Protein 7DEX (pdb70)

B-factor: mean 57.34, std 17.76, range [30.95, 128.59]

Sequence (460 aa):
MVKVLEKCQVTPPSDTTDVELSLPVTFFDIPWLHLNKMQSLLFYDFPYPRTHFLDTVIPNLKASLSLTLKHYVPLSGNLLMPIKSGEMPKFQYSRDEGDSITLIVAESDQDFDYLKGHQLVDSNDLHGLFYVMPRVIRTMQDYKVIPLVAVQVTVFPNRGIAVALTAHASIADAKSFVMFINAWAYINKFGKDADLLSANLLPSFDRSIIKDLYGLEETFWNEMQDVLEMFSRFGSKPPRFNKVRATYVLSLAEIQKLKNKVLNLRGSEPTIRVTTFTMTCGYVWTCMVKSKDDVVSEESSNDENELEYFSFTADCRGLLTPPCPPNYFGNCLASCVAKATHKELVGDKGLLVAVAAIGEAIEKRLHNEKGVLADAKTWLSESNGIPSKRFLGITGSPKFDSYGVDFGWGKPAKFDITSVDYAELIYVIQSRDFEKGVEIGVSLPKIHMDAFAKIFEEGF

Solvent-accessible surface area: 20245 Å² total; per-residue (Å²): 161,43,137,86,54,80,123,29,96,8,57,5,25,92,103,79,22,104,76,101,66,65,9,75,11,10,2,5,0,0,21,58,6,32,54,46,40,69,6,14,0,0,0,2,71,3,91,108,74,84,90,66,0,58,99,51,4,7,61,73,0,51,55,4,2,26,38,0,0,77,62,0,17,5,1,0,3,7,0,7,13,21,101,138,97,80,60,68,8,53,1,28,3,9,69,108,96,47,8,28,1,20,0,4,1,0,33,2,114,25,66,2,86,82,3,42,24,58,145,69,4,48,0,22,35,4,5,38,0,16,36,55,20,63,90,62,80,67,94,73,173,64,20,58,0,22,18,1,5,1,1,8,0,0,2,2,36,93,90,0,0,0,0,1,0,3,3,4,4,0,0,9,9,40,34,0,18,15,17,1,0,13,0,0,0,57,6,30,90,112,35,138,142,23,73,8,126,94,34,118,19,62,17,23,39,76,15,82,44,21,99,43,138,96,21,1,52,108,31,1,36,106,70,10,72,115,39,21,120,133,92,43,210,132,52,14,126,50,71,199,21,116,26,22,6,5,12,25,40,1,14,84,70,58,0,87,118,0,42,64,83,0,91,127,44,51,55,108,84,108,120,27,119,34,34,34,46,2,0,0,0,0,10,0,2,5,1,12,5,63,0,66,56,86,66,105,61,162,104,111,72,128,37,50,100,98,60,4,39,0,27,6,54,21,62,0,5,73,79,24,113,48,115,11,45,114,41,0,0,0,2,0,30,0,26,0,23,1,108,9,34,19,95,86,0,49,32,139,96,1,8,12,27,0,0,35,8,0,1,88,9,9,72,122,17,40,115,47,146,168,24,5,20,38,61,0,100,54,10,29,67,71,51,110,71,28,69,90,173,31,47,9,1,18,27,18,21,26,179,36,70,3,7,30,0,25,1,45,58,31,105,0,17,5,2,2,17,0,10,0,4,78,38,86,42,0,0,0,2,51,8,84,102,90,155,134,3,1,4,0,0,0,3,8,41,104,120,24,1,62,15,0,20,134,8,9,118,105,51,76

Structure (mmCIF, N/CA/C/O backbone):
data_7DEX
#
_entry.id   7DEX
#
_cell.length_a   51.858
_cell.length_b   117.894
_cell.length_c   184.058
_cell.angle_alpha   90.000
_cell.angle_beta   90.000
_cell.angle_gamma   90.000
#
_symmetry.space_group_name_H-M   'I 2 2 2'
#
loop_
_entity.id
_entity.type
_entity.pdbx_description
1 polymer 'Anthocyanin 5-aromatic acyltransferase'
2 non-polymer 'S-[2-[3-[[(2R)-4-[[[(2R,3S,4R,5R)-5-(6-aminopurin-9-yl)-4-oxidanyl-3-phosphonooxy-oxolan-2-yl]methoxy-oxidanyl-phosphoryl]oxy-oxidanyl-phosphoryl]oxy-3,3-dimethyl-2-oxidanyl-butanoyl]amino]propanoylamino]ethyl] (E)-3-[3,4-bis(oxidanyl)phenyl]prop-2-enethioate'
3 water water
#
loop_
_atom_site.group_PDB
_atom_site.id
_atom_site.type_symbol
_atom_site.label_atom_id
_atom_site.label_alt_id
_atom_site.label_comp_id
_atom_site.label_asym_id
_atom_site.label_entity_id
_atom_site.label_seq_id
_atom_site.pdbx_PDB_ins_code
_atom_site.Cartn_x
_atom_site.Cartn_y
_atom_site.Cartn_z
_atom_site.occupancy
_atom_site.B_iso_or_equiv
_atom_site.auth_seq_id
_atom_site.auth_comp_id
_atom_site.auth_asym_id
_atom_site.auth_atom_id
_atom_site.pdbx_PDB_model_num
ATOM 1 N N . MET A 1 6 ? -20.99700 -21.48200 -13.76300 1.000 72.90326 6 MET A N 1
ATOM 2 C CA . MET A 1 6 ? -21.60800 -22.79600 -13.58600 1.000 76.53326 6 MET A CA 1
ATOM 3 C C . MET A 1 6 ? -20.59800 -23.83400 -13.10800 1.000 73.08326 6 MET A C 1
ATOM 4 O O . MET A 1 6 ? -20.89600 -25.03600 -13.10600 1.000 68.98326 6 MET A O 1
ATOM 9 N N . VAL A 1 7 ? -19.41300 -23.36900 -12.70900 1.000 68.82326 7 VAL A N 1
ATOM 10 C CA . VAL A 1 7 ? -18.33100 -24.22500 -12.22200 1.000 59.02326 7 VAL A CA 1
ATOM 11 C C . VAL A 1 7 ? -18.20400 -24.03600 -10.71600 1.000 55.72326 7 VAL A C 1
ATOM 12 O O . VAL A 1 7 ? -17.95900 -22.92500 -10.23700 1.000 55.12326 7 VAL A O 1
ATOM 16 N N . LYS A 1 8 ? -18.36700 -25.11400 -9.97100 1.000 52.77326 8 LYS A N 1
ATOM 17 C CA . LYS A 1 8 ? -18.23500 -25.07100 -8.52300 1.000 54.38326 8 LYS A CA 1
ATOM 18 C C . LYS A 1 8 ? -16.91700 -25.73000 -8.12600 1.000 49.16326 8 LYS A C 1
ATOM 19 O O . LYS A 1 8 ? -16.58300 -26.80900 -8.62600 1.000 50.23326 8 LYS A O 1
ATOM 25 N N . VAL A 1 9 ? -16.16300 -25.07100 -7.25500 1.000 46.35326 9 VAL A N 1
ATOM 26 C CA . VAL A 1 9 ? -14.87500 -25.58800 -6.80100 1.000 48.62326 9 VAL A CA 1
ATOM 27 C C . VAL A 1 9 ? -15.08700 -26.51000 -5.60900 1.000 44.91326 9 VAL A C 1
ATOM 28 O O . VAL A 1 9 ? -15.64000 -26.09700 -4.58300 1.000 46.67326 9 VAL A O 1
ATOM 32 N N . LEU A 1 10 ? -14.62100 -27.75700 -5.73900 1.000 43.35326 10 LEU A N 1
ATOM 33 C CA . LEU A 1 10 ? -14.67800 -28.75100 -4.67500 1.000 39.12326 10 LEU A CA 1
ATOM 34 C C . LEU A 1 10 ? -13.42300 -28.76700 -3.79800 1.000 49.37326 10 LEU A C 1
ATOM 35 O O . LEU A 1 10 ? -13.52300 -29.08600 -2.60000 1.000 49.83326 10 LEU A O 1
ATOM 40 N N . GLU A 1 11 ? -12.24400 -28.44400 -4.34100 1.000 42.73326 11 GLU A N 1
ATOM 41 C CA . GLU A 1 11 ? -11.03100 -28.53400 -3.53600 1.000 46.16326 11 GLU A CA 1
ATOM 42 C C . GLU A 1 11 ? -9.89500 -27.77800 -4.21000 1.000 43.06326 11 GLU A C 1
ATOM 43 O O . GLU A 1 11 ? -9.73900 -27.81300 -5.43300 1.000 50.93326 11 GLU A O 1
ATOM 49 N N . LYS A 1 12 ? -9.07900 -27.13300 -3.38900 1.000 41.96326 12 LYS A N 1
ATOM 50 C CA . LYS A 1 12 ? -7.84800 -26.48900 -3.81800 1.000 37.65326 12 LYS A CA 1
ATOM 51 C C . LYS A 1 12 ? -6.71600 -27.08300 -3.00800 1.000 42.82326 12 LYS A C 1
ATOM 52 O O . LYS A 1 12 ? -6.70500 -26.94700 -1.78100 1.000 45.23326 12 LYS A O 1
ATOM 58 N N . CYS A 1 13 ? -5.77100 -27.74300 -3.67300 1.000 47.56326 13 CYS A N 1
ATOM 59 C CA . CYS A 1 13 ? -4.60500 -28.26000 -2.96700 1.000 43.68326 13 CYS A CA 1
ATOM 60 C C . CYS A 1 13 ? -3.33900 -27.96100 -3.76200 1.000 40.65326 13 CYS A C 1
ATOM 61 O O . CYS A 1 13 ? -3.38200 -27.44300 -4.88000 1.000 43.30326 13 CYS A O 1
ATOM 64 N N . GLN A 1 14 ? -2.20000 -28.28600 -3.16200 1.000 39.79326 14 GLN A N 1
ATOM 65 C CA . GLN A 1 14 ? -0.89200 -27.95600 -3.70300 1.000 39.58326 14 GLN A CA 1
ATOM 66 C C . GLN A 1 14 ? -0.16300 -29.24600 -4.03800 1.000 41.87326 14 GLN A C 1
ATOM 67 O O . GLN A 1 14 ? -0.14200 -30.18100 -3.23500 1.000 40.95326 14 GLN A O 1
ATOM 73 N N . VAL A 1 15 ? 0.44600 -29.29500 -5.21500 1.000 38.65326 15 VAL A N 1
ATOM 74 C CA . VAL A 1 15 ? 1.18300 -30.47400 -5.65100 1.000 43.70326 15 VAL A CA 1
ATOM 75 C C . VAL A 1 15 ? 2.66400 -30.10000 -5.75500 1.000 45.12326 15 VAL A C 1
ATOM 76 O O . VAL A 1 15 ? 3.01200 -29.02400 -6.25700 1.000 40.49326 15 VAL A O 1
ATOM 80 N N . THR A 1 16 ? 3.52000 -30.94500 -5.20300 1.000 41.95326 16 THR A N 1
ATOM 81 C CA . THR A 1 16 ? 4.95400 -30.70600 -5.11200 1.000 49.09326 16 THR A CA 1
ATOM 82 C C . THR A 1 16 ? 5.67900 -31.91400 -5.67300 1.000 49.40326 16 THR A C 1
ATOM 83 O O . THR A 1 16 ? 5.08800 -32.98900 -5.83100 1.000 44.85326 16 THR A O 1
ATOM 87 N N . PRO A 1 17 ? 6.96900 -31.77800 -5.98600 1.000 46.03326 17 PRO A N 1
ATOM 88 C CA . PRO A 1 17 ? 7.76200 -32.95300 -6.33600 1.000 46.11326 17 PRO A CA 1
ATOM 89 C C . PRO A 1 17 ? 7.93800 -33.83600 -5.12000 1.000 50.41326 17 PRO A C 1
ATOM 90 O O . PRO A 1 17 ? 7.71900 -33.37900 -3.99300 1.000 53.27326 17 PRO A O 1
ATOM 94 N N . PRO A 1 18 ? 8.33700 -35.09000 -5.30300 1.000 55.44326 18 PRO A N 1
ATOM 95 C CA . PRO A 1 18 ? 8.63500 -35.94300 -4.14700 1.000 58.37326 18 PRO A CA 1
ATOM 96 C C . PRO A 1 18 ? 9.70600 -35.32000 -3.25900 1.000 64.34326 18 PRO A C 1
ATOM 97 O O . PRO A 1 18 ? 10.66700 -34.72000 -3.75000 1.000 64.82326 18 PRO A O 1
ATOM 101 N N . SER A 1 19 ? 9.53100 -35.47800 -1.94000 1.000 61.78326 19 SER A N 1
ATOM 102 C CA . SER A 1 19 ? 10.48800 -34.92600 -0.98200 1.000 65.24326 19 SER A CA 1
ATOM 103 C C . SER A 1 19 ? 11.87000 -35.55500 -1.14600 1.000 77.38326 19 SER A C 1
ATOM 104 O O . SER A 1 19 ? 12.89000 -34.86600 -1.02900 1.000 70.88326 19 SER A O 1
ATOM 107 N N . ASP A 1 20 ? 11.92100 -36.86000 -1.42000 1.000 80.48326 20 ASP A N 1
ATOM 108 C CA . ASP A 1 20 ? 13.17800 -37.58800 -1.53100 1.000 77.51326 20 ASP A CA 1
ATOM 109 C C . ASP A 1 20 ? 13.94900 -37.18400 -2.78300 1.000 85.49326 20 ASP A C 1
ATOM 110 O O . ASP A 1 20 ? 14.67800 -36.18600 -2.76300 1.000 91.40326 20 ASP A O 1
ATOM 115 N N . THR A 1 21 ? 13.80800 -37.94900 -3.87100 1.000 87.95326 21 THR A N 1
ATOM 116 C CA . THR A 1 21 ? 14.56600 -37.71800 -5.10000 1.000 92.90326 21 THR A CA 1
ATOM 117 C C . THR A 1 21 ? 14.19800 -36.38300 -5.74600 1.000 86.87326 21 THR A C 1
ATOM 118 O O . THR A 1 21 ? 13.45700 -36.33200 -6.73400 1.000 88.30326 21 THR A O 1
ATOM 122 N N . THR A 1 22 ? 14.72100 -35.30300 -5.17700 1.000 82.52326 22 THR A N 1
ATOM 123 C CA . THR A 1 22 ? 14.63100 -33.92300 -5.64600 1.000 85.69326 22 THR A CA 1
ATOM 124 C C . THR A 1 22 ? 15.66200 -33.18400 -4.79500 1.000 88.98326 22 THR A C 1
ATOM 125 O O . THR A 1 22 ? 16.33600 -33.79900 -3.96100 1.000 86.32326 22 THR A O 1
ATOM 129 N N . ASP A 1 23 ? 15.81100 -31.88000 -5.01200 1.000 86.60326 23 ASP A N 1
ATOM 130 C CA . ASP A 1 23 ? 16.75100 -31.10700 -4.21200 1.000 80.09326 23 ASP A CA 1
ATOM 131 C C . ASP A 1 23 ? 16.14600 -29.77000 -3.81300 1.000 74.87326 23 ASP A C 1
ATOM 132 O O . ASP A 1 23 ? 15.34500 -29.19400 -4.55600 1.000 74.38326 23 ASP A O 1
ATOM 137 N N . VAL A 1 24 ? 16.53900 -29.29200 -2.62700 1.000 71.68326 24 VAL A N 1
ATOM 138 C CA . VAL A 1 24 ? 15.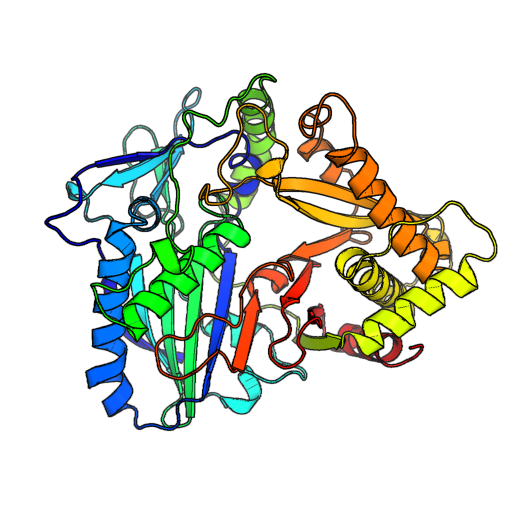93600 -28.12900 -1.99000 1.000 71.55326 24 VAL A CA 1
ATOM 139 C C . VAL A 1 24 ? 16.00800 -26.87100 -2.85700 1.000 67.73326 24 VAL A C 1
ATOM 140 O O . VAL A 1 24 ? 15.30400 -25.89100 -2.57900 1.000 68.27326 24 VAL A O 1
ATOM 144 N N . GLU A 1 25 ? 16.76600 -26.89200 -3.95100 1.000 65.50326 25 GLU A N 1
ATOM 145 C CA . GLU A 1 25 ? 16.96800 -25.67400 -4.72200 1.000 63.45326 25 GLU A CA 1
ATOM 146 C C . GLU A 1 25 ? 17.26600 -26.00900 -6.18400 1.000 65.06326 25 GLU A C 1
ATOM 147 O O . GLU A 1 25 ? 17.88900 -27.03000 -6.49600 1.000 66.11326 25 GLU A O 1
ATOM 153 N N . LEU A 1 26 ? 16.81400 -25.12400 -7.08200 1.000 59.32326 26 LEU A N 1
ATOM 154 C CA . LEU A 1 26 ? 17.05900 -25.29600 -8.51000 1.000 53.73326 26 LEU A CA 1
ATOM 155 C C . LEU A 1 26 ? 16.89200 -23.93700 -9.19200 1.000 54.09326 26 LEU A C 1
ATOM 156 O O . LEU A 1 26 ? 15.76300 -23.53000 -9.49000 1.000 53.52326 26 LEU A O 1
ATOM 161 N N . SER A 1 27 ? 18.01500 -23.26100 -9.44700 1.000 51.65326 27 SER A N 1
ATOM 162 C CA . SER A 1 27 ? 18.01300 -21.99400 -10.16700 1.000 52.06326 27 SER A CA 1
ATOM 163 C C . SER A 1 27 ? 18.18600 -22.26900 -11.65600 1.000 56.24326 27 SER A C 1
ATOM 164 O O . SER A 1 27 ? 19.21400 -22.81200 -12.07000 1.000 62.38326 27 SER A O 1
ATOM 167 N N . LEU A 1 28 ? 17.20300 -21.89200 -12.45300 1.000 52.13326 28 LEU A N 1
ATOM 168 C CA . LEU A 1 28 ? 17.30800 -22.03200 -13.89000 1.000 47.45326 28 LEU A CA 1
ATOM 169 C C . LEU A 1 28 ? 17.48000 -20.65900 -14.52300 1.000 46.14326 28 LEU A C 1
ATOM 170 O O . LEU A 1 28 ? 16.76300 -19.72800 -14.15200 1.000 44.89326 28 LEU A O 1
ATOM 175 N N . PRO A 1 29 ? 18.43500 -20.47000 -15.43500 1.000 48.45326 29 PRO A N 1
ATOM 176 C CA . PRO A 1 29 ? 18.63100 -19.14200 -16.02400 1.000 42.69326 29 PRO A CA 1
ATOM 177 C C . PRO A 1 29 ? 17.58600 -18.83900 -17.08500 1.000 43.64326 29 PRO A C 1
ATOM 178 O O . PRO A 1 29 ? 17.01300 -19.73300 -17.71000 1.000 44.62326 29 PRO A O 1
ATOM 182 N N . VAL A 1 30 ? 17.34800 -17.54800 -17.28200 1.000 43.51326 30 VAL A N 1
ATOM 183 C CA . VAL A 1 30 ? 16.44800 -17.04800 -18.31600 1.000 43.71326 30 VAL A CA 1
ATOM 184 C C . VAL A 1 30 ? 17.29700 -16.70500 -19.53300 1.000 51.46326 30 VAL A C 1
ATOM 185 O O . VAL A 1 30 ? 18.20200 -15.86600 -19.44200 1.000 57.96326 30 VAL A O 1
ATOM 189 N N . THR A 1 31 ? 17.03800 -17.36100 -20.66400 1.000 46.47326 31 THR A N 1
ATOM 190 C CA . THR A 1 31 ? 17.82500 -17.08700 -21.85600 1.000 48.08326 31 THR A CA 1
ATOM 191 C C . THR A 1 31 ? 17.19900 -15.93300 -22.63500 1.000 47.30326 31 THR A C 1
ATOM 192 O O . THR A 1 31 ? 16.08400 -15.49000 -22.35300 1.000 44.27326 31 THR A O 1
ATOM 196 N N . PHE A 1 32 ? 17.94400 -15.42600 -23.62400 1.000 44.77326 32 PHE A N 1
ATOM 197 C CA . PHE A 1 32 ? 17.40400 -14.35000 -24.44600 1.000 49.38326 32 PHE A CA 1
ATOM 198 C C . PHE A 1 32 ? 16.15000 -14.79500 -25.19500 1.000 48.11326 32 PHE A C 1
ATOM 199 O O . PHE A 1 32 ? 15.37500 -13.94100 -25.64100 1.000 46.93326 32 PHE A O 1
ATOM 207 N N . PHE A 1 33 ? 15.94600 -16.11300 -25.34600 1.000 42.67326 33 PHE A N 1
ATOM 208 C CA . PHE A 1 33 ? 14.73500 -16.63900 -25.96800 1.000 44.88326 33 PHE A CA 1
ATOM 209 C C . PHE A 1 33 ? 13.50700 -16.38400 -25.09500 1.000 45.46326 33 PHE A C 1
ATOM 210 O O . PHE A 1 33 ? 12.40700 -16.17600 -25.61600 1.000 41.36326 33 PHE A O 1
ATOM 218 N N . ASP A 1 34 ? 13.67300 -16.43600 -23.76500 1.000 42.92326 34 ASP A N 1
ATOM 219 C CA . ASP A 1 34 ? 12.56300 -16.27700 -22.83300 1.000 43.55326 34 ASP A CA 1
ATOM 220 C C . ASP A 1 34 ? 12.20500 -14.80800 -22.63700 1.000 47.03326 34 ASP A C 1
ATOM 221 O O . ASP A 1 34 ? 11.04500 -14.49500 -22.35200 1.000 39.80326 34 ASP A O 1
ATOM 226 N N . ILE A 1 35 ? 13.19100 -13.90400 -22.77700 1.000 47.62326 35 ILE A N 1
ATOM 227 C CA . ILE A 1 35 ? 12.96100 -12.48200 -22.52900 1.000 48.16326 35 ILE A CA 1
ATOM 228 C C . ILE A 1 35 ? 11.70100 -11.98000 -23.23900 1.000 44.55326 35 ILE A C 1
ATOM 229 O O . ILE A 1 35 ? 10.88100 -11.33300 -22.59100 1.000 46.00326 35 ILE A O 1
ATOM 234 N N . PRO A 1 36 ? 11.48500 -12.26500 -24.53200 1.000 47.51326 36 PRO A N 1
ATOM 235 C CA . PRO A 1 36 ? 10.30900 -11.66200 -25.20000 1.000 50.93326 36 PRO A CA 1
ATOM 236 C C . PRO A 1 36 ? 8.95000 -12.15400 -24.68400 1.000 46.68326 36 PRO A C 1
ATOM 237 O O . PRO A 1 36 ? 7.93600 -11.53100 -25.02300 1.000 44.73326 36 PRO A O 1
ATOM 241 N N . TRP A 1 37 ? 8.88300 -13.23000 -23.89700 1.000 41.64326 37 TRP A N 1
ATOM 242 C CA . TRP A 1 37 ? 7.60200 -13.76400 -23.46500 1.000 46.24326 37 TRP A CA 1
ATOM 243 C C . TRP A 1 37 ? 7.27400 -13.44800 -22.01100 1.000 49.18326 37 TRP A C 1
ATOM 244 O O . TRP A 1 37 ? 6.19700 -13.85000 -21.54700 1.000 50.05326 37 TRP A O 1
ATOM 255 N N . LEU A 1 38 ? 8.14600 -12.71000 -21.29300 1.000 48.04326 38 LEU A N 1
ATOM 256 C CA . LEU A 1 38 ? 8.04800 -12.56500 -19.83300 1.000 46.31326 38 LEU A CA 1
ATOM 257 C C . LEU A 1 38 ? 6.79400 -11.82400 -19.39500 1.000 50.49326 38 LEU A C 1
ATOM 258 O O . LEU A 1 38 ? 6.43400 -11.86100 -18.21300 1.000 46.45326 38 LEU A O 1
ATOM 263 N N . HIS A 1 39 ? 6.13800 -11.13000 -20.30300 1.000 52.42326 39 HIS A N 1
ATOM 264 C CA . HIS A 1 39 ? 4.91300 -10.43800 -19.95000 1.000 57.82326 39 HIS A CA 1
ATOM 265 C C . HIS A 1 39 ? 3.68200 -11.32000 -20.06300 1.000 57.59326 39 HIS A C 1
ATOM 266 O O . HIS A 1 39 ? 2.61200 -10.92000 -19.59600 1.000 69.27326 39 HIS A O 1
ATOM 273 N N . LEU A 1 40 ? 3.78500 -12.49000 -20.68800 1.000 51.30326 40 LEU A N 1
ATOM 274 C CA . LEU A 1 40 ? 2.60900 -13.32700 -20.92800 1.000 51.01326 40 LEU A CA 1
ATOM 275 C C . LEU A 1 40 ? 2.47300 -14.33800 -19.79600 1.000 46.68326 40 LEU A C 1
ATOM 276 O O . LEU A 1 40 ? 3.14900 -15.37000 -19.77100 1.000 45.41326 40 LEU A O 1
ATOM 281 N N . ASN A 1 41 ? 1.57400 -14.06200 -18.86600 1.000 46.93326 41 ASN A N 1
ATOM 282 C CA . ASN A 1 41 ? 1.43800 -14.90400 -17.69400 1.000 47.78326 41 ASN A CA 1
ATOM 283 C C . ASN A 1 41 ? 0.35300 -15.96300 -17.85700 1.000 52.31326 41 ASN A C 1
ATOM 284 O O . ASN A 1 41 ? 0.07600 -16.69900 -16.90100 1.000 56.63326 41 ASN A O 1
ATOM 289 N N . LYS A 1 42 ? -0.25500 -16.07100 -19.04000 1.000 49.55326 42 LYS A N 1
ATOM 290 C CA . LYS A 1 42 ? -1.31700 -17.04400 -19.26800 1.000 49.92326 42 LYS A CA 1
ATOM 291 C C . LYS A 1 42 ? -1.15100 -17.66100 -20.64400 1.000 55.79326 42 LYS A C 1
ATOM 292 O O . LYS A 1 42 ? -1.35700 -17.00800 -21.67600 1.000 61.45326 42 LYS A O 1
ATOM 298 N N . MET A 1 43 ? -0.78700 -18.92900 -20.64500 1.000 54.75326 43 MET A N 1
ATOM 299 C CA . MET A 1 43 ? -0.79100 -19.77800 -21.82300 1.000 52.70326 43 MET A CA 1
ATOM 300 C C . MET A 1 43 ? -1.66600 -20.94300 -21.42300 1.000 48.04326 43 MET A C 1
ATOM 301 O O . MET A 1 43 ? -1.42400 -21.56500 -20.38400 1.000 50.53326 43 MET A O 1
ATOM 306 N N . GLN A 1 44 ? -2.70700 -21.19200 -22.19800 1.000 50.01326 44 GLN A N 1
ATOM 307 C CA . GLN A 1 44 ? -3.82300 -21.98700 -21.73000 1.000 43.08326 44 GLN A CA 1
ATOM 308 C C . GLN A 1 44 ? -4.06300 -23.17800 -22.64500 1.000 43.87326 44 GLN A C 1
ATOM 309 O O . GLN A 1 44 ? -4.17400 -23.02500 -23.86600 1.000 45.89326 44 GLN A O 1
ATOM 315 N N . SER A 1 45 ? -4.12900 -24.36700 -22.04800 1.000 39.80326 45 SER A N 1
ATOM 316 C CA . SER A 1 45 ? -4.31300 -25.62100 -22.76800 1.000 43.58326 45 SER A CA 1
ATOM 317 C C . SER A 1 45 ? -5.45900 -26.35700 -22.11500 1.000 41.97326 45 SER A C 1
ATOM 318 O O . SER A 1 45 ? -5.34700 -26.76300 -20.95800 1.000 39.47326 45 SER A O 1
ATOM 321 N N . LEU A 1 46 ? -6.52900 -26.57200 -22.86400 1.000 39.05326 46 LEU A N 1
ATOM 322 C CA . LEU A 1 46 ? -7.71400 -27.22400 -22.34500 1.000 36.35326 46 LEU A CA 1
ATOM 323 C C . LEU A 1 46 ? -7.88700 -28.55500 -23.05300 1.000 37.13326 46 LEU A C 1
ATOM 324 O O . LEU A 1 46 ? -7.85000 -28.61000 -24.28400 1.000 39.56326 46 LEU A O 1
ATOM 329 N N . LEU A 1 47 ? -8.07300 -29.62100 -22.28100 1.000 36.05326 47 LEU A N 1
ATOM 330 C CA . LEU A 1 47 ? -8.30600 -30.95300 -22.82700 1.000 40.98326 47 LEU A CA 1
ATOM 331 C C . LEU A 1 47 ? -9.62800 -31.53300 -22.30200 1.000 38.11326 47 LEU A C 1
ATOM 332 O O . LEU A 1 47 ? -9.86500 -31.54900 -21.08700 1.000 38.75326 47 LEU A O 1
ATOM 337 N N . PHE A 1 48 ? -10.47000 -32.03500 -23.21300 1.000 33.47326 48 PHE A N 1
ATOM 338 C CA . PHE A 1 48 ? -11.74400 -32.66500 -22.86400 1.000 38.79326 48 PHE A CA 1
ATOM 339 C C . PHE A 1 48 ? -11.67600 -34.17100 -23.08000 1.000 39.15326 48 PHE A C 1
ATOM 340 O O . PHE A 1 48 ? -11.13000 -34.64600 -24.08500 1.000 40.91326 48 PHE A O 1
ATOM 348 N N . TYR A 1 49 ? -12.29700 -34.90900 -22.17000 1.000 36.70326 49 TYR A N 1
ATOM 349 C CA . TYR A 1 49 ? -12.29100 -36.36400 -22.18000 1.000 40.74326 49 TYR A CA 1
ATOM 350 C C . TYR A 1 49 ? -13.70500 -36.88000 -21.94100 1.000 48.05326 49 TYR A C 1
ATOM 351 O O . TYR A 1 49 ? -14.34900 -36.51300 -20.94500 1.000 47.48326 49 TYR A O 1
ATOM 360 N N . ASP A 1 50 ? -14.18200 -37.73500 -22.83700 1.000 41.61326 50 ASP A N 1
ATOM 361 C CA . ASP A 1 50 ? -15.36500 -38.51700 -22.52900 1.000 40.70326 50 ASP A CA 1
ATOM 362 C C . ASP A 1 50 ? -15.08500 -39.35200 -21.28400 1.000 50.83326 50 ASP A C 1
ATOM 363 O O . ASP A 1 50 ? -14.03500 -39.99800 -21.19100 1.000 46.20326 50 ASP A O 1
ATOM 368 N N . PHE A 1 51 ? -15.98700 -39.28300 -20.29600 1.000 47.67326 51 PHE A N 1
ATOM 369 C CA . PHE A 1 51 ? -15.79900 -39.97900 -19.01900 1.000 50.57326 51 PHE A CA 1
ATOM 370 C C . PHE A 1 51 ? -17.14500 -40.35600 -18.43700 1.000 51.43326 51 PHE A C 1
ATOM 371 O O . PHE A 1 51 ? -17.63900 -39.73200 -17.48100 1.000 48.10326 51 PHE A O 1
ATOM 379 N N . PRO A 1 52 ? -17.75800 -41.39300 -18.96900 1.000 57.76326 52 PRO A N 1
ATOM 380 C CA . PRO A 1 52 ? -19.12200 -41.78900 -18.52700 1.000 55.57326 52 PRO A CA 1
ATOM 381 C C . PRO A 1 52 ? -19.05600 -42.67700 -17.28800 1.000 55.84326 52 PRO A C 1
ATOM 382 O O . PRO A 1 52 ? -19.24100 -43.89500 -17.34200 1.000 58.42326 52 PRO A O 1
ATOM 386 N N . TYR A 1 53 ? -18.74600 -42.05500 -16.15400 1.000 52.14326 53 TYR A N 1
ATOM 387 C CA . TYR A 1 53 ? -18.56100 -42.71800 -14.87300 1.000 51.65326 53 TYR A CA 1
ATOM 388 C C . TYR A 1 53 ? -19.05700 -41.79700 -13.77300 1.000 52.52326 53 TYR A C 1
ATOM 389 O O . TYR A 1 53 ? -19.16000 -40.58100 -13.96900 1.000 52.72326 53 TYR A O 1
ATOM 398 N N . PRO A 1 54 ? -19.37900 -42.34200 -12.60600 1.000 57.67326 54 PRO A N 1
ATOM 399 C CA . PRO A 1 54 ? -19.99500 -41.51100 -11.57100 1.000 54.70326 54 PRO A CA 1
ATOM 400 C C . PRO A 1 54 ? -18.98500 -40.55700 -10.95800 1.000 56.90326 54 PRO A C 1
ATOM 401 O O . PRO A 1 54 ? -17.77000 -40.79600 -10.95900 1.000 55.08326 54 PRO A O 1
ATOM 405 N N . ARG A 1 55 ? -19.51600 -39.44900 -10.44400 1.000 52.78326 55 ARG A N 1
ATOM 406 C CA . ARG A 1 55 ? -18.70000 -38.46100 -9.75800 1.000 52.92326 55 ARG A CA 1
ATOM 407 C C . ARG A 1 55 ? -17.94200 -39.05500 -8.57400 1.000 55.95326 55 ARG A C 1
ATOM 408 O O . ARG A 1 55 ? -16.85200 -38.57000 -8.24300 1.000 58.40326 55 ARG A O 1
ATOM 416 N N . THR A 1 56 ? -18.45900 -40.10400 -7.93500 1.000 53.64326 56 THR A N 1
ATOM 417 C CA . THR A 1 56 ? -17.67300 -40.70100 -6.86200 1.000 60.56326 56 THR A CA 1
ATOM 418 C C . THR A 1 56 ? -16.40300 -41.33900 -7.40100 1.000 56.47326 56 THR A C 1
ATOM 419 O O . THR A 1 56 ? -15.35600 -41.26500 -6.75100 1.000 57.62326 56 THR A O 1
ATOM 423 N N . HIS A 1 57 ? -16.46700 -41.96200 -8.57800 1.000 55.38326 57 HIS A N 1
ATOM 424 C CA . HIS A 1 57 ? -15.26100 -42.55600 -9.14400 1.000 57.12326 57 HIS A CA 1
ATOM 425 C C . HIS A 1 57 ? -14.22100 -41.49400 -9.47900 1.000 59.20326 57 HIS A C 1
ATOM 426 O O . HIS A 1 57 ? -13.02000 -41.72100 -9.29300 1.000 52.66326 57 HIS A O 1
ATOM 433 N N . PHE A 1 58 ? -14.66900 -40.33700 -9.97000 1.000 53.63326 58 PHE A N 1
ATOM 434 C CA . PHE A 1 58 ? -13.78600 -39.19300 -10.15300 1.000 49.55326 58 PHE A CA 1
ATOM 435 C C . PHE A 1 58 ? -13.04200 -38.84100 -8.85900 1.000 48.49326 58 PHE A C 1
ATOM 436 O O . PHE A 1 58 ? -11.80800 -38.78600 -8.83600 1.000 49.31326 58 PHE A O 1
ATOM 444 N N . LEU A 1 59 ? -13.77300 -38.61600 -7.76300 1.000 50.24326 59 LEU A N 1
ATOM 445 C CA . LEU A 1 59 ? -13.12700 -38.08600 -6.55700 1.000 53.27326 59 LEU A CA 1
ATOM 446 C C . LEU A 1 59 ? -12.37700 -39.14800 -5.76500 1.000 49.92326 59 LEU A C 1
ATOM 447 O O . LEU A 1 59 ? -11.39000 -38.82200 -5.09500 1.000 47.03326 59 LEU A O 1
ATOM 452 N N . ASP A 1 60 ? -12.81800 -40.40100 -5.80200 1.000 50.23326 60 ASP A N 1
ATOM 453 C CA . ASP A 1 60 ? -12.16500 -41.41700 -4.99100 1.000 53.15326 60 ASP A CA 1
ATOM 454 C C . ASP A 1 60 ? -11.08600 -42.17600 -5.75700 1.000 55.01326 60 ASP A C 1
ATOM 455 O O . ASP A 1 60 ? -10.33600 -42.93800 -5.14200 1.000 58.38326 60 ASP A O 1
ATOM 460 N N . THR A 1 61 ? -10.97600 -41.98800 -7.07200 1.000 53.90326 61 THR A N 1
ATOM 461 C CA . THR A 1 61 ? -9.96100 -42.71900 -7.82400 1.000 54.72326 61 THR A CA 1
ATOM 462 C C . THR A 1 61 ? -9.18800 -41.81600 -8.77700 1.000 52.39326 61 THR A C 1
ATOM 463 O O . THR A 1 61 ? -7.95000 -41.80100 -8.75800 1.000 48.16326 61 THR A O 1
ATOM 467 N N . VAL A 1 62 ? -9.90700 -41.08600 -9.63300 1.000 50.73326 62 VAL A N 1
ATOM 468 C CA . VAL A 1 62 ? -9.24500 -40.30000 -10.66600 1.000 49.86326 62 VAL A CA 1
ATOM 469 C C . VAL A 1 62 ? -8.39800 -39.20700 -10.03400 1.000 44.45326 62 VAL A C 1
ATOM 470 O O . VAL A 1 62 ? -7.18800 -39.14200 -10.24300 1.000 43.97326 62 VAL A O 1
ATOM 474 N N . ILE A 1 63 ? -9.03200 -38.34000 -9.24800 1.000 42.84326 63 ILE A N 1
ATOM 475 C CA . ILE A 1 63 ? -8.32900 -37.23000 -8.61000 1.000 41.98326 63 ILE A CA 1
ATOM 476 C C . ILE A 1 63 ? -7.12100 -37.71000 -7.79800 1.000 47.92326 63 ILE A C 1
ATOM 477 O O . ILE A 1 63 ? -6.02100 -37.17700 -7.99500 1.000 45.69326 63 ILE A O 1
ATOM 482 N N . PRO A 1 64 ? -7.25000 -38.68300 -6.87600 1.000 48.52326 64 PRO A N 1
ATOM 483 C CA . PRO A 1 64 ? -6.05200 -39.12200 -6.15300 1.000 42.04326 64 PRO A CA 1
ATOM 484 C C . PRO A 1 64 ? -4.93800 -39.56200 -7.07000 1.000 42.17326 64 PRO A C 1
ATOM 485 O O . PRO A 1 64 ? -3.78600 -39.19500 -6.81900 1.000 50.55326 64 PRO A O 1
ATOM 489 N N . ASN A 1 65 ? -5.23300 -40.31300 -8.13500 1.000 43.09326 65 ASN A N 1
ATOM 490 C CA . ASN A 1 65 ? -4.17000 -40.74400 -9.04500 1.000 43.63326 65 ASN A CA 1
ATOM 491 C C . ASN A 1 65 ? -3.52100 -39.56400 -9.75400 1.000 44.77326 65 ASN A C 1
ATOM 492 O O . ASN A 1 65 ? -2.29300 -39.53700 -9.91000 1.000 47.19326 65 ASN A O 1
ATOM 497 N N . LEU A 1 66 ? -4.32200 -38.59700 -10.20800 1.000 39.28326 66 LEU A N 1
ATOM 498 C CA . LEU A 1 66 ? -3.76200 -37.43300 -10.88600 1.000 40.75326 66 LEU A CA 1
ATOM 499 C C . LEU A 1 66 ? -2.81800 -36.67200 -9.97100 1.000 45.31326 66 LEU A C 1
ATOM 500 O O . LEU A 1 66 ? -1.72200 -36.26600 -10.39000 1.000 49.27326 66 LEU A O 1
ATOM 505 N N . LYS A 1 67 ? -3.21700 -36.48200 -8.71100 1.000 42.36326 67 LYS A N 1
ATOM 506 C CA . LYS A 1 67 ? -2.32900 -35.83500 -7.75000 1.000 41.59326 67 LYS A CA 1
ATOM 507 C C . LYS A 1 67 ? -1.05400 -36.62700 -7.56100 1.000 43.10326 67 LYS A C 1
ATOM 508 O O . LYS A 1 67 ? 0.02000 -36.04000 -7.40500 1.000 52.55326 67 LYS A O 1
ATOM 514 N N . ALA A 1 68 ? -1.14400 -37.95700 -7.57900 1.000 48.02326 68 ALA A N 1
ATOM 515 C CA . ALA A 1 68 ? 0.05700 -38.77900 -7.47400 1.000 46.29326 68 ALA A CA 1
ATOM 516 C C . ALA A 1 68 ? 0.91600 -38.68400 -8.74400 1.000 49.65326 68 ALA A C 1
ATOM 517 O O . ALA A 1 68 ? 2.14500 -38.54100 -8.66500 1.000 49.60326 68 ALA A O 1
ATOM 519 N N . SER A 1 69 ? 0.30200 -38.75100 -9.93100 1.000 44.76326 69 SER A N 1
ATOM 520 C CA . SER A 1 69 ? 1.13500 -38.77800 -11.12600 1.000 44.04326 69 SER A CA 1
ATOM 521 C C . SER A 1 69 ? 1.77900 -37.42500 -11.36900 1.000 45.16326 69 SER A C 1
ATOM 522 O O . SER A 1 69 ? 2.94100 -37.35600 -11.78100 1.000 44.85326 69 SER A O 1
ATOM 525 N N . LEU A 1 70 ? 1.04500 -36.33400 -11.12400 1.000 44.21326 70 LEU A N 1
ATOM 526 C CA . LEU A 1 70 ? 1.64700 -35.01500 -11.28100 1.000 41.44326 70 LEU A CA 1
ATOM 527 C C . LEU A 1 70 ? 2.88900 -34.88400 -10.40700 1.000 46.36326 70 LEU A C 1
ATOM 528 O O . LEU A 1 70 ? 3.92600 -34.37100 -10.85000 1.000 47.19326 70 LEU A O 1
ATOM 533 N N . SER A 1 71 ? 2.81900 -35.37500 -9.17400 1.000 45.78326 71 SER A N 1
ATOM 534 C CA . SER A 1 71 ? 3.97700 -35.27700 -8.29900 1.000 41.15326 71 SER A CA 1
ATOM 535 C C . SER A 1 71 ? 5.12200 -36.13300 -8.82700 1.000 44.44326 71 SER A C 1
ATOM 536 O O . SER A 1 71 ? 6.27900 -35.69300 -8.86700 1.000 44.96326 71 SER A O 1
ATOM 539 N N . LEU A 1 72 ? 4.81500 -37.35700 -9.25700 1.000 44.35326 72 LEU A N 1
ATOM 540 C CA . LEU A 1 72 ? 5.84800 -38.20700 -9.83400 1.000 48.49326 72 LEU A CA 1
ATOM 541 C C . LEU A 1 72 ? 6.49700 -37.52900 -11.02900 1.000 47.93326 72 LEU A C 1
ATOM 542 O O . LEU A 1 72 ? 7.72900 -37.51100 -11.14900 1.000 46.00326 72 LEU A O 1
ATOM 547 N N . THR A 1 73 ? 5.66700 -36.94900 -11.90800 1.000 44.96326 73 THR A N 1
ATOM 548 C CA . THR A 1 73 ? 6.15200 -36.23100 -13.07800 1.000 41.44326 73 THR A CA 1
ATOM 549 C C . THR A 1 73 ? 7.05200 -35.06500 -12.69000 1.000 42.64326 73 THR A C 1
ATOM 550 O O . THR A 1 73 ? 8.01300 -34.75600 -13.40300 1.000 43.72326 73 THR A O 1
ATOM 554 N N . LEU A 1 74 ? 6.75600 -34.39600 -11.57000 1.000 41.91326 74 LEU A N 1
ATOM 555 C CA . LEU A 1 74 ? 7.48700 -33.18200 -11.22100 1.000 43.08326 74 LEU A CA 1
ATOM 556 C C . LEU A 1 74 ? 8.92600 -33.47700 -10.82300 1.000 46.94326 74 LEU A C 1
ATOM 557 O O . LEU A 1 74 ? 9.76300 -32.56600 -10.82900 1.000 45.68326 74 LEU A O 1
ATOM 562 N N . LYS A 1 75 ? 9.23800 -34.73000 -10.48800 1.000 45.09326 75 LYS A N 1
ATOM 563 C CA . LYS A 1 75 ? 10.62800 -35.09600 -10.25600 1.000 47.76326 75 LYS A CA 1
ATOM 564 C C . LYS A 1 75 ? 11.49100 -34.83300 -11.49300 1.000 55.07326 75 LYS A C 1
ATOM 565 O O . LYS A 1 75 ? 12.68100 -34.51600 -11.36600 1.000 46.92326 75 LYS A O 1
ATOM 571 N N . HIS A 1 76 ? 10.90300 -34.91800 -12.69300 1.000 46.74326 76 HIS A N 1
ATOM 572 C CA . HIS A 1 76 ? 11.60300 -34.62600 -13.93800 1.000 45.78326 76 HIS A CA 1
ATOM 573 C C . HIS A 1 76 ? 11.34700 -33.22700 -14.47000 1.000 47.78326 76 HIS A C 1
ATOM 574 O O . HIS A 1 76 ? 12.00900 -32.83400 -15.43500 1.000 44.57326 76 HIS A O 1
ATOM 581 N N . TYR A 1 77 ? 10.41800 -32.47500 -13.89200 1.000 40.43326 77 TYR A N 1
ATOM 582 C CA . TYR A 1 77 ? 10.09200 -31.13800 -14.37400 1.000 41.54326 77 TYR A CA 1
ATOM 583 C C . TYR A 1 77 ? 10.07100 -30.16100 -13.22200 1.000 41.67326 77 TYR A C 1
ATOM 584 O O . TYR A 1 77 ? 9.19400 -29.30100 -13.14900 1.000 41.10326 77 TYR A O 1
ATOM 593 N N . VAL A 1 78 ? 11.04800 -30.29200 -12.32000 1.000 44.30326 78 VAL A N 1
ATOM 594 C CA . VAL A 1 78 ? 11.19900 -29.51100 -11.08700 1.000 43.22326 78 VAL A CA 1
ATOM 595 C C . VAL A 1 78 ? 10.96500 -28.02200 -11.33200 1.000 41.20326 78 VAL A C 1
ATOM 596 O O . VAL A 1 78 ? 10.29300 -27.38100 -10.51000 1.000 43.49326 78 VAL A O 1
ATOM 600 N N . PRO A 1 79 ? 11.47000 -27.41600 -12.41600 1.000 38.43326 79 PRO A N 1
ATOM 601 C CA . PRO A 1 79 ? 11.26700 -25.96900 -12.56300 1.000 40.18326 79 PRO A CA 1
ATOM 602 C C . PRO A 1 79 ? 9.81700 -25.58100 -12.74600 1.000 44.04326 79 PRO A C 1
ATOM 603 O O . PRO A 1 79 ? 9.44900 -24.44400 -12.40800 1.000 43.58326 79 PRO A O 1
ATOM 607 N N . LEU A 1 80 ? 8.97700 -26.47600 -13.28200 1.000 41.76326 80 LEU A N 1
ATOM 608 C CA . LEU A 1 80 ? 7.55200 -26.16800 -13.41600 1.000 42.80326 80 LEU A CA 1
ATOM 609 C C . LEU A 1 80 ? 6.86100 -26.07500 -12.08200 1.000 42.03326 80 LEU A C 1
ATOM 610 O O . LEU A 1 80 ? 5.74900 -25.54100 -12.01600 1.000 46.60326 80 LEU A O 1
ATOM 615 N N . SER A 1 81 ? 7.47100 -26.61000 -11.03500 1.000 41.92326 81 SER A N 1
ATOM 616 C CA . SER A 1 81 ? 6.90800 -26.52500 -9.70300 1.000 40.81326 81 SER A CA 1
ATOM 617 C C . SER A 1 81 ? 7.31100 -25.25700 -8.98800 1.000 40.94326 81 SER A C 1
ATOM 618 O O . SER A 1 81 ? 6.77500 -24.98600 -7.91500 1.000 43.34326 81 SER A O 1
ATOM 621 N N . GLY A 1 82 ? 8.23300 -24.49200 -9.55100 1.000 39.57326 82 GLY A N 1
ATOM 622 C CA . GLY A 1 82 ? 8.76400 -23.28800 -8.96700 1.000 37.53326 82 GLY A CA 1
ATOM 623 C C . GLY A 1 82 ? 8.10800 -22.05700 -9.54500 1.000 38.71326 82 GLY A C 1
ATOM 624 O O . GLY A 1 82 ? 6.96000 -22.09400 -10.00900 1.000 39.79326 82 GLY A O 1
ATOM 625 N N . ASN A 1 83 ? 8.83800 -20.94800 -9.51200 1.000 40.31326 83 ASN A N 1
ATOM 626 C CA . ASN A 1 83 ? 8.31000 -19.67300 -9.95900 1.000 39.43326 83 ASN A CA 1
ATOM 627 C C . ASN A 1 83 ? 9.32100 -18.95900 -10.84700 1.000 39.35326 83 ASN A C 1
ATOM 628 O O . ASN A 1 83 ? 10.44900 -19.41500 -11.06300 1.000 38.40326 83 ASN A O 1
ATOM 633 N N . LEU A 1 84 ? 8.88600 -17.81600 -11.36500 1.000 42.04326 84 LEU A N 1
ATOM 634 C CA . LEU A 1 84 ? 9.72400 -16.88200 -12.10200 1.000 43.15326 84 LEU A CA 1
ATOM 635 C C . LEU A 1 84 ? 9.94300 -15.66100 -11.22600 1.000 45.79326 84 LEU A C 1
ATOM 636 O O . LEU A 1 84 ? 8.97200 -15.05800 -10.75300 1.000 43.37326 84 LEU A O 1
ATOM 641 N N . LEU A 1 85 ? 11.21500 -15.33000 -10.98900 1.000 47.85326 85 LEU A N 1
ATOM 642 C CA . LEU A 1 85 ? 11.61900 -14.17400 -10.19700 1.000 45.28326 85 LEU A CA 1
ATOM 643 C C . LEU A 1 85 ? 11.88300 -13.00800 -11.14100 1.000 47.17326 85 LEU A C 1
ATOM 644 O O . LEU A 1 85 ? 12.80400 -13.06500 -11.96500 1.000 50.00326 85 LEU A O 1
ATOM 649 N N . MET A 1 86 ? 11.06300 -11.96600 -11.03200 1.000 52.73326 86 MET A N 1
ATOM 650 C CA . MET A 1 86 ? 11.17900 -10.78100 -11.87500 1.000 56.39326 86 MET A CA 1
ATOM 651 C C . MET A 1 86 ? 11.88600 -9.69700 -11.09100 1.000 61.07326 86 MET A C 1
ATOM 652 O O . MET A 1 86 ? 11.35500 -9.25600 -10.06100 1.000 59.42326 86 MET A O 1
ATOM 657 N N . PRO A 1 87 ? 13.05700 -9.24000 -11.53000 1.000 65.05326 87 PRO A N 1
ATOM 658 C CA . PRO A 1 87 ? 13.85900 -8.33500 -10.70300 1.000 65.38326 87 PRO A CA 1
ATOM 659 C C . PRO A 1 87 ? 13.07500 -7.09500 -10.34900 1.000 63.59326 87 PRO A C 1
ATOM 660 O O . PRO A 1 87 ? 12.42100 -6.48200 -11.19400 1.000 64.09326 87 PRO A O 1
ATOM 664 N N . ILE A 1 88 ? 13.12300 -6.74200 -9.07700 1.000 67.45326 88 ILE A N 1
ATOM 665 C CA . ILE A 1 88 ? 12.48400 -5.51800 -8.62500 1.000 73.00326 88 ILE A CA 1
ATOM 666 C C . ILE A 1 88 ? 13.46200 -4.34100 -8.64400 1.000 79.34326 88 ILE A C 1
ATOM 667 O O . ILE A 1 88 ? 13.02000 -3.18800 -8.74200 1.000 83.58326 88 ILE A O 1
ATOM 672 N N . LYS A 1 89 ? 14.76800 -4.59700 -8.64500 1.000 73.29326 89 LYS A N 1
ATOM 673 C CA . LYS A 1 89 ? 15.76800 -3.53900 -8.65100 1.000 77.09326 89 LYS A CA 1
ATOM 674 C C . LYS A 1 89 ? 16.51200 -3.51400 -9.98600 1.000 81.67326 89 LYS A C 1
ATOM 675 O O . LYS A 1 89 ? 16.81900 -4.56400 -10.56500 1.000 74.92326 89 LYS A O 1
ATOM 681 N N . SER A 1 90 ? 16.78900 -2.30400 -10.47600 1.000 82.90326 90 SER A N 1
ATOM 682 C CA . SER A 1 90 ? 17.48300 -2.13400 -11.74800 1.000 81.22326 90 SER A CA 1
ATOM 683 C C . SER A 1 90 ? 18.85500 -2.80300 -11.70300 1.000 78.39326 90 SER A C 1
ATOM 684 O O . SER A 1 90 ? 19.44100 -2.99600 -10.63200 1.000 76.74326 90 SER A O 1
ATOM 687 N N . GLY A 1 91 ? 19.36600 -3.16900 -12.88300 1.000 74.58326 91 GLY A N 1
ATOM 688 C CA . GLY A 1 91 ? 20.63900 -3.87600 -12.96600 1.000 76.03326 91 GLY A CA 1
ATOM 689 C C . GLY A 1 91 ? 20.64900 -5.28500 -12.40600 1.000 73.90326 91 GLY A C 1
ATOM 690 O O . GLY A 1 91 ? 21.71400 -5.78800 -12.03200 1.000 71.66326 91 GLY A O 1
ATOM 691 N N . GLU A 1 92 ? 19.48700 -5.93300 -12.31300 1.000 81.53326 92 GLU A N 1
ATOM 692 C CA . GLU A 1 92 ? 19.35900 -7.33900 -11.95300 1.000 74.50326 92 GLU A CA 1
ATOM 693 C C . GLU A 1 92 ? 18.59800 -8.04600 -13.06400 1.000 68.88326 92 GLU A C 1
ATOM 694 O O . GLU A 1 92 ? 17.74700 -7.44100 -13.72600 1.000 58.19326 92 GLU A O 1
ATOM 700 N N . MET A 1 93 ? 18.90200 -9.34300 -13.25800 1.000 65.39326 93 MET A N 1
ATOM 701 C CA . MET A 1 93 ? 18.24800 -10.05200 -14.35400 1.000 56.98326 93 MET A CA 1
ATOM 702 C C . MET A 1 93 ? 17.26800 -11.11200 -13.84100 1.000 57.47326 93 MET A C 1
ATOM 703 O O . MET A 1 93 ? 17.43300 -11.66500 -12.74600 1.000 54.90326 93 MET A O 1
ATOM 708 N N . PRO A 1 94 ? 16.22500 -11.40200 -14.61300 1.000 52.40326 94 PRO A N 1
ATOM 709 C CA . PRO A 1 94 ? 15.27300 -12.44800 -14.22200 1.000 49.12326 94 PRO A CA 1
ATOM 710 C C . PRO A 1 94 ? 15.93600 -13.81000 -14.08600 1.000 43.78326 94 PRO A C 1
ATOM 711 O O . PRO A 1 94 ? 16.98000 -14.08500 -14.66500 1.000 47.92326 94 PRO A O 1
ATOM 715 N N . LYS A 1 95 ? 15.30300 -14.67800 -13.31000 1.000 47.28326 95 LYS A N 1
ATOM 716 C CA . LYS A 1 95 ? 15.69900 -16.07700 -13.27200 1.000 41.64326 95 LYS A CA 1
ATOM 717 C C . LYS A 1 95 ? 14.48600 -16.88800 -12.86600 1.000 43.10326 95 LYS A C 1
ATOM 718 O O . LYS A 1 95 ? 13.45000 -16.33700 -12.48500 1.000 43.90326 95 LYS A O 1
ATOM 724 N N . PHE A 1 96 ? 14.62100 -18.20500 -12.98700 1.000 40.99326 96 PHE A N 1
ATOM 725 C CA . PHE A 1 96 ? 13.63600 -19.16600 -12.50900 1.000 45.47326 96 PHE A CA 1
ATOM 726 C C . PHE A 1 96 ? 14.17800 -19.88600 -11.27500 1.000 43.68326 96 PHE A C 1
ATOM 727 O O . PHE A 1 96 ? 15.38600 -20.14000 -11.16800 1.000 43.91326 96 PHE A O 1
ATOM 735 N N . GLN A 1 97 ? 13.27900 -20.25700 -10.35900 1.000 47.48326 97 GLN A N 1
ATOM 736 C CA . GLN A 1 97 ? 13.73100 -20.95700 -9.16400 1.000 46.34326 97 GLN A CA 1
ATOM 737 C C . GLN A 1 97 ? 12.65700 -21.86300 -8.57300 1.000 44.59326 97 GLN A C 1
ATOM 738 O O . GLN A 1 97 ? 11.48000 -21.49300 -8.47700 1.000 41.09326 97 GLN A O 1
ATOM 744 N N . TYR A 1 98 ? 13.09700 -23.04000 -8.13600 1.000 41.98326 98 TYR A N 1
ATOM 745 C CA . TYR A 1 98 ? 12.30600 -23.92000 -7.28900 1.000 46.44326 98 TYR A CA 1
ATOM 746 C C . TYR A 1 98 ? 12.95100 -23.99400 -5.91300 1.000 47.66326 98 TYR A C 1
ATOM 747 O O . TYR A 1 98 ? 14.10500 -24.41100 -5.79100 1.000 53.11326 98 TYR A O 1
ATOM 756 N N . SER A 1 99 ? 12.20300 -23.64300 -4.88400 1.000 47.70326 99 SER A N 1
ATOM 757 C CA . SER A 1 99 ? 12.70100 -23.71400 -3.51100 1.000 47.88326 99 SER A CA 1
ATOM 758 C C . SER A 1 99 ? 11.78700 -24.61200 -2.69300 1.000 47.09326 99 SER A C 1
ATOM 759 O O . SER A 1 99 ? 10.66400 -24.21500 -2.35500 1.000 49.60326 99 SER A O 1
ATOM 762 N N . ARG A 1 100 ? 12.26100 -25.82200 -2.38300 1.000 41.61326 100 ARG A N 1
ATOM 763 C CA . ARG A 1 100 ? 11.46500 -26.71500 -1.54700 1.000 47.27326 100 ARG A CA 1
ATOM 764 C C . ARG A 1 100 ? 11.24000 -26.13300 -0.14600 1.000 48.84326 100 ARG A C 1
ATOM 765 O O . ARG A 1 100 ? 10.16600 -26.31000 0.43100 1.000 43.40326 100 ARG A O 1
ATOM 773 N N . ASP A 1 101 ? 12.21900 -25.40600 0.39700 1.000 45.05326 101 ASP A N 1
ATOM 774 C CA . ASP A 1 101 ? 12.05800 -24.76200 1.69400 1.000 49.27326 101 ASP A CA 1
ATOM 775 C C . ASP A 1 101 ? 11.07400 -23.60500 1.66700 1.000 46.92326 101 ASP A C 1
ATOM 776 O O . ASP A 1 101 ? 10.67000 -23.13700 2.73600 1.000 56.45326 101 ASP A O 1
ATOM 781 N N . GLU A 1 102 ? 10.67400 -23.13100 0.50400 1.000 49.62326 102 GLU A N 1
ATOM 782 C CA . GLU A 1 102 ? 9.62800 -22.12600 0.42100 1.000 46.89326 102 GLU A CA 1
ATOM 783 C C . GLU A 1 102 ? 8.26100 -22.73400 0.18800 1.000 50.61326 102 GLU A C 1
ATOM 784 O O . GLU A 1 102 ? 7.27500 -21.99600 0.13200 1.000 55.49326 102 GLU A O 1
ATOM 790 N N . GLY A 1 103 ? 8.17800 -24.04900 0.03100 1.000 46.03326 103 GLY A N 1
ATOM 791 C CA . GLY A 1 103 ? 6.91900 -24.66900 -0.30100 1.000 44.85326 103 GLY A CA 1
ATOM 792 C C . GLY A 1 103 ? 6.46000 -24.51400 -1.73200 1.000 44.72326 103 GLY A C 1
ATOM 793 O O . GLY A 1 103 ? 5.28900 -24.79400 -2.00100 1.000 58.44326 103 GLY A O 1
ATOM 794 N N . ASP A 1 104 ? 7.33300 -24.09600 -2.66200 1.000 47.91326 104 ASP A N 1
ATOM 795 C CA . ASP A 1 104 ? 6.93800 -23.87300 -4.06000 1.000 44.45326 104 ASP A CA 1
ATOM 796 C C . ASP A 1 104 ? 6.16700 -25.07800 -4.60200 1.000 47.05326 104 ASP A C 1
ATOM 797 O O . ASP A 1 104 ? 6.58600 -26.22900 -4.42700 1.000 42.23326 104 ASP A O 1
ATOM 802 N N . SER A 1 105 ? 5.01600 -24.81800 -5.23300 1.000 41.31326 105 SER A N 1
ATOM 803 C CA . SER A 1 105 ? 4.15400 -25.91900 -5.64900 1.000 39.99326 105 SER A CA 1
ATOM 804 C C . SER A 1 105 ? 3.19300 -25.47900 -6.74900 1.000 41.13326 105 SER A C 1
ATOM 805 O O . SER A 1 105 ? 2.99100 -24.28700 -7.00900 1.000 41.81326 105 SER A O 1
ATOM 808 N N . ILE A 1 106 ? 2.59100 -26.47500 -7.39300 1.000 35.11326 106 ILE A N 1
ATOM 809 C CA . ILE A 1 106 ? 1.55400 -26.25100 -8.39200 1.000 37.42326 106 ILE A CA 1
ATOM 810 C C . ILE A 1 106 ? 0.19800 -26.33300 -7.69700 1.000 43.19326 106 ILE A C 1
ATOM 811 O O . ILE A 1 106 ? -0.09300 -27.31700 -7.00200 1.000 39.24326 106 ILE A O 1
ATOM 816 N N . THR A 1 107 ? -0.61300 -25.29200 -7.87900 1.000 38.74326 107 THR A N 1
ATOM 817 C CA . THR A 1 107 ? -1.99700 -25.28600 -7.45400 1.000 35.36326 107 THR A CA 1
ATOM 818 C C . THR A 1 107 ? -2.81400 -26.18700 -8.35600 1.000 36.57326 107 THR A C 1
ATOM 819 O O . THR A 1 107 ? -2.84100 -26.00300 -9.57600 1.000 35.82326 107 THR A O 1
ATOM 823 N N . LEU A 1 108 ? -3.49700 -27.14900 -7.75400 1.000 39.04326 108 LEU A N 1
ATOM 824 C CA . LEU A 1 108 ? -4.42400 -28.01100 -8.46400 1.000 38.08326 108 LEU A CA 1
ATOM 825 C C . LEU A 1 108 ? -5.82400 -27.76200 -7.92800 1.000 41.60326 108 LEU A C 1
ATOM 826 O O . LEU A 1 108 ? -6.06100 -27.88400 -6.72200 1.000 41.63326 108 LEU A O 1
ATOM 831 N N . ILE A 1 109 ? -6.74800 -27.41600 -8.83000 1.000 44.93326 109 ILE A N 1
ATOM 832 C CA . ILE A 1 109 ? -8.14000 -27.13500 -8.48700 1.000 40.73326 109 ILE A CA 1
ATOM 833 C C . ILE A 1 109 ? -8.98500 -28.32300 -8.91800 1.000 38.45326 109 ILE A C 1
ATOM 834 O O . ILE A 1 109 ? -8.86800 -28.79100 -10.05100 1.000 41.42326 109 ILE A O 1
ATOM 839 N N . VAL A 1 110 ? -9.83600 -28.79900 -8.01800 1.000 40.54326 110 VAL A N 1
ATOM 840 C CA . VAL A 1 110 ? -10.78700 -29.86800 -8.29400 1.000 44.13326 110 VAL A CA 1
ATOM 841 C C . VAL A 1 110 ? -12.17100 -29.23800 -8.35800 1.000 41.47326 110 VAL A C 1
ATOM 842 O O . VAL A 1 110 ? -12.62000 -28.63100 -7.38100 1.000 43.53326 110 VAL A O 1
ATOM 846 N N . ALA A 1 111 ? -12.83600 -29.33600 -9.50400 1.000 39.19326 111 ALA A N 1
ATOM 847 C CA . ALA A 1 111 ? -14.08400 -28.60300 -9.65600 1.000 43.79326 111 ALA A CA 1
ATOM 848 C C . ALA A 1 111 ? -15.14600 -29.49800 -10.29100 1.000 44.00326 111 ALA A C 1
ATOM 849 O O . ALA A 1 111 ? -14.90800 -30.66300 -10.64200 1.000 41.66326 111 ALA A O 1
ATOM 851 N N . GLU A 1 112 ? -16.34200 -28.92300 -10.42900 1.000 42.60326 112 GLU A N 1
ATOM 852 C CA . GLU A 1 112 ? -17.52400 -29.59900 -10.95600 1.000 45.81326 112 GLU A CA 1
ATOM 853 C C . GLU A 1 112 ? -18.33200 -28.58900 -11.76700 1.000 49.99326 112 GLU A C 1
ATOM 854 O O . GLU A 1 112 ? -18.37000 -27.39900 -11.43700 1.000 46.11326 112 GLU A O 1
ATOM 860 N N . SER A 1 113 ? -18.97100 -29.05800 -12.83600 1.000 45.44326 113 SER A N 1
ATOM 861 C CA . SER A 1 113 ? -19.77600 -28.16500 -13.65500 1.000 53.00326 113 SER A CA 1
ATOM 862 C C . SER A 1 113 ? -21.05600 -28.85400 -14.10400 1.000 51.02326 113 SER A C 1
ATOM 863 O O . SER A 1 113 ? -21.08600 -30.06700 -14.32400 1.000 48.53326 113 SER A O 1
ATOM 866 N N . ASP A 1 114 ? -22.11100 -28.05100 -14.25900 1.000 50.75326 114 ASP A N 1
ATOM 867 C CA . ASP A 1 114 ? -23.38300 -28.52300 -14.79300 1.000 57.08326 114 ASP A CA 1
ATOM 868 C C . ASP A 1 114 ? -23.62100 -28.08900 -16.23400 1.000 65.46326 114 ASP A C 1
ATOM 869 O O . ASP A 1 114 ? -24.67700 -28.41200 -16.78900 1.000 66.19326 114 ASP A O 1
ATOM 874 N N . GLN A 1 115 ? -22.68300 -27.37000 -16.85600 1.000 62.17326 115 GLN A N 1
ATOM 875 C CA . GLN A 1 115 ? -22.80700 -27.06200 -18.27800 1.000 54.21326 115 GLN A CA 1
ATOM 876 C C . GLN A 1 115 ? -22.84200 -28.35300 -19.08400 1.000 51.75326 115 GLN A C 1
ATOM 877 O O . GLN A 1 115 ? -22.44900 -29.42300 -18.60100 1.000 47.73326 115 GLN A O 1
ATOM 883 N N . ASP A 1 116 ? -23.32500 -28.24700 -20.32700 1.000 48.68326 116 ASP A N 1
ATOM 884 C CA . ASP A 1 116 ? -23.46100 -29.42100 -21.18000 1.000 46.81326 116 ASP A CA 1
ATOM 885 C C . ASP A 1 116 ? -22.09500 -29.78500 -21.75800 1.000 47.84326 116 ASP A C 1
ATOM 886 O O . ASP A 1 116 ? -21.45500 -28.96800 -22.42900 1.000 48.46326 116 ASP A O 1
ATOM 891 N N . PHE A 1 117 ? -21.66100 -31.01800 -21.50600 1.000 47.79326 117 PHE A N 1
ATOM 892 C CA . PHE A 1 117 ? -20.30900 -31.43100 -21.86100 1.000 50.58326 117 PHE A CA 1
ATOM 893 C C . PHE A 1 117 ? -20.13600 -31.57300 -23.37700 1.000 48.44326 117 PHE A C 1
ATOM 894 O O . PHE A 1 117 ? -19.11300 -31.15200 -23.92700 1.000 47.42326 117 PHE A O 1
ATOM 902 N N . ASP A 1 118 ? -21.10500 -32.21500 -24.06100 1.000 50.99326 118 ASP A N 1
ATOM 903 C CA . ASP A 1 118 ? -21.02700 -32.40900 -25.51800 1.000 50.42326 118 ASP A CA 1
ATOM 904 C C . ASP A 1 118 ? -20.95700 -31.08400 -26.26000 1.000 46.27326 118 ASP A C 1
ATOM 905 O O . ASP A 1 118 ? -20.32200 -30.99400 -27.31500 1.000 50.37326 118 ASP A O 1
ATOM 910 N N . TYR A 1 119 ? -21.64100 -30.06600 -25.74400 1.000 45.92326 119 TYR A N 1
ATOM 911 C CA . TYR A 1 119 ? -21.51700 -28.71100 -26.25900 1.000 40.27326 119 TYR A CA 1
ATOM 912 C C . TYR A 1 119 ? -20.07900 -28.20600 -26.12100 1.000 45.10326 119 TYR A C 1
ATOM 913 O O . TYR A 1 119 ? -19.47100 -27.77000 -27.10400 1.000 45.25326 119 TYR A O 1
ATOM 922 N N . LEU A 1 120 ? -19.49600 -28.30100 -24.91400 1.000 41.35326 120 LEU A N 1
ATOM 923 C CA . LEU A 1 120 ? -18.21600 -27.64900 -24.66300 1.000 42.21326 120 LEU A CA 1
ATOM 924 C C . LEU A 1 120 ? -17.06700 -28.24500 -25.48500 1.000 46.43326 120 LEU A C 1
ATOM 925 O O . LEU A 1 120 ? -16.14400 -27.51300 -25.87400 1.000 42.55326 120 LEU A O 1
ATOM 930 N N . LYS A 1 121 ? -17.08400 -29.55100 -25.76400 1.000 45.25326 121 LYS A N 1
ATOM 931 C CA . LYS A 1 121 ? -16.03000 -30.15600 -26.57800 1.000 45.04326 121 LYS A CA 1
ATOM 932 C C . LYS A 1 121 ? -16.35900 -30.15800 -28.07000 1.000 48.53326 121 LYS A C 1
ATOM 933 O O . LYS A 1 121 ? -15.62300 -30.76100 -28.85900 1.000 47.96326 121 LYS A O 1
ATOM 939 N N . GLY A 1 122 ? -17.44200 -29.49700 -28.48100 1.000 47.13326 122 GLY A N 1
ATOM 940 C CA . GLY A 1 122 ? -17.88500 -29.60700 -29.85700 1.000 54.98326 122 GLY A CA 1
ATOM 941 C C . GLY A 1 122 ? -17.09100 -28.75500 -30.83300 1.000 57.12326 122 GLY A C 1
ATOM 942 O O . GLY A 1 122 ? -16.37800 -27.81300 -30.47000 1.000 54.42326 122 GLY A O 1
ATOM 943 N N . HIS A 1 123 ? -17.26000 -29.07200 -32.11700 1.000 46.26326 123 HIS A N 1
ATOM 944 C CA . HIS A 1 123 ? -16.57500 -28.31900 -33.16000 1.000 48.91326 123 HIS A CA 1
ATOM 945 C C . HIS A 1 123 ? -17.34400 -27.10900 -33.66400 1.000 47.80326 123 HIS A C 1
ATOM 946 O O . HIS A 1 123 ? -16.74000 -26.24700 -34.31400 1.000 47.24326 123 HIS A O 1
ATOM 953 N N . GLN A 1 124 ? -18.64100 -27.01600 -33.39800 1.000 50.23326 124 GLN A N 1
ATOM 954 C CA . GLN A 1 124 ? -19.39800 -25.84200 -33.79900 1.000 49.13326 124 GLN A CA 1
ATOM 955 C C . GLN A 1 124 ? -19.35400 -24.82400 -32.67200 1.000 49.93326 124 GLN A C 1
ATOM 956 O O . GLN A 1 124 ? -18.75300 -25.07800 -31.63200 1.000 53.37326 124 GLN A O 1
ATOM 962 N N . LEU A 1 125 ? -19.98200 -23.66100 -32.87500 1.000 47.23326 125 LEU A N 1
ATOM 963 C CA . LEU A 1 125 ? -19.69900 -22.48900 -32.04100 1.000 49.94326 125 LEU A CA 1
ATOM 964 C C . LEU A 1 125 ? -19.79400 -22.77400 -30.53900 1.000 47.90326 125 LEU A C 1
ATOM 965 O O . LEU A 1 125 ? -20.62900 -23.55900 -30.08300 1.000 46.10326 125 LEU A O 1
ATOM 970 N N . VAL A 1 126 ? -18.88200 -22.16300 -29.77900 1.000 42.59326 126 VAL A N 1
ATOM 971 C CA . VAL A 1 126 ? -18.90500 -22.19700 -28.31600 1.000 41.40326 126 VAL A CA 1
ATOM 972 C C . VAL A 1 126 ? -18.61600 -20.79500 -27.81600 1.000 42.82326 126 VAL A C 1
ATOM 973 O O . VAL A 1 126 ? -17.76000 -20.09900 -28.36100 1.000 49.02326 126 VAL A O 1
ATOM 977 N N . ASP A 1 127 ? -19.34400 -20.36500 -26.80300 1.000 42.89326 127 ASP A N 1
ATOM 978 C CA . ASP A 1 127 ? -19.04100 -19.08400 -26.19300 1.000 44.26326 127 ASP A CA 1
ATOM 979 C C . ASP A 1 127 ? -17.65500 -19.16300 -25.54300 1.000 49.00326 127 ASP A C 1
ATOM 980 O O . ASP A 1 127 ? -17.36400 -20.11500 -24.81200 1.000 48.44326 127 ASP A O 1
ATOM 985 N N . SER A 1 128 ? -16.77900 -18.19400 -25.84600 1.000 44.39326 128 SER A N 1
ATOM 986 C CA . SER A 1 128 ? -15.40500 -18.27500 -25.34900 1.000 49.79326 128 SER A CA 1
ATOM 987 C C . SER A 1 128 ? -15.36900 -18.27300 -23.83000 1.000 49.14326 128 SER A C 1
ATOM 988 O O . SER A 1 128 ? -14.55500 -18.97600 -23.21700 1.000 46.88326 128 SER A O 1
ATOM 991 N N . ASN A 1 129 ? -16.25600 -17.48900 -23.20600 1.000 49.36326 129 ASN A N 1
ATOM 992 C CA . ASN A 1 129 ? -16.27200 -17.37600 -21.75200 1.000 50.82326 129 ASN A CA 1
ATOM 993 C C . ASN A 1 129 ? -16.56600 -18.71800 -21.07500 1.000 49.42326 129 ASN A C 1
ATOM 994 O O . ASN A 1 129 ? -16.13200 -18.94100 -19.93700 1.000 47.62326 129 ASN A O 1
ATOM 999 N N . ASP A 1 130 ? -17.26900 -19.63000 -21.75600 1.000 41.04326 130 ASP A N 1
ATOM 1000 C CA . ASP A 1 130 ? -17.49300 -20.94700 -21.17400 1.000 42.24326 130 ASP A CA 1
ATOM 1001 C C . ASP A 1 130 ? -16.18500 -21.72600 -21.07600 1.000 43.07326 130 ASP A C 1
ATOM 1002 O O . ASP A 1 130 ? -15.91100 -22.36100 -20.04800 1.000 45.22326 130 ASP A O 1
ATOM 1007 N N . LEU A 1 131 ? -15.33900 -21.63600 -22.10500 1.000 46.40326 131 LEU A N 1
ATOM 1008 C CA . LEU A 1 131 ? -14.02900 -22.29400 -22.07700 1.000 42.92326 131 LEU A CA 1
ATOM 1009 C C . LEU A 1 131 ? -13.12700 -21.68900 -21.00800 1.000 42.59326 131 LEU A C 1
ATOM 1010 O O . LEU A 1 131 ? -12.54800 -22.41600 -20.19100 1.000 41.30326 131 LEU A O 1
ATOM 1015 N N . HIS A 1 132 ? -13.00000 -20.35400 -20.99800 1.000 45.31326 132 HIS A N 1
ATOM 1016 C CA . HIS A 1 132 ? -12.17200 -19.67500 -20.00500 1.000 44.55326 132 HIS A CA 1
ATOM 1017 C C . HIS A 1 132 ? -12.68000 -19.88500 -18.58000 1.000 47.19326 132 HIS A C 1
ATOM 1018 O O . HIS A 1 132 ? -11.89100 -19.77700 -17.62900 1.000 42.98326 132 HIS A O 1
ATOM 1025 N N . GLY A 1 133 ? -13.97000 -20.17200 -18.40400 1.000 41.00326 133 GLY A N 1
ATOM 1026 C CA . GLY A 1 133 ? -14.46500 -20.44300 -17.07600 1.000 38.87326 133 GLY A CA 1
ATOM 1027 C C . GLY A 1 133 ? -14.04300 -21.77600 -16.50700 1.000 45.39326 133 GLY A C 1
ATOM 1028 O O . GLY A 1 133 ? -14.30500 -22.03300 -15.33000 1.000 48.59326 133 GLY A O 1
ATOM 1029 N N . LEU A 1 134 ? -13.41000 -22.63600 -17.29400 1.000 41.68326 134 LEU A N 1
ATOM 1030 C CA . LEU A 1 134 ? -12.88000 -23.87400 -16.74900 1.000 44.18326 134 LEU A CA 1
ATOM 1031 C C . LEU A 1 134 ? -11.46000 -23.72800 -16.19900 1.000 43.22326 134 LEU A C 1
ATOM 1032 O O . LEU A 1 134 ? -10.92200 -24.70600 -15.66800 1.000 38.42326 134 LEU A O 1
ATOM 1037 N N . PHE A 1 135 ? -10.85400 -22.53700 -16.26700 1.000 42.69326 135 PHE A N 1
ATOM 1038 C CA . PHE A 1 135 ? -9.46300 -22.36400 -15.86000 1.000 47.20326 135 PHE A CA 1
ATOM 1039 C C . PHE A 1 135 ? -9.34400 -21.74300 -14.47200 1.000 44.60326 135 PHE A C 1
ATOM 1040 O O . PHE A 1 135 ? -10.17600 -20.93800 -14.04600 1.000 41.15326 135 PHE A O 1
ATOM 1048 N N . TYR A 1 136 ? -8.25600 -22.08100 -13.78800 1.000 45.29326 136 TYR A N 1
ATOM 1049 C CA . TYR A 1 136 ? -7.93200 -21.42700 -12.53100 1.000 41.49326 136 TYR A CA 1
ATOM 1050 C C . TYR A 1 136 ? -7.16300 -20.13900 -12.79000 1.000 41.56326 136 TYR A C 1
ATOM 1051 O O . TYR A 1 136 ? -6.23500 -20.11100 -13.60200 1.000 42.84326 136 TYR A O 1
ATOM 1060 N N . VAL A 1 137 ? -7.56400 -19.07900 -12.10200 1.000 45.18326 137 VAL A N 1
ATOM 1061 C CA . VAL A 1 137 ? -6.92100 -17.77100 -12.19800 1.000 45.60326 137 VAL A CA 1
ATOM 1062 C C . VAL A 1 137 ? -5.74300 -17.72400 -11.22500 1.000 50.87326 137 VAL A C 1
ATOM 1063 O O . VAL A 1 137 ? -5.93600 -17.68700 -10.00800 1.000 49.46326 137 VAL A O 1
ATOM 1067 N N . MET A 1 138 ? -4.51900 -17.72500 -11.75800 1.000 45.68326 138 MET A N 1
ATOM 1068 C CA . MET A 1 138 ? -3.36300 -17.70000 -10.87900 1.000 49.14326 138 MET A CA 1
ATOM 1069 C C . MET A 1 138 ? -3.08300 -16.28700 -10.38100 1.000 48.67326 138 MET A C 1
ATOM 1070 O O . MET A 1 138 ? -3.39100 -15.30800 -11.06400 1.000 52.58326 138 MET A O 1
ATOM 1075 N N . PRO A 1 139 ? -2.49400 -16.15300 -9.19800 1.000 50.14326 139 PRO A N 1
ATOM 1076 C CA . PRO A 1 139 ? -2.09000 -14.82300 -8.72700 1.000 50.62326 139 PRO A CA 1
ATOM 1077 C C . PRO A 1 139 ? -0.96300 -14.27200 -9.57700 1.000 51.47326 139 PRO A C 1
ATOM 1078 O O . PRO A 1 139 ? -0.17400 -15.02200 -10.15900 1.000 59.76326 139 PRO A O 1
ATOM 1082 N N . ARG A 1 140 ? -0.89100 -12.94300 -9.65000 1.000 53.76326 140 ARG A N 1
ATOM 1083 C CA . ARG A 1 140 ? 0.20200 -12.31900 -10.39000 1.000 50.54326 140 ARG A CA 1
ATOM 1084 C C . ARG A 1 140 ? 1.51300 -12.43500 -9.63500 1.000 50.30326 140 ARG A C 1
ATOM 1085 O O . ARG A 1 140 ? 2.54300 -12.78100 -10.21700 1.000 54.37326 140 ARG A O 1
ATOM 1093 N N . VAL A 1 141 ? 1.48900 -12.19100 -8.33500 1.000 52.70326 141 VAL A N 1
ATOM 1094 C CA . VAL A 1 141 ? 2.67400 -12.27100 -7.48500 1.000 52.39326 141 VAL A CA 1
ATOM 1095 C C . VAL A 1 141 ? 2.26700 -12.92200 -6.17200 1.000 53.41326 141 VAL A C 1
ATOM 1096 O O . VAL A 1 141 ? 1.34900 -12.44000 -5.50200 1.000 59.28326 141 VAL A O 1
ATOM 1100 N N . ILE A 1 142 ? 2.94800 -14.00800 -5.79200 1.000 51.01326 142 ILE A N 1
ATOM 1101 C CA . ILE A 1 142 ? 2.59100 -14.73300 -4.57100 1.000 59.44326 142 ILE A CA 1
ATOM 1102 C C . ILE A 1 142 ? 3.46000 -14.36200 -3.37600 1.000 60.67326 142 ILE A C 1
ATOM 1103 O O . ILE A 1 142 ? 3.18000 -14.81700 -2.25600 1.000 61.23326 142 ILE A O 1
ATOM 1108 N N . ARG A 1 143 ? 4.49700 -13.55900 -3.57000 1.000 54.23326 143 ARG A N 1
ATOM 1109 C CA . ARG A 1 143 ? 5.48900 -13.35200 -2.52600 1.000 56.47326 143 ARG A CA 1
ATOM 1110 C C . ARG A 1 143 ? 6.48900 -12.35200 -3.07300 1.000 62.51326 143 ARG A C 1
ATOM 1111 O O . ARG A 1 143 ? 6.65300 -12.22100 -4.29100 1.000 60.19326 143 ARG A O 1
ATOM 1119 N N . THR A 1 144 ? 7.16200 -11.64700 -2.17100 1.000 64.74326 144 THR A N 1
ATOM 1120 C CA . THR A 1 144 ? 8.09400 -10.60800 -2.58100 1.000 62.36326 144 THR A CA 1
ATOM 1121 C C . THR A 1 144 ? 9.32000 -10.67900 -1.69100 1.000 65.47326 144 THR A C 1
ATOM 1122 O O . THR A 1 144 ? 9.24700 -10.39700 -0.49100 1.000 73.51326 144 THR A O 1
ATOM 1126 N N . MET A 1 145 ? 10.43700 -11.05700 -2.28300 1.000 70.34326 145 MET A N 1
ATOM 1127 C CA . MET A 1 145 ? 11.71500 -11.08400 -1.59400 1.000 72.23326 145 MET A CA 1
ATOM 1128 C C . MET A 1 145 ? 12.35700 -9.69700 -1.68000 1.000 79.02326 145 MET A C 1
ATOM 1129 O O . MET A 1 145 ? 11.68500 -8.69400 -1.94900 1.000 79.41326 145 MET A O 1
ATOM 1134 N N . GLN A 1 146 ? 13.67200 -9.63300 -1.47100 1.000 80.14326 146 GLN A N 1
ATOM 1135 C CA . GLN A 1 146 ? 14.37400 -8.35800 -1.50100 1.000 84.10326 146 GLN A CA 1
ATOM 1136 C C . GLN A 1 146 ? 14.67700 -7.93100 -2.93300 1.000 79.62326 146 GLN A C 1
ATOM 1137 O O . GLN A 1 146 ? 14.44500 -6.77300 -3.30100 1.000 80.99326 146 GLN A O 1
ATOM 1143 N N . ASP A 1 147 ? 15.17700 -8.85800 -3.76100 1.000 74.85326 147 ASP A N 1
ATOM 1144 C CA . ASP A 1 147 ? 15.57200 -8.53300 -5.13300 1.000 78.77326 147 ASP A CA 1
ATOM 1145 C C . ASP A 1 147 ? 14.41900 -8.62200 -6.14400 1.000 71.83326 147 ASP A C 1
ATOM 1146 O O . ASP A 1 147 ? 14.34800 -7.79900 -7.06900 1.000 68.31326 147 ASP A O 1
ATOM 1151 N N . TYR A 1 148 ? 13.53300 -9.61500 -6.03500 1.000 67.27326 148 TYR A N 1
ATOM 1152 C CA . TYR A 1 148 ? 12.55300 -9.85200 -7.08200 1.000 67.51326 148 TYR A CA 1
ATOM 1153 C C . TYR A 1 148 ? 11.16500 -10.12900 -6.50900 1.000 62.73326 148 TYR A C 1
ATOM 1154 O O . TYR A 1 148 ? 10.98100 -10.40300 -5.31700 1.000 64.76326 148 TYR A O 1
ATOM 1163 N N . LYS A 1 149 ? 10.17600 -10.05900 -7.39600 1.000 54.04326 149 LYS A N 1
ATOM 1164 C CA . LYS A 1 149 ? 8.82100 -10.51300 -7.10100 1.000 59.43326 149 LYS A CA 1
ATOM 1165 C C . LYS A 1 149 ? 8.61900 -11.90600 -7.68200 1.000 53.49326 149 LYS A C 1
ATOM 1166 O O . LYS A 1 149 ? 9.06800 -12.18200 -8.79800 1.000 51.00326 149 LYS A O 1
ATOM 1172 N N . VAL A 1 150 ? 7.96600 -12.77700 -6.91200 1.000 50.51326 150 VAL A N 1
ATOM 1173 C CA . VAL A 1 150 ? 7.85800 -14.19400 -7.25100 1.000 47.39326 150 VAL A CA 1
ATOM 1174 C C . VAL A 1 150 ? 6.54400 -14.44400 -7.98500 1.000 48.81326 150 VAL A C 1
ATOM 1175 O O . VAL A 1 150 ? 5.46600 -14.09700 -7.48600 1.000 52.95326 150 VAL A O 1
ATOM 1179 N N . ILE A 1 151 ? 6.63100 -15.03800 -9.17500 1.000 47.76326 151 ILE A N 1
ATOM 1180 C CA . ILE A 1 151 ? 5.50500 -15.19800 -10.08700 1.000 42.24326 151 ILE A CA 1
ATOM 1181 C C . ILE A 1 151 ? 5.29700 -16.68000 -10.38500 1.000 43.70326 151 ILE A C 1
ATOM 1182 O O . ILE A 1 151 ? 6.20300 -17.33700 -10.91300 1.000 41.54326 151 ILE A O 1
ATOM 1187 N N . PRO A 1 152 ? 4.10600 -17.23200 -10.13500 1.000 42.91326 152 PRO A N 1
ATOM 1188 C CA . PRO A 1 152 ? 3.89700 -18.67300 -10.31900 1.000 40.14326 152 PRO A CA 1
ATOM 1189 C C . PRO A 1 152 ? 3.98000 -19.06400 -11.78300 1.000 42.00326 152 PRO A C 1
ATOM 1190 O O . PRO A 1 152 ? 3.76800 -18.23900 -12.68100 1.000 43.94326 152 PRO A O 1
ATOM 1194 N N . LEU A 1 153 ? 4.23800 -20.35000 -12.01500 1.000 40.33326 153 LEU A N 1
ATOM 1195 C CA . LEU A 1 153 ? 4.51800 -20.84800 -13.35300 1.000 37.51326 153 LEU A CA 1
ATOM 1196 C C . LEU A 1 153 ? 3.43300 -21.74600 -13.92400 1.000 40.63326 153 LEU A C 1
ATOM 1197 O O . LEU A 1 153 ? 3.10100 -21.60900 -15.10300 1.000 39.68326 153 LEU A O 1
ATOM 1202 N N . VAL A 1 154 ? 2.87600 -22.67800 -13.14500 1.000 43.27326 154 VAL A N 1
ATOM 1203 C CA . VAL A 1 154 ? 1.85800 -23.60500 -13.63500 1.000 36.17326 154 VAL A CA 1
ATOM 1204 C C . VAL A 1 154 ? 0.79700 -23.79600 -12.55800 1.000 40.23326 154 VAL A C 1
ATOM 1205 O O . VAL A 1 154 ? 1.10800 -23.90400 -11.36900 1.000 42.42326 154 VAL A O 1
ATOM 1209 N N . ALA A 1 155 ? -0.45900 -23.86200 -12.99000 1.000 40.58326 155 ALA A N 1
ATOM 1210 C CA . ALA A 1 155 ? -1.60000 -24.29000 -12.18900 1.000 39.93326 155 ALA A CA 1
ATOM 1211 C C . ALA A 1 155 ? -2.54900 -25.07600 -13.09100 1.000 43.29326 155 ALA A C 1
ATOM 1212 O O . ALA A 1 155 ? -2.71300 -24.72300 -14.26500 1.000 38.78326 155 ALA A O 1
ATOM 1214 N N . VAL A 1 156 ? -3.17600 -26.12700 -12.55600 1.000 33.65326 156 VAL A N 1
ATOM 1215 C CA . VAL A 1 156 ? -4.13300 -26.91300 -13.33200 1.000 38.48326 156 VAL A CA 1
ATOM 1216 C C . VAL A 1 156 ? -5.45900 -27.05200 -12.57300 1.000 40.40326 156 VAL A C 1
ATOM 1217 O O . VAL A 1 156 ? -5.48500 -27.32300 -11.36200 1.000 39.47326 156 VAL A O 1
ATOM 1221 N N . GLN A 1 157 ? -6.56600 -26.87200 -13.29500 1.000 32.19326 157 GLN A N 1
ATOM 1222 C CA . GLN A 1 157 ? -7.90400 -27.12600 -12.77800 1.000 37.71326 157 GLN A CA 1
ATOM 1223 C C . GLN A 1 157 ? -8.48600 -28.34100 -13.48700 1.000 38.55326 157 GLN A C 1
ATOM 1224 O O . GLN A 1 157 ? -8.47700 -28.40100 -14.72000 1.000 42.20326 157 GLN A O 1
ATOM 1230 N N . VAL A 1 158 ? -8.96200 -29.31700 -12.72100 1.000 33.04326 158 VAL A N 1
ATOM 1231 C CA . VAL A 1 158 ? -9.62600 -30.49000 -13.27600 1.000 35.47326 158 VAL A CA 1
ATOM 1232 C C . VAL A 1 158 ? -11.09100 -30.40900 -12.88700 1.000 40.53326 158 VAL A C 1
ATOM 1233 O O . VAL A 1 158 ? -11.42500 -30.38500 -11.69100 1.000 40.66326 158 VAL A O 1
ATOM 1237 N N . THR A 1 159 ? -11.96000 -30.33900 -13.90000 1.000 39.54326 159 THR A N 1
ATOM 1238 C CA . THR A 1 159 ? -13.39600 -30.16200 -13.73500 1.000 41.94326 159 THR A CA 1
ATOM 1239 C C . THR A 1 159 ? -14.10200 -31.42900 -14.20500 1.000 46.04326 159 THR A C 1
ATOM 1240 O O . THR A 1 159 ? -13.71100 -32.05700 -15.20400 1.000 44.26326 159 THR A O 1
ATOM 1244 N N . VAL A 1 160 ? -15.13800 -31.81200 -13.46900 1.000 43.00326 160 VAL A N 1
ATOM 1245 C CA . VAL A 1 160 ? -15.87800 -33.03500 -13.74700 1.000 48.77326 160 VAL A CA 1
ATOM 1246 C C . VAL A 1 160 ? -17.30300 -32.67000 -14.12700 1.000 40.17326 160 VAL A C 1
ATOM 1247 O O . VAL A 1 160 ? -17.94500 -31.84800 -13.46600 1.000 41.28326 160 VAL A O 1
ATOM 1251 N N . PHE A 1 161 ? -17.75500 -33.22600 -15.21700 1.000 45.88326 161 PHE A N 1
ATOM 1252 C CA . PHE A 1 161 ? -19.11100 -33.06200 -15.70100 1.000 43.15326 161 PHE A CA 1
ATOM 1253 C C . PHE A 1 161 ? -19.74300 -34.39000 -15.36400 1.000 46.74326 161 PHE A C 1
ATOM 1254 O O . PHE A 1 161 ? -19.42700 -35.39700 -16.00800 1.000 49.17326 161 PHE A O 1
ATOM 1262 N N . PRO A 1 162 ? -20.55600 -34.45600 -14.28500 1.000 51.20326 162 PRO A N 1
ATOM 1263 C CA . PRO A 1 162 ? -20.89500 -35.76200 -13.69300 1.000 40.60326 162 PRO A CA 1
ATOM 1264 C C . PRO A 1 162 ? -21.52400 -36.72200 -14.68200 1.000 48.81326 162 PRO A C 1
ATOM 1265 O O . PRO A 1 162 ? -22.42800 -36.33900 -15.43400 1.000 46.52326 162 PRO A O 1
ATOM 1269 N N . ASN A 1 163 ? -21.00000 -37.95000 -14.73500 1.000 48.26326 163 ASN A N 1
ATOM 1270 C CA . ASN A 1 163 ? -21.43500 -39.04300 -15.60200 1.000 50.13326 163 ASN A CA 1
ATOM 1271 C C . ASN A 1 163 ? -21.11800 -38.83600 -17.08000 1.000 51.51326 163 ASN A C 1
ATOM 1272 O O . ASN A 1 163 ? -21.41600 -39.72400 -17.88900 1.000 55.65326 163 ASN A O 1
ATOM 1277 N N . ARG A 1 164 ? -20.53300 -37.70900 -17.47900 1.000 52.99326 164 ARG A N 1
ATOM 1278 C CA . ARG A 1 164 ? -20.29000 -37.45300 -18.89300 1.000 49.05326 164 ARG A CA 1
ATOM 1279 C C . ARG A 1 164 ? -18.81700 -37.26700 -19.23100 1.000 50.25326 164 ARG A C 1
ATOM 1280 O O . ARG A 1 164 ? -18.30900 -37.96000 -20.12400 1.000 49.69326 164 ARG A O 1
ATOM 1288 N N . GLY A 1 165 ? -18.09600 -36.36700 -18.56100 1.000 48.45326 165 GLY A N 1
ATOM 1289 C CA . GLY A 1 165 ? -16.72200 -36.17500 -18.97400 1.000 48.77326 165 GLY A CA 1
ATOM 1290 C C . GLY A 1 165 ? -15.87300 -35.43300 -17.95800 1.000 48.74326 165 GLY A C 1
ATOM 1291 O O . GLY A 1 165 ? -16.27800 -35.22300 -16.80900 1.000 44.76326 165 GLY A O 1
ATOM 1292 N N . ILE A 1 166 ? -14.67500 -35.03700 -18.42800 1.000 46.64326 166 ILE A N 1
ATOM 1293 C CA . ILE A 1 166 ? -13.63300 -34.38400 -17.63700 1.000 44.86326 166 ILE A CA 1
ATOM 1294 C C . ILE A 1 166 ? -12.93800 -33.33900 -18.50300 1.000 41.16326 166 ILE A C 1
ATOM 1295 O O . ILE A 1 166 ? -12.67800 -33.56300 -19.69000 1.000 40.53326 166 ILE A O 1
ATOM 1300 N N . ALA A 1 167 ? -12.60300 -32.20200 -17.88500 1.000 38.97326 167 ALA A N 1
ATOM 1301 C CA . ALA A 1 167 ? -11.83700 -31.13100 -18.51700 1.000 35.44326 167 ALA A CA 1
ATOM 1302 C C . ALA A 1 167 ? -10.58300 -30.86000 -17.69000 1.000 42.58326 167 ALA A C 1
ATOM 1303 O O . ALA A 1 167 ? -10.67400 -30.61000 -16.48200 1.000 40.12326 167 ALA A O 1
ATOM 1305 N N . VAL A 1 168 ? -9.41600 -30.94300 -18.33100 1.000 40.01326 168 VAL A N 1
ATOM 1306 C CA . VAL A 1 168 ? -8.12000 -30.66100 -17.71200 1.000 36.33326 168 VAL A CA 1
ATOM 1307 C C . VAL A 1 168 ? -7.65000 -29.33200 -18.28500 1.000 38.07326 168 VAL A C 1
ATOM 1308 O O . VAL A 1 168 ? -7.40000 -29.22300 -19.49400 1.000 38.56326 168 VAL A O 1
ATOM 1312 N N . ALA A 1 169 ? -7.56500 -28.31400 -17.44100 1.000 35.93326 169 ALA A N 1
ATOM 1313 C CA . ALA A 1 169 ? -7.32200 -26.95000 -17.89400 1.000 37.87326 169 ALA A CA 1
ATOM 1314 C C . ALA A 1 169 ? -6.02600 -26.45200 -17.25900 1.000 36.02326 169 ALA A C 1
ATOM 1315 O O . ALA A 1 169 ? -6.00700 -26.09800 -16.07300 1.000 39.07326 169 ALA A O 1
ATOM 1317 N N . LEU A 1 170 ? -4.94400 -26.44400 -18.03600 1.000 33.96326 170 LEU A N 1
ATOM 1318 C CA . LEU A 1 170 ? -3.63300 -26.00500 -17.57000 1.000 37.58326 170 LEU A CA 1
ATOM 1319 C C . LEU A 1 170 ? -3.35600 -24.55600 -17.95700 1.000 39.84326 170 LEU A C 1
ATOM 1320 O O . LEU A 1 170 ? -3.62700 -24.13900 -19.08300 1.000 39.59326 170 LEU A O 1
ATOM 1325 N N . THR A 1 171 ? -2.80100 -23.79500 -17.01600 1.000 38.47326 171 THR A N 1
ATOM 1326 C CA . THR A 1 171 ? -2.31700 -22.44400 -17.26700 1.000 41.06326 171 THR A CA 1
ATOM 1327 C C . THR A 1 171 ? -0.82800 -22.41100 -16.97400 1.000 41.34326 171 THR A C 1
ATOM 1328 O O . THR A 1 171 ? -0.39400 -22.85700 -15.90700 1.000 41.35326 171 THR A O 1
ATOM 1332 N N . ALA A 1 172 ? -0.04400 -21.88800 -17.90600 1.000 41.99326 172 ALA A N 1
ATOM 1333 C CA . ALA A 1 172 ? 1.39900 -21.83000 -17.71500 1.000 38.25326 172 ALA A CA 1
ATOM 1334 C C . ALA A 1 172 ? 1.90800 -20.46400 -18.11100 1.000 38.76326 172 ALA A C 1
ATOM 1335 O O . ALA A 1 172 ? 1.42700 -19.87800 -19.08400 1.000 36.90326 172 ALA A O 1
ATOM 1337 N N . HIS A 1 173 ? 2.88100 -19.95600 -17.35800 1.000 35.79326 173 HIS A N 1
ATOM 1338 C CA . HIS A 1 173 ? 3.54400 -18.73600 -17.79500 1.000 40.95326 173 HIS A CA 1
ATOM 1339 C C . HIS A 1 173 ? 4.24300 -18.99000 -19.13100 1.000 40.64326 173 HIS A C 1
ATOM 1340 O O . HIS A 1 173 ? 4.76700 -20.07900 -19.37400 1.000 41.91326 173 HIS A O 1
ATOM 1347 N N . ALA A 1 174 ? 4.20000 -18.00400 -20.03100 1.000 40.11326 174 ALA A N 1
ATOM 1348 C CA . ALA A 1 174 ? 4.77800 -18.21700 -21.35800 1.000 43.33326 174 ALA A CA 1
ATOM 1349 C C . ALA A 1 174 ? 6.28900 -18.36200 -21.26300 1.000 47.27326 174 ALA A C 1
ATOM 1350 O O . ALA A 1 174 ? 6.91600 -19.01600 -22.11200 1.000 42.05326 174 ALA A O 1
ATOM 1352 N N . SER A 1 175 ? 6.88100 -17.77800 -20.21500 1.000 43.37326 175 SER A N 1
ATOM 1353 C CA . SER A 1 175 ? 8.32400 -17.66300 -20.16300 1.000 39.61326 175 SER A CA 1
ATOM 1354 C C . SER A 1 175 ? 8.96500 -19.01600 -19.90600 1.000 42.06326 175 SER A C 1
ATOM 1355 O O . SER A 1 175 ? 10.11100 -19.24100 -20.32100 1.000 45.58326 175 SER A O 1
ATOM 1358 N N . ILE A 1 176 ? 8.25500 -19.93400 -19.23400 1.000 40.42326 176 ILE A N 1
ATOM 1359 C CA . ILE A 1 176 ? 8.87700 -21.20900 -18.88600 1.000 43.20326 176 ILE A CA 1
ATOM 1360 C C . ILE A 1 176 ? 8.84500 -22.20700 -20.04800 1.000 43.77326 176 ILE A C 1
ATOM 1361 O O . ILE A 1 176 ? 9.72000 -23.08300 -20.12400 1.000 42.09326 176 ILE A O 1
ATOM 1366 N N . ALA A 1 177 ? 7.88800 -22.10400 -20.97200 1.000 40.10326 177 ALA A N 1
ATOM 1367 C CA . ALA A 1 177 ? 7.81000 -23.12800 -22.00300 1.000 42.13326 177 ALA A CA 1
ATOM 1368 C C . ALA A 1 177 ? 7.14200 -22.57500 -23.25500 1.000 40.14326 177 ALA A C 1
ATOM 1369 O O . ALA A 1 177 ? 6.28200 -21.69700 -23.18800 1.000 42.40326 177 ALA A O 1
ATOM 1371 N N . ASP A 1 178 ? 7.55200 -23.09900 -24.40100 1.000 46.71326 178 ASP A N 1
ATOM 1372 C CA . ASP A 1 178 ? 6.83000 -22.87400 -25.64200 1.000 48.57326 178 ASP A CA 1
ATOM 1373 C C . ASP A 1 178 ? 5.87800 -24.05200 -25.81200 1.000 47.86326 178 ASP A C 1
ATOM 1374 O O . ASP A 1 178 ? 5.84100 -24.94900 -24.97400 1.000 49.16326 178 ASP A O 1
ATOM 1379 N N . ALA A 1 179 ? 5.11500 -24.06400 -26.90600 1.000 50.17326 179 ALA A N 1
ATOM 1380 C CA . ALA A 1 179 ? 4.12200 -25.11600 -27.11100 1.000 48.88326 179 ALA A CA 1
ATOM 1381 C C . ALA A 1 179 ? 4.75900 -26.50900 -27.12700 1.000 48.41326 179 ALA A C 1
ATOM 1382 O O . ALA A 1 179 ? 4.25800 -27.44100 -26.48300 1.000 47.38326 179 ALA A O 1
ATOM 1384 N N . LYS A 1 180 ? 5.86400 -26.67300 -27.86600 1.000 48.87326 180 LYS A N 1
ATOM 1385 C CA . LYS A 1 180 ? 6.54600 -27.96600 -27.93300 1.000 47.40326 180 LYS A CA 1
ATOM 1386 C C . LYS A 1 180 ? 6.87300 -28.50100 -26.53800 1.000 46.71326 180 LYS A C 1
ATOM 1387 O O . LYS A 1 180 ? 6.59300 -29.66600 -26.22300 1.000 42.56326 180 LYS A O 1
ATOM 1393 N N . SER A 1 181 ? 7.49900 -27.66100 -25.70300 1.000 43.37326 181 SER A N 1
ATOM 1394 C CA . SER A 1 181 ? 7.92600 -28.09200 -24.37900 1.000 38.32326 181 SER A CA 1
ATOM 1395 C C . SER A 1 181 ? 6.72900 -28.42400 -23.49700 1.000 42.00326 181 SER A C 1
ATOM 1396 O O . SER A 1 181 ? 6.69600 -29.46700 -22.83400 1.000 36.93326 181 SER A O 1
ATOM 1399 N N . PHE A 1 182 ? 5.71600 -27.55900 -23.49600 1.000 41.18326 182 PHE A N 1
ATOM 1400 C CA . PHE A 1 182 ? 4.60600 -27.77900 -22.58800 1.000 44.55326 182 PHE A CA 1
ATOM 1401 C C . PHE A 1 182 ? 3.80000 -29.02200 -22.96300 1.000 39.37326 182 PHE A C 1
ATOM 1402 O O . PHE A 1 182 ? 3.36400 -29.76600 -22.07900 1.000 40.60326 182 PHE A O 1
ATOM 1410 N N . VAL A 1 183 ? 3.56500 -29.24900 -24.25800 1.000 37.35326 183 VAL A N 1
ATOM 1411 C CA . VAL A 1 183 ? 2.87000 -30.46000 -24.68900 1.000 39.36326 183 VAL A CA 1
ATOM 1412 C C . VAL A 1 183 ? 3.62500 -31.70600 -24.23800 1.000 39.35326 183 VAL A C 1
ATOM 1413 O O . VAL A 1 183 ? 3.00600 -32.69100 -23.82600 1.000 39.99326 183 VAL A O 1
ATOM 1417 N N . MET A 1 184 ? 4.96600 -31.68800 -24.30300 1.000 43.19326 184 MET A N 1
ATOM 1418 C CA . MET A 1 184 ? 5.75900 -32.79700 -23.77300 1.000 39.95326 184 MET A CA 1
ATOM 1419 C C . MET A 1 184 ? 5.51000 -32.98300 -22.28600 1.000 38.90326 184 MET A C 1
ATOM 1420 O O . MET A 1 184 ? 5.47400 -34.11800 -21.79900 1.000 42.74326 184 MET A O 1
ATOM 1425 N N . PHE A 1 185 ? 5.27100 -31.89500 -21.56300 1.000 39.41326 185 PHE A N 1
ATOM 1426 C CA . PHE A 1 185 ? 5.00100 -32.02100 -20.14100 1.000 38.99326 185 PHE A CA 1
ATOM 1427 C C . PHE A 1 185 ? 3.64100 -32.65600 -19.89300 1.000 42.98326 185 PHE A C 1
ATOM 1428 O O . PHE A 1 185 ? 3.51600 -33.49700 -18.99300 1.000 48.27326 185 PHE A O 1
ATOM 1436 N N . ILE A 1 186 ? 2.60900 -32.28000 -20.67200 1.000 44.90326 186 ILE A N 1
ATOM 1437 C CA . ILE A 1 186 ? 1.28700 -32.89000 -20.49300 1.000 43.45326 186 ILE A CA 1
ATOM 1438 C C . ILE A 1 186 ? 1.34200 -34.36700 -20.82400 1.000 42.44326 186 ILE A C 1
ATOM 1439 O O . ILE A 1 186 ? 0.74500 -35.19600 -20.13100 1.000 42.18326 186 ILE A O 1
ATOM 1444 N N . ASN A 1 187 ? 2.04600 -34.71100 -21.89300 1.000 39.68326 187 ASN A N 1
ATOM 1445 C CA . ASN A 1 187 ? 2.13800 -36.10400 -22.28500 1.000 38.12326 187 ASN A CA 1
ATOM 1446 C C . ASN A 1 187 ? 2.87500 -36.91400 -21.23200 1.000 41.24326 187 ASN A C 1
ATOM 1447 O O . ASN A 1 187 ? 2.47300 -38.04200 -20.93100 1.000 40.18326 187 ASN A O 1
ATOM 1452 N N . ALA A 1 188 ? 3.92800 -36.33600 -20.63200 1.000 40.70326 188 ALA A N 1
ATOM 1453 C CA . ALA A 1 188 ? 4.64400 -37.01500 -19.55100 1.000 41.89326 188 ALA A CA 1
ATOM 1454 C C . ALA A 1 188 ? 3.73600 -37.22700 -18.34900 1.000 44.78326 188 ALA A C 1
ATOM 1455 O O . ALA A 1 188 ? 3.66300 -38.33300 -17.79900 1.000 43.88326 188 ALA A O 1
ATOM 1457 N N . TRP A 1 189 ? 3.03300 -36.17400 -17.92400 1.000 40.46326 189 TRP A N 1
ATOM 1458 C CA . TRP A 1 189 ? 2.05800 -36.33500 -16.85400 1.000 43.48326 189 TRP A CA 1
ATOM 1459 C C . TRP A 1 189 ? 1.08100 -37.47300 -17.15400 1.000 42.42326 189 TRP A C 1
ATOM 1460 O O . TRP A 1 189 ? 0.88200 -38.36400 -16.32100 1.000 47.50326 189 TRP A O 1
ATOM 1471 N N . ALA A 1 190 ? 0.46000 -37.46700 -18.33400 1.000 41.10326 190 ALA A N 1
ATOM 1472 C CA . ALA A 1 190 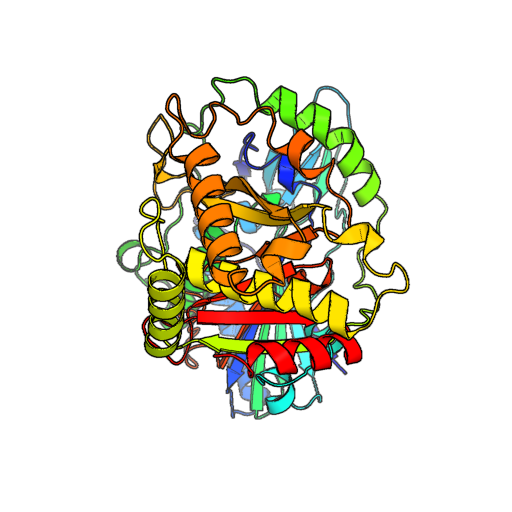? -0.54700 -38.48400 -18.61300 1.000 44.44326 190 ALA A CA 1
ATOM 1473 C C . ALA A 1 190 ? 0.08500 -39.86200 -18.71600 1.000 45.49326 190 ALA A C 1
ATOM 1474 O O . ALA A 1 190 ? -0.49100 -40.85900 -18.26400 1.000 48.95326 190 ALA A O 1
ATOM 1476 N N . TYR A 1 191 ? 1.27200 -39.93100 -19.31500 1.000 46.79326 191 TYR A N 1
ATOM 1477 C CA . TYR A 1 191 ? 1.94900 -41.20100 -19.51700 1.000 48.62326 191 TYR A CA 1
ATOM 1478 C C . TYR A 1 191 ? 2.24000 -41.88400 -18.18700 1.000 53.30326 191 TYR A C 1
ATOM 1479 O O . TYR A 1 191 ? 1.98100 -43.08200 -18.02000 1.000 53.39326 191 TYR A O 1
ATOM 1488 N N . ILE A 1 192 ? 2.77300 -41.12400 -17.22100 1.000 52.35326 192 ILE A N 1
ATOM 1489 C CA . ILE A 1 192 ? 3.05300 -41.66700 -15.89400 1.000 53.36326 192 ILE A CA 1
ATOM 1490 C C . ILE A 1 192 ? 1.75800 -42.08400 -15.19800 1.000 55.47326 192 ILE A C 1
ATOM 1491 O O . ILE A 1 192 ? 1.69500 -43.14300 -14.56400 1.000 56.32326 192 ILE A O 1
ATOM 1496 N N . ASN A 1 193 ? 0.70900 -41.26100 -15.31100 1.000 50.31326 193 ASN A N 1
ATOM 1497 C CA . ASN A 1 193 ? -0.58900 -41.60400 -14.75000 1.000 49.65326 193 ASN A CA 1
ATOM 1498 C C . ASN A 1 193 ? -1.19100 -42.83100 -15.40700 1.000 52.57326 193 ASN A C 1
ATOM 1499 O O . ASN A 1 193 ? -1.92200 -43.57700 -14.74600 1.000 52.48326 193 ASN A O 1
ATOM 1504 N N . LYS A 1 194 ? -0.89600 -43.06200 -16.67900 1.000 53.86326 194 LYS A N 1
ATOM 1505 C CA . LYS A 1 194 ? -1.44600 -44.20100 -17.39500 1.000 53.02326 194 LYS A CA 1
ATOM 1506 C C . LYS A 1 194 ? -0.71000 -45.49400 -17.10200 1.000 55.35326 194 LYS A C 1
ATOM 1507 O O . LYS A 1 194 ? -1.34700 -46.55400 -17.07600 1.000 59.85326 194 LYS A O 1
ATOM 1513 N N . PHE A 1 195 ? 0.61100 -45.43900 -16.87600 1.000 55.87326 195 PHE A N 1
ATOM 1514 C CA . PHE A 1 195 ? 1.43400 -46.63600 -16.72700 1.000 56.30326 195 PHE A CA 1
ATOM 1515 C C . PHE A 1 195 ? 2.18000 -46.70500 -15.40300 1.000 57.54326 195 PHE A C 1
ATOM 1516 O O . PHE A 1 195 ? 3.04600 -47.56900 -15.25100 1.000 67.84326 195 PHE A O 1
ATOM 1524 N N . GLY A 1 196 ? 1.89400 -45.82200 -14.45200 1.000 60.29326 196 GLY A N 1
ATOM 1525 C CA . GLY A 1 196 ? 2.52600 -45.90800 -13.14900 1.000 64.16326 196 GLY A CA 1
ATOM 1526 C C . GLY A 1 196 ? 3.90400 -45.27500 -13.07800 1.000 63.18326 196 GLY A C 1
ATOM 1527 O O . GLY A 1 196 ? 4.38800 -44.62800 -14.00400 1.000 68.12326 196 GLY A O 1
ATOM 1528 N N . LYS A 1 197 ? 4.56100 -45.50500 -11.93800 1.000 68.39326 197 LYS A N 1
ATOM 1529 C CA . LYS A 1 197 ? 5.73500 -44.71300 -11.58200 1.000 76.22326 197 LYS A CA 1
ATOM 1530 C C . LYS A 1 197 ? 6.97100 -45.12800 -12.37800 1.000 79.40326 197 LYS A C 1
ATOM 1531 O O . LYS A 1 197 ? 7.84000 -44.29600 -12.68800 1.000 71.83326 197 LYS A O 1
ATOM 1537 N N . ASP A 1 198 ? 7.08700 -46.41300 -12.69500 1.000 73.97326 198 ASP A N 1
ATOM 1538 C CA . ASP A 1 198 ? 8.27000 -46.89800 -13.38400 1.000 73.30326 198 ASP A CA 1
ATOM 1539 C C . ASP A 1 198 ? 8.15100 -46.81500 -14.89600 1.000 81.27326 198 ASP A C 1
ATOM 1540 O O . ASP A 1 198 ? 9.02100 -47.34600 -15.60000 1.000 81.83326 198 ASP A O 1
ATOM 1545 N N . ALA A 1 199 ? 7.10000 -46.15900 -15.40400 1.000 73.45326 199 ALA A N 1
ATOM 1546 C CA . ALA A 1 199 ? 6.96200 -45.90500 -16.83300 1.000 68.41326 199 ALA A CA 1
ATOM 1547 C C . ALA A 1 199 ? 8.25100 -45.31700 -17.39800 1.000 69.51326 199 ALA A C 1
ATOM 1548 O O . ALA A 1 199 ? 8.94600 -44.54600 -16.73100 1.000 70.63326 199 ALA A O 1
ATOM 1550 N N . ASP A 1 200 ? 8.58200 -45.69300 -18.63100 1.000 65.41326 200 ASP A N 1
ATOM 1551 C CA . ASP A 1 200 ? 9.85400 -45.28800 -19.22500 1.000 67.57326 200 ASP A CA 1
ATOM 1552 C C . ASP A 1 200 ? 9.63200 -44.03100 -20.05200 1.000 69.09326 200 ASP A C 1
ATOM 1553 O O . ASP A 1 200 ? 9.28100 -44.08800 -21.23700 1.000 65.86326 200 ASP A O 1
ATOM 1558 N N . LEU A 1 201 ? 9.85300 -42.87700 -19.41500 1.000 61.38326 201 LEU A N 1
ATOM 1559 C CA . LEU A 1 201 ? 9.72100 -41.61400 -20.12700 1.000 63.11326 201 LEU A CA 1
ATOM 1560 C C . LEU A 1 201 ? 10.69700 -41.53500 -21.29800 1.000 61.47326 201 LEU A C 1
ATOM 1561 O O . LEU A 1 201 ? 10.32700 -41.09300 -22.39300 1.000 58.59326 201 LEU A O 1
ATOM 1566 N N . LEU A 1 202 ? 11.92900 -42.01000 -21.09100 1.000 63.39326 202 LEU A N 1
ATOM 1567 C CA . LEU A 1 202 ? 12.97000 -42.01400 -22.11900 1.000 61.60326 202 LEU A CA 1
ATOM 1568 C C . LEU A 1 202 ? 12.51000 -42.69200 -23.40700 1.000 69.14326 202 LEU A C 1
ATOM 1569 O O . LEU A 1 202 ? 12.60500 -42.12000 -24.50200 1.000 62.80326 202 LEU A O 1
ATOM 1574 N N . SER A 1 203 ? 12.04900 -43.94400 -23.29700 1.000 71.62326 203 SER A N 1
ATOM 1575 C CA . SER A 1 203 ? 11.61700 -44.68900 -24.47500 1.000 67.66326 203 SER A CA 1
ATOM 1576 C C . SER A 1 203 ? 10.41600 -44.04100 -25.15100 1.000 67.60326 203 SER A C 1
ATOM 1577 O O . SER A 1 203 ? 10.22900 -44.23000 -26.36000 1.000 66.61326 203 SER A O 1
ATOM 1580 N N . ALA A 1 204 ? 9.60500 -43.28100 -24.40800 1.000 59.36326 204 ALA A N 1
ATOM 1581 C CA . ALA A 1 204 ? 8.50700 -42.50500 -24.97600 1.000 61.86326 204 ALA A CA 1
ATOM 1582 C C . ALA A 1 204 ? 8.91300 -41.10000 -25.42500 1.000 54.60326 204 ALA A C 1
ATOM 1583 O O . ALA A 1 204 ? 8.05600 -40.35200 -25.90600 1.000 55.26326 204 ALA A O 1
ATOM 1585 N N . ASN A 1 205 ? 10.18600 -40.72300 -25.29000 1.000 55.80326 205 ASN A N 1
ATOM 1586 C CA . ASN A 1 205 ? 10.66800 -39.38500 -25.66400 1.000 57.21326 205 ASN A CA 1
ATOM 1587 C C . ASN A 1 205 ? 9.94600 -38.26500 -24.89900 1.000 56.06326 205 ASN A C 1
ATOM 1588 O O . ASN A 1 205 ? 9.59400 -37.22400 -25.45600 1.000 51.34326 205 ASN A O 1
ATOM 1593 N N . LEU A 1 206 ? 9.77300 -38.46900 -23.58900 1.000 57.76326 206 LEU A N 1
ATOM 1594 C CA . LEU A 1 206 ? 9.05600 -37.54500 -22.71600 1.000 49.56326 206 LEU A CA 1
ATOM 1595 C C . LEU A 1 206 ? 9.93600 -37.02200 -21.58600 1.000 51.94326 206 LEU A C 1
ATOM 1596 O O . LEU A 1 206 ? 9.42100 -36.55200 -20.55500 1.000 51.78326 206 LEU A O 1
ATOM 1601 N N . LEU A 1 207 ? 11.23700 -37.10800 -21.74600 1.000 46.72326 207 LEU A N 1
ATOM 1602 C CA . LEU A 1 207 ? 12.21300 -36.63100 -20.77800 1.000 43.71326 207 LEU A CA 1
ATOM 1603 C C . LEU A 1 207 ? 12.77100 -35.30200 -21.24600 1.000 44.46326 207 LEU A C 1
ATOM 1604 O O . LEU A 1 207 ? 13.20700 -35.19000 -22.39900 1.000 48.42326 207 LEU A O 1
ATOM 1609 N N . PRO A 1 208 ? 12.73600 -34.26200 -20.42400 1.000 45.19326 208 PRO A N 1
ATOM 1610 C CA . PRO A 1 208 ? 13.20800 -32.95800 -20.88900 1.000 39.78326 208 PRO A CA 1
ATOM 1611 C C . PRO A 1 208 ? 14.65800 -32.75000 -20.53900 1.000 40.71326 208 PRO A C 1
ATOM 1612 O O . PRO A 1 208 ? 15.25200 -33.50900 -19.76700 1.000 46.42326 208 PRO A O 1
ATOM 1616 N N . SER A 1 209 ? 15.23700 -31.70200 -21.09200 1.000 41.19326 209 SER A N 1
ATOM 1617 C CA . SER A 1 209 ? 16.57500 -31.27300 -20.73100 1.000 43.13326 209 SER A CA 1
ATOM 1618 C C . SER A 1 209 ? 16.48100 -29.82800 -20.28400 1.000 43.79326 209 SER A C 1
ATOM 1619 O O . SER A 1 209 ? 15.95100 -28.98100 -21.01900 1.000 42.93326 209 SER A O 1
ATOM 1622 N N . PHE A 1 210 ? 17.00300 -29.54800 -19.09300 1.000 40.63326 210 PHE A N 1
ATOM 1623 C CA . PHE A 1 210 ? 17.03100 -28.19400 -18.56100 1.000 44.95326 210 PHE A CA 1
ATOM 1624 C C . PHE A 1 210 ? 18.44000 -27.60200 -18.55500 1.000 44.82326 210 PHE A C 1
ATOM 1625 O O . PHE A 1 210 ? 18.66300 -26.57400 -17.91000 1.000 59.16326 210 PHE A O 1
ATOM 1633 N N . ASP A 1 211 ? 19.38800 -28.19800 -19.28900 1.000 48.32326 211 ASP A N 1
ATOM 1634 C CA . ASP A 1 211 ? 20.75400 -27.67200 -19.37500 1.000 48.13326 211 ASP A CA 1
ATOM 1635 C C . ASP A 1 211 ? 20.78100 -26.48500 -20.32500 1.000 47.29326 211 ASP A C 1
ATOM 1636 O O . ASP A 1 211 ? 20.68400 -26.65700 -21.54500 1.000 48.65326 211 ASP A O 1
ATOM 1641 N N . ARG A 1 212 ? 20.96600 -25.28800 -19.77800 1.000 46.45326 212 ARG A N 1
ATOM 1642 C CA . ARG A 1 212 ? 21.03900 -24.07600 -20.57400 1.000 45.28326 212 ARG A CA 1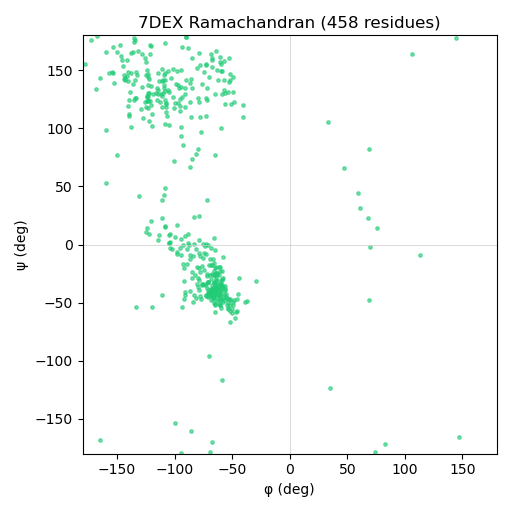
ATOM 1643 C C . ARG A 1 212 ? 22.46000 -23.56700 -20.70500 1.000 45.91326 212 ARG A C 1
ATOM 1644 O O . ARG A 1 212 ? 22.67200 -22.47100 -21.23200 1.000 48.42326 212 ARG A O 1
ATOM 1652 N N . SER A 1 213 ? 23.44300 -24.34500 -20.24700 1.000 52.65326 213 SER A N 1
ATOM 1653 C CA . SER A 1 213 ? 24.84700 -23.99500 -20.45600 1.000 52.43326 213 SER A CA 1
ATOM 1654 C C . SER A 1 213 ? 25.22100 -24.02300 -21.92700 1.000 53.94326 213 SER A C 1
ATOM 1655 O O . SER A 1 213 ? 26.20900 -23.39600 -22.31800 1.000 53.94326 213 SER A O 1
ATOM 1658 N N . ILE A 1 214 ? 24.43600 -24.72100 -22.74500 1.000 56.62326 214 ILE A N 1
ATOM 1659 C CA . ILE A 1 214 ? 24.64600 -24.77800 -24.18900 1.000 53.25326 214 ILE A CA 1
ATOM 1660 C C . ILE A 1 214 ? 24.00400 -23.60300 -24.91900 1.000 48.46326 214 ILE A C 1
ATOM 1661 O O . ILE A 1 214 ? 24.44200 -23.24700 -26.01000 1.000 53.05326 214 ILE A O 1
ATOM 1666 N N . ILE A 1 215 ? 22.92700 -23.02100 -24.40000 1.000 50.20326 215 ILE A N 1
ATOM 1667 C CA . ILE A 1 215 ? 22.35500 -21.87800 -25.11000 1.000 52.90326 215 ILE A CA 1
ATOM 1668 C C . ILE A 1 215 ? 23.30400 -20.70300 -24.89600 1.000 48.48326 215 ILE A C 1
ATOM 1669 O O . ILE A 1 215 ? 23.43900 -20.20900 -23.77600 1.000 54.72326 215 ILE A O 1
ATOM 1674 N N . LYS A 1 216 ? 23.99300 -20.27300 -25.95300 1.000 48.85326 216 LYS A N 1
ATOM 1675 C CA . LYS A 1 216 ? 24.95400 -19.18500 -25.85200 1.000 54.87326 216 LYS A CA 1
ATOM 1676 C C . LYS A 1 216 ? 24.41400 -17.95200 -26.55900 1.000 48.14326 216 LYS A C 1
ATOM 1677 O O . LYS A 1 216 ? 23.84700 -18.05000 -27.65100 1.000 56.40326 216 LYS A O 1
ATOM 1683 N N . ASP A 1 217 ? 24.57900 -16.79700 -25.92700 1.000 47.42326 217 ASP A N 1
ATOM 1684 C CA . ASP A 1 217 ? 24.13300 -15.53100 -26.49300 1.000 50.95326 217 ASP A CA 1
ATOM 1685 C C 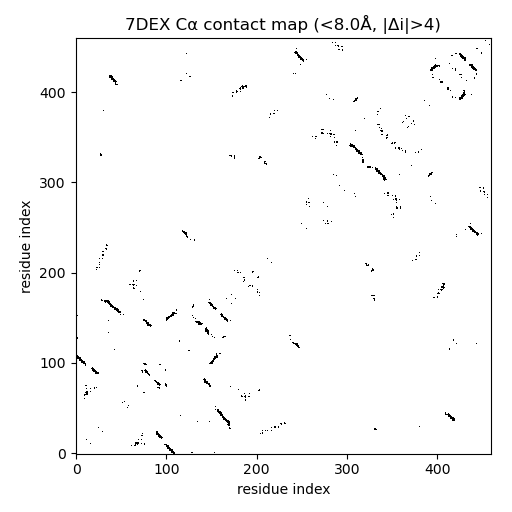. ASP A 1 217 ? 25.32700 -14.79200 -27.09900 1.000 61.16326 217 ASP A C 1
ATOM 1686 O O . ASP A 1 217 ? 25.81000 -13.77600 -26.58700 1.000 57.88326 217 ASP A O 1
ATOM 1691 N N . LEU A 1 218 ? 25.80500 -15.32500 -28.22700 1.000 59.07326 218 LEU A N 1
ATOM 1692 C CA . LEU A 1 218 ? 26.96000 -14.72000 -28.88100 1.000 57.13326 218 LEU A CA 1
ATOM 1693 C C . LEU A 1 218 ? 26.63800 -13.41500 -29.59600 1.000 60.10326 218 LEU A C 1
ATOM 1694 O O . LEU A 1 218 ? 27.56800 -12.83400 -30.15700 1.000 68.27326 218 LEU A O 1
ATOM 1699 N N . TYR A 1 219 ? 25.39100 -12.93300 -29.61000 1.000 54.53326 219 TYR A N 1
ATOM 1700 C CA . TYR A 1 219 ? 25.06400 -11.66200 -30.25300 1.000 54.41326 219 TYR A CA 1
ATOM 1701 C C . TYR A 1 219 ? 24.61200 -10.58500 -29.27200 1.000 56.83326 219 TYR A C 1
ATOM 1702 O O . TYR A 1 219 ? 24.14500 -9.52900 -29.71100 1.000 53.98326 219 TYR A O 1
ATOM 1711 N N . GLY A 1 220 ? 24.71100 -10.81400 -27.96700 1.000 55.83326 220 GLY A N 1
ATOM 1712 C CA . GLY A 1 220 ? 24.24200 -9.79400 -27.03700 1.000 54.48326 220 GLY A CA 1
ATOM 1713 C C . GLY A 1 220 ? 22.76800 -9.47800 -27.17100 1.000 62.82326 220 GLY A C 1
ATOM 1714 O O . GLY A 1 220 ? 22.34500 -8.33900 -26.92900 1.000 65.77326 220 GLY A O 1
ATOM 1715 N N . LEU A 1 221 ? 21.96900 -10.46700 -27.55700 1.000 58.61326 221 LEU A N 1
ATOM 1716 C CA . LEU A 1 221 ? 20.53600 -10.23700 -27.66500 1.000 55.73326 221 LEU A CA 1
ATOM 1717 C C . LEU A 1 221 ? 19.88900 -10.07900 -26.29400 1.000 55.62326 221 LEU A C 1
ATOM 1718 O O . LEU A 1 221 ? 18.91900 -9.32700 -26.14800 1.000 57.92326 221 LEU A O 1
ATOM 1723 N N . GLU A 1 222 ? 20.42000 -10.77200 -25.28700 1.000 54.26326 222 GLU A N 1
ATOM 1724 C CA . GLU A 1 222 ? 19.92400 -10.67600 -23.91800 1.000 57.45326 222 GLU A CA 1
ATOM 1725 C C . GLU A 1 222 ? 19.80100 -9.22300 -23.45600 1.000 58.66326 222 GLU A C 1
ATOM 1726 O O . GLU A 1 222 ? 18.72300 -8.77100 -23.06500 1.000 65.46326 222 GLU A O 1
ATOM 1732 N N . GLU A 1 223 ? 20.89800 -8.47200 -23.46900 1.000 62.09326 223 GLU A N 1
ATOM 1733 C CA . GLU A 1 223 ? 20.81600 -7.05300 -23.11600 1.000 59.76326 223 GLU A CA 1
ATOM 1734 C C . GLU A 1 223 ? 19.86100 -6.30500 -24.03900 1.000 61.04326 223 GLU A C 1
ATOM 1735 O O . GLU A 1 223 ? 19.11300 -5.42400 -23.59200 1.000 60.35326 223 GLU A O 1
ATOM 1741 N N . THR A 1 224 ? 19.84700 -6.67400 -25.32000 1.000 61.40326 224 THR A N 1
ATOM 1742 C CA . THR A 1 224 ? 19.06500 -5.95900 -26.31600 1.000 54.06326 224 THR A CA 1
ATOM 1743 C C . THR A 1 224 ? 17.58500 -6.21200 -26.12200 1.000 59.16326 224 THR A C 1
ATOM 1744 O O . THR A 1 224 ? 16.76600 -5.28700 -26.22500 1.000 59.86326 224 THR A O 1
ATOM 1748 N N . PHE A 1 225 ? 17.22900 -7.46400 -25.84200 1.000 54.94326 225 PHE A N 1
ATOM 1749 C CA . PHE A 1 225 ? 15.83600 -7.81100 -25.63400 1.000 54.47326 225 PHE A CA 1
ATOM 1750 C C . PHE A 1 225 ? 15.34300 -7.27800 -24.30100 1.000 56.92326 225 PHE A C 1
ATOM 1751 O O . PHE A 1 225 ? 14.24600 -6.70900 -24.21600 1.000 57.95326 225 PHE A O 1
ATOM 1759 N N . TRP A 1 226 ? 16.14700 -7.45000 -23.25200 1.000 55.72326 226 TRP A N 1
ATOM 1760 C CA . TRP A 1 226 ? 15.75100 -7.00400 -21.92400 1.000 57.69326 226 TRP A CA 1
ATOM 1761 C C . TRP A 1 226 ? 15.40800 -5.52400 -21.93000 1.000 59.07326 226 TRP A C 1
ATOM 1762 O O . TRP A 1 226 ? 14.35800 -5.11700 -21.41900 1.000 57.61326 226 TRP A O 1
ATOM 1773 N N . ASN A 1 227 ? 16.27600 -4.70300 -22.53500 1.000 58.57326 227 ASN A N 1
ATOM 1774 C CA . ASN A 1 227 ? 16.04200 -3.26300 -22.53800 1.000 57.95326 227 ASN A CA 1
ATOM 1775 C C . ASN A 1 227 ? 14.76300 -2.92200 -23.28500 1.000 55.38326 227 ASN A C 1
ATOM 1776 O O . ASN A 1 227 ? 14.01200 -2.03900 -22.86300 1.000 63.94326 227 ASN A O 1
ATOM 1781 N N . GLU A 1 228 ? 14.48300 -3.63900 -24.37500 1.000 54.09326 228 GLU A N 1
ATOM 1782 C CA . GLU A 1 228 ? 13.26800 -3.42400 -25.15500 1.000 57.65326 228 GLU A CA 1
ATOM 1783 C C . GLU A 1 228 ? 12.01700 -3.97300 -24.48600 1.000 60.70326 228 GLU A C 1
ATOM 1784 O O . GLU A 1 228 ? 10.91200 -3.54100 -24.82800 1.000 62.33326 228 GLU A O 1
ATOM 1790 N N . MET A 1 229 ? 12.14400 -4.92100 -23.56900 1.000 57.39326 229 MET A N 1
ATOM 1791 C CA . MET A 1 229 ? 10.96000 -5.46400 -22.93300 1.000 59.19326 229 MET A CA 1
ATOM 1792 C C . MET A 1 229 ? 10.49200 -4.62300 -21.75500 1.000 68.96326 229 MET A C 1
ATOM 1793 O O . MET A 1 229 ? 9.38800 -4.85800 -21.25700 1.000 75.45326 229 MET A O 1
ATOM 1798 N N . GLN A 1 230 ? 11.28800 -3.64500 -21.30300 1.000 67.94326 230 GLN A N 1
ATOM 1799 C CA . GLN A 1 230 ? 10.91100 -2.85900 -20.13100 1.000 70.23326 230 GLN A CA 1
ATOM 1800 C C . GLN A 1 230 ? 9.53300 -2.22600 -20.31500 1.000 74.32326 230 GLN A C 1
ATOM 1801 O O . GLN A 1 230 ? 8.68500 -2.27600 -19.41500 1.000 72.16326 230 GLN A O 1
ATOM 1807 N N . ASP A 1 231 ? 9.28600 -1.63600 -21.48700 1.000 66.35326 231 ASP A N 1
ATOM 1808 C CA . ASP A 1 231 ? 8.01900 -0.95100 -21.70000 1.000 74.19326 231 ASP A CA 1
ATOM 1809 C C . ASP A 1 231 ? 6.85600 -1.93100 -21.65700 1.000 79.58326 231 ASP A C 1
ATOM 1810 O O . ASP A 1 231 ? 5.88400 -1.72800 -20.91700 1.000 76.49326 231 ASP A O 1
ATOM 1815 N N . VAL A 1 232 ? 6.94600 -3.00900 -22.44400 1.000 76.36326 232 VAL A N 1
ATOM 1816 C CA . VAL A 1 232 ? 5.88000 -4.01000 -22.48200 1.000 78.03326 232 VAL A CA 1
ATOM 1817 C C . VAL A 1 232 ? 5.60300 -4.56400 -21.08400 1.000 75.14326 232 VAL A C 1
ATOM 1818 O O . VAL A 1 232 ? 4.44600 -4.76600 -20.70300 1.000 77.90326 232 VAL A O 1
ATOM 1822 N N . LEU A 1 233 ? 6.65200 -4.78300 -20.28500 1.000 73.59326 233 LEU A N 1
ATOM 1823 C CA . LEU A 1 233 ? 6.45500 -5.41500 -18.98300 1.000 78.01326 233 LEU A CA 1
ATOM 1824 C C . LEU A 1 233 ? 5.60100 -4.55100 -18.05800 1.000 84.14326 233 LEU A C 1
ATOM 1825 O O . LEU A 1 233 ? 4.77400 -5.07900 -17.30200 1.000 84.75326 233 LEU A O 1
ATOM 1830 N N . GLU A 1 234 ? 5.76400 -3.22000 -18.12300 1.000 83.86326 234 GLU A N 1
ATOM 1831 C CA . GLU A 1 234 ? 5.02500 -2.33600 -17.21800 1.000 87.51326 234 GLU A CA 1
ATOM 1832 C C . GLU A 1 234 ? 3.57100 -2.18300 -17.62400 1.000 88.21326 234 GLU A C 1
ATOM 1833 O O . GLU A 1 234 ? 2.70200 -2.04200 -16.75600 1.000 90.24326 234 GLU A O 1
ATOM 1839 N N . MET A 1 235 ? 3.28900 -2.18600 -18.92700 1.000 84.84326 235 MET A N 1
ATOM 1840 C CA . MET A 1 235 ? 1.91100 -2.31700 -19.38900 1.000 88.03326 235 MET A CA 1
ATOM 1841 C C . MET A 1 235 ? 1.23700 -3.52600 -18.75000 1.000 92.97326 235 MET A C 1
ATOM 1842 O O . MET A 1 235 ? 0.30800 -3.39600 -17.93800 1.000 96.35326 235 MET A O 1
ATOM 1847 N N . PHE A 1 236 ? 1.70600 -4.70000 -19.08600 1.000 88.62326 236 PHE A N 1
ATOM 1848 C CA . PHE A 1 236 ? 1.19000 -5.94200 -18.53200 1.000 89.24326 236 PHE A CA 1
ATOM 1849 C C . PHE A 1 236 ? 1.46100 -6.08400 -17.02600 1.000 93.08326 236 PHE A C 1
ATOM 1850 O O . PHE A 1 236 ? 1.14800 -7.16600 -16.51800 1.000 98.39326 236 PHE A O 1
ATOM 1858 N N . SER A 1 237 ? 2.00600 -5.08300 -16.31800 1.000 92.02326 237 SER A N 1
ATOM 1859 C CA . SER A 1 237 ? 2.28000 -5.22100 -14.88800 1.000 94.83326 237 SER A CA 1
ATOM 1860 C C . SER A 1 237 ? 1.00300 -5.09100 -14.06400 1.000 103.93326 237 SER A C 1
ATOM 1861 O O . SER A 1 237 ? 0.74200 -5.89700 -13.16000 1.000 99.49326 237 SER A O 1
ATOM 1864 N N . ARG A 1 238 ? 0.19600 -4.07700 -14.36500 1.000 100.60326 238 ARG A N 1
ATOM 1865 C CA . ARG A 1 238 ? -1.03500 -3.79400 -13.63600 1.000 100.74326 238 ARG A CA 1
ATOM 1866 C C . ARG A 1 238 ? -2.26400 -4.11800 -14.47200 1.000 100.52326 238 ARG A C 1
ATOM 1867 O O . ARG A 1 238 ? -3.23200 -3.35400 -14.50100 1.000 104.65326 238 ARG A O 1
ATOM 1875 N N . PHE A 1 239 ? -2.24600 -5.24600 -15.17000 1.000 98.63326 239 PHE A N 1
ATOM 1876 C CA . PHE A 1 239 ? -3.38300 -5.63100 -15.98900 1.000 97.60326 239 PHE A CA 1
ATOM 1877 C C . PHE A 1 239 ? -4.10000 -6.82600 -15.38400 1.000 103.75326 239 PHE A C 1
ATOM 1878 O O . PHE A 1 239 ? -3.46200 -7.72800 -14.82800 1.000 99.86326 239 PHE A O 1
ATOM 1886 N N . GLY A 1 240 ? -5.43600 -6.80200 -15.48200 1.000 109.24326 240 GLY A N 1
ATOM 1887 C CA . GLY A 1 240 ? -6.31400 -7.70800 -14.76100 1.000 100.28326 240 GLY A CA 1
ATOM 1888 C C . GLY A 1 240 ? -5.97500 -9.17400 -14.88500 1.000 96.86326 240 GLY A C 1
ATOM 1889 O O . GLY A 1 240 ? -5.94500 -9.72700 -15.99000 1.000 91.80326 240 GLY A O 1
ATOM 1890 N N . SER A 1 241 ? -5.71300 -9.80800 -13.74300 1.000 88.88326 241 SER A N 1
ATOM 1891 C CA . SER A 1 241 ? -5.45400 -11.24000 -13.73200 1.000 88.79326 241 SER A CA 1
ATOM 1892 C C . SER A 1 241 ? -6.69300 -12.06800 -14.07300 1.000 91.58326 241 SER A C 1
ATOM 1893 O O . SER A 1 241 ? -6.55500 -13.24000 -14.43600 1.000 85.65326 241 SER A O 1
ATOM 1896 N N . LYS A 1 242 ? -7.91100 -11.48100 -13.97700 1.000 91.50326 242 LYS A N 1
ATOM 1897 C CA . LYS A 1 242 ? -9.14700 -12.23200 -14.16700 1.000 86.96326 242 LYS A CA 1
ATOM 1898 C C . LYS A 1 242 ? -9.55700 -12.19700 -15.63800 1.000 83.06326 242 LYS A C 1
ATOM 1899 O O . LYS A 1 242 ? -9.40800 -11.16300 -16.29700 1.000 80.08326 242 LYS A O 1
ATOM 1905 N N . PRO A 1 243 ? -10.07200 -13.30400 -16.17200 1.000 78.64326 243 PRO A N 1
ATOM 1906 C CA . PRO A 1 243 ? -10.42000 -13.36100 -17.59700 1.000 76.85326 243 PRO A CA 1
ATOM 1907 C C . PRO A 1 243 ? -11.39500 -12.25800 -17.96200 1.000 76.94326 243 PRO A C 1
ATOM 1908 O O . PRO A 1 243 ? -12.49100 -12.17000 -17.38500 1.000 81.54326 243 PRO A O 1
ATOM 1912 N N . PRO A 1 244 ? -11.02500 -11.38800 -18.90200 1.000 74.16326 244 PRO A N 1
ATOM 1913 C CA . PRO A 1 244 ? -11.97200 -10.38700 -19.40900 1.000 79.22326 244 PRO A CA 1
ATOM 1914 C C . PRO A 1 244 ? -13.21300 -11.05900 -19.97500 1.000 71.88326 244 PRO A C 1
ATOM 1915 O O . PRO A 1 244 ? -13.19400 -12.22900 -20.35800 1.000 73.19326 244 PRO A O 1
ATOM 1919 N N . ARG A 1 245 ? -14.30000 -10.30300 -20.04400 1.000 72.75326 245 ARG A N 1
ATOM 1920 C CA . ARG A 1 245 ? -15.53700 -10.83800 -20.60500 1.000 68.50326 245 ARG A CA 1
ATOM 1921 C C . ARG A 1 245 ? -15.38100 -10.84500 -22.11700 1.000 67.57326 245 ARG A C 1
ATOM 1922 O O . ARG A 1 245 ? -15.57500 -9.82300 -22.77500 1.000 70.95326 245 ARG A O 1
ATOM 1930 N N . PHE A 1 246 ? -15.00900 -11.99500 -22.67300 1.000 66.06326 246 PHE A N 1
ATOM 1931 C CA . PHE A 1 246 ? -14.70000 -12.06700 -24.09400 1.000 59.97326 246 PHE A CA 1
ATOM 1932 C C . PHE A 1 246 ? -15.95900 -11.90000 -24.93300 1.000 55.67326 246 PHE A C 1
ATOM 1933 O O . PHE A 1 246 ? -17.04000 -12.37200 -24.57200 1.000 54.94326 246 PHE A O 1
ATOM 1941 N N . ASN A 1 247 ? -15.80400 -11.23400 -26.07400 1.000 53.93326 247 ASN A N 1
ATOM 1942 C CA . ASN A 1 247 ? -16.89900 -11.06600 -27.01500 1.000 58.49326 247 ASN A CA 1
ATOM 1943 C C . ASN A 1 247 ? -16.63300 -11.93400 -28.24400 1.000 56.85326 247 ASN A C 1
ATOM 1944 O O . ASN A 1 247 ? -16.70900 -11.47200 -29.38600 1.000 62.99326 247 ASN A O 1
ATOM 1949 N N . LYS A 1 248 ? -16.28300 -13.19700 -28.03500 1.000 51.65326 248 LYS A N 1
ATOM 1950 C CA . LYS A 1 248 ? -15.88400 -14.02100 -29.16000 1.000 53.46326 248 LYS A CA 1
ATOM 1951 C C . LYS A 1 248 ? -16.42100 -15.42900 -28.97900 1.000 49.45326 248 LYS A C 1
ATOM 1952 O O . LYS A 1 248 ? -16.76300 -15.85300 -27.87400 1.000 50.77326 248 LYS A O 1
ATOM 1958 N N . VAL A 1 249 ? -16.50800 -16.14800 -30.09100 1.000 45.97326 249 VAL A N 1
ATOM 1959 C CA . VAL A 1 249 ? -16.98900 -17.51800 -30.09000 1.000 44.79326 249 VAL A CA 1
ATOM 1960 C C . VAL A 1 249 ? -15.90400 -18.38900 -30.70100 1.000 45.66326 249 VAL A C 1
ATOM 1961 O O . VAL A 1 249 ? -15.13700 -17.95900 -31.57400 1.000 42.58326 249 VAL A O 1
ATOM 1965 N N . ARG A 1 250 ? -15.81100 -19.60800 -30.19800 1.000 44.71326 250 ARG A N 1
ATOM 1966 C CA . ARG A 1 250 ? -14.90100 -20.58100 -30.74800 1.000 39.80326 250 ARG A CA 1
ATOM 1967 C C . ARG A 1 250 ? -15.61500 -21.39000 -31.81100 1.000 39.16326 250 ARG A C 1
ATOM 1968 O O . ARG A 1 250 ? -16.73800 -21.83100 -31.60600 1.000 43.98326 250 ARG A O 1
ATOM 1976 N N . ALA A 1 251 ? -14.94600 -21.58100 -32.94000 1.000 43.52326 251 ALA A N 1
ATOM 1977 C CA . ALA A 1 251 ? -15.30100 -22.55800 -33.95600 1.000 44.30326 251 ALA A CA 1
ATOM 1978 C C . ALA A 1 251 ? -14.04500 -23.31900 -34.35800 1.000 44.06326 251 ALA A C 1
ATOM 1979 O O . ALA A 1 251 ? -12.96200 -22.73500 -34.40700 1.000 39.00326 251 ALA A O 1
ATOM 1981 N N . THR A 1 252 ? -14.20300 -24.60300 -34.68100 1.000 39.78326 252 THR A N 1
ATOM 1982 C CA . THR A 1 252 ? -13.10700 -25.46800 -35.08500 1.000 41.24326 252 THR A CA 1
ATOM 1983 C C . THR A 1 252 ? -13.33600 -26.02200 -36.48600 1.000 41.34326 252 THR A C 1
ATOM 1984 O O . THR A 1 252 ? -14.44200 -26.45900 -36.81200 1.000 47.39326 252 THR A O 1
ATOM 1988 N N . TYR A 1 253 ? -12.28000 -26.01900 -37.30700 1.000 42.90326 253 TYR A N 1
ATOM 1989 C CA . TYR A 1 253 ? -12.30500 -26.53700 -38.67400 1.000 40.51326 253 TYR A CA 1
ATOM 1990 C C . TYR A 1 253 ? -11.25700 -27.62600 -38.81200 1.000 46.86326 253 TYR A C 1
ATOM 1991 O O . TYR A 1 253 ? -10.15700 -27.52400 -38.24700 1.000 50.79326 253 TYR A O 1
ATOM 2000 N N . VAL A 1 254 ? -11.59100 -28.65500 -39.57600 1.000 45.53326 254 VAL A N 1
ATOM 2001 C CA . VAL A 1 254 ? -10.74500 -29.83100 -39.72700 1.000 52.72326 254 VAL A CA 1
ATOM 2002 C C . VAL A 1 254 ? -10.40200 -29.97900 -41.20100 1.000 56.03326 254 VAL A C 1
ATOM 2003 O O . VAL A 1 254 ? -11.30500 -30.13800 -42.02900 1.000 62.36326 254 VAL A O 1
ATOM 2007 N N . LEU A 1 255 ? -9.10200 -29.93600 -41.53300 1.000 54.74326 255 LEU A N 1
ATOM 2008 C CA . LEU A 1 255 ? -8.62500 -30.14900 -42.90000 1.000 50.52326 255 LEU A CA 1
ATOM 2009 C C . LEU A 1 255 ? -7.96900 -31.51700 -42.97500 1.000 47.77326 255 LEU A C 1
ATOM 2010 O O . LEU A 1 255 ? -6.89700 -31.72200 -42.40600 1.000 49.44326 255 LEU A O 1
ATOM 2015 N N . SER A 1 256 ? -8.60600 -32.45100 -43.67600 1.000 54.66326 256 SER A N 1
ATOM 2016 C CA . SER A 1 256 ? -7.95600 -33.73300 -43.93600 1.000 59.59326 256 SER A CA 1
ATOM 2017 C C . SER A 1 256 ? -6.71500 -33.53800 -44.80000 1.000 57.15326 256 SER A C 1
ATOM 2018 O O . SER A 1 256 ? -6.50800 -32.48100 -45.40100 1.000 54.27326 256 SER A O 1
ATOM 2021 N N . LEU A 1 257 ? -5.88400 -34.58800 -44.86300 1.000 62.39326 257 LEU A N 1
ATOM 2022 C CA . LEU A 1 257 ? -4.74600 -34.58500 -45.77900 1.000 57.09326 257 LEU A CA 1
ATOM 2023 C C . LEU A 1 257 ? -5.19200 -34.53900 -47.23600 1.000 60.01326 257 LEU A C 1
ATOM 2024 O O . LEU A 1 257 ? -4.49100 -33.95600 -48.06400 1.000 58.06326 257 LEU A O 1
ATOM 2029 N N . ALA A 1 258 ? -6.37100 -35.08200 -47.55500 1.000 67.29326 258 ALA A N 1
ATOM 2030 C CA . ALA A 1 258 ? -6.95800 -34.88700 -48.87900 1.000 61.79326 258 ALA A CA 1
ATOM 2031 C C . ALA A 1 258 ? -7.34900 -33.43400 -49.11000 1.000 58.43326 258 ALA A C 1
ATOM 2032 O O . ALA A 1 258 ? -7.04800 -32.87600 -50.16600 1.000 64.51326 258 ALA A O 1
ATOM 2034 N N . GLU A 1 259 ? -8.02400 -32.80200 -48.15300 1.000 58.36326 259 GLU A N 1
ATOM 2035 C CA . GLU A 1 259 ? -8.36200 -31.39700 -48.32900 1.000 56.57326 259 GLU A CA 1
ATOM 2036 C C . GLU A 1 259 ? -7.12700 -30.51200 -48.35900 1.000 54.12326 259 GLU A C 1
ATOM 2037 O O . GLU A 1 259 ? -7.15900 -29.43300 -48.95500 1.000 52.71326 259 GLU A O 1
ATOM 2043 N N . ILE A 1 260 ? -6.04100 -30.94000 -47.72700 1.000 51.42326 260 ILE A N 1
ATOM 2044 C CA . ILE A 1 260 ? -4.79500 -30.19800 -47.83900 1.000 56.36326 260 ILE A CA 1
ATOM 2045 C C . ILE A 1 260 ? -4.24700 -30.30600 -49.24900 1.000 55.24326 260 ILE A C 1
ATOM 2046 O O . ILE A 1 260 ? -3.73500 -29.32900 -49.81100 1.000 59.17326 260 ILE A O 1
ATOM 2051 N N . GLN A 1 261 ? -4.37600 -31.48700 -49.84900 1.000 54.61326 261 GLN A N 1
ATOM 2052 C CA . GLN A 1 261 ? -3.94700 -31.68400 -51.22400 1.000 56.17326 261 GLN A CA 1
ATOM 2053 C C . GLN A 1 261 ? -4.71100 -30.78500 -52.18600 1.000 54.60326 261 GLN A C 1
ATOM 2054 O O . GLN A 1 261 ? -4.11200 -30.18000 -53.08400 1.000 55.67326 261 GLN A O 1
ATOM 2060 N N . LYS A 1 262 ? -6.03000 -30.68400 -52.01300 1.000 48.26326 262 LYS A N 1
ATOM 2061 C CA . LYS A 1 262 ? -6.83700 -29.81800 -52.86800 1.000 53.42326 262 LYS A CA 1
ATOM 2062 C C . LYS A 1 262 ? -6.34300 -28.37600 -52.85400 1.000 50.65326 262 LYS A C 1
ATOM 2063 O O . LYS A 1 262 ? -6.38600 -27.68400 -53.88200 1.000 54.55326 262 LYS A O 1
ATOM 2069 N N . LEU A 1 263 ? -5.86300 -27.91800 -51.71000 1.000 50.93326 263 LEU A N 1
ATOM 2070 C CA . LEU A 1 263 ? -5.35600 -26.56300 -51.57700 1.000 54.66326 263 LEU A CA 1
ATOM 2071 C C . LEU A 1 263 ? -3.97700 -26.41000 -52.22600 1.000 52.26326 263 LEU A C 1
ATOM 2072 O O . LEU A 1 263 ? -3.67200 -25.35500 -52.79100 1.000 51.59326 263 LEU A O 1
ATOM 2077 N N . LYS A 1 264 ? -3.14200 -27.44600 -52.18100 1.000 48.89326 264 LYS A N 1
ATOM 2078 C CA . LYS A 1 264 ? -1.84500 -27.35400 -52.84100 1.000 53.33326 264 LYS A CA 1
ATOM 2079 C C . LYS A 1 264 ? -2.02200 -27.29600 -54.35000 1.000 53.81326 264 LYS A C 1
ATOM 2080 O O . LYS A 1 264 ? -1.40300 -26.46500 -55.02700 1.000 53.38326 264 LYS A O 1
ATOM 2086 N N . ASN A 1 265 ? -2.90300 -28.14700 -54.88300 1.000 56.06326 265 ASN A N 1
ATOM 2087 C CA . ASN A 1 265 ? -3.14700 -28.17500 -56.31700 1.000 54.68326 265 ASN A CA 1
ATOM 2088 C C . ASN A 1 265 ? -3.85900 -26.91300 -56.78400 1.000 54.32326 265 ASN A C 1
ATOM 2089 O O . ASN A 1 265 ? -3.67700 -26.49200 -57.92700 1.000 59.16326 265 ASN A O 1
ATOM 2094 N N . LYS A 1 266 ? -4.61700 -26.26000 -55.90900 1.000 50.40326 266 LYS A N 1
ATOM 2095 C CA . LYS A 1 266 ? -5.18800 -24.97500 -56.28500 1.000 51.10326 266 LYS A CA 1
ATOM 2096 C C . LYS A 1 266 ? -4.11400 -23.89100 -56.37100 1.000 53.84326 266 LYS A C 1
ATOM 2097 O O . LYS A 1 266 ? -4.22100 -22.98800 -57.20100 1.000 56.98326 266 LYS A O 1
ATOM 2103 N N . VAL A 1 267 ? -3.06700 -23.97500 -55.54500 1.000 56.25326 267 VAL A N 1
ATOM 2104 C CA . VAL A 1 267 ? -1.92000 -23.07300 -55.64400 1.000 56.17326 267 VAL A CA 1
ATOM 2105 C C . VAL A 1 267 ? -1.07000 -23.38900 -56.88200 1.000 61.04326 267 VAL A C 1
ATOM 2106 O O . VAL A 1 267 ? -0.56900 -22.47000 -57.53800 1.000 63.14326 267 VAL A O 1
ATOM 2110 N N . LEU A 1 268 ? -0.90100 -24.67100 -57.24100 1.000 55.40326 268 LEU A N 1
ATOM 2111 C CA . LEU A 1 268 ? -0.11300 -25.02600 -58.42200 1.000 63.03326 268 LEU A CA 1
ATOM 2112 C C . LEU A 1 268 ? -0.82600 -24.67600 -59.72500 1.000 64.69326 268 LEU A C 1
ATOM 2113 O O . LEU A 1 268 ? -0.16100 -24.45900 -60.74600 1.000 67.06326 268 LEU A O 1
ATOM 2118 N N . ASN A 1 269 ? -2.15200 -24.61000 -59.71900 1.000 59.42326 269 ASN A N 1
ATOM 2119 C CA . ASN A 1 269 ? -2.89000 -24.20300 -60.90400 1.000 63.44326 269 ASN A CA 1
ATOM 2120 C C . ASN A 1 269 ? -3.01800 -22.69100 -61.03400 1.000 68.93326 269 ASN A C 1
ATOM 2121 O O . ASN A 1 269 ? -3.20800 -22.19700 -62.15000 1.000 75.73326 269 ASN A O 1
ATOM 2126 N N . LEU A 1 270 ? -2.91100 -21.95100 -59.93400 1.000 66.75326 270 LEU A N 1
ATOM 2127 C CA . LEU A 1 270 ? -2.83900 -20.49600 -59.95900 1.000 70.50326 270 LEU A CA 1
ATOM 2128 C C . LEU A 1 270 ? -1.44800 -20.01800 -60.33200 1.000 74.32326 270 LEU A C 1
ATOM 2129 O O . LEU A 1 270 ? -1.29200 -19.00800 -61.02500 1.000 74.61326 270 LEU A O 1
ATOM 2134 N N . ARG A 1 271 ? -0.44000 -20.71800 -59.82000 1.000 78.83326 271 ARG A N 1
ATOM 2135 C CA . ARG A 1 271 ? 0.95100 -20.41000 -60.10200 1.000 83.49326 271 ARG A CA 1
ATOM 2136 C C . ARG A 1 271 ? 1.13900 -20.16200 -61.58900 1.000 92.60326 271 ARG A C 1
ATOM 2137 O O . ARG A 1 271 ? 1.54400 -19.07000 -62.00500 1.000 99.28326 271 ARG A O 1
ATOM 2145 N N . GLY A 1 272 ? 0.77600 -21.15200 -62.40600 1.000 92.29326 272 GLY A N 1
ATOM 2146 C CA . GLY A 1 272 ? 0.91300 -21.04900 -63.84400 1.000 92.61326 272 GLY A CA 1
ATOM 2147 C C . GLY A 1 272 ? 2.27800 -20.52900 -64.23500 1.000 99.13326 272 GLY A C 1
ATOM 2148 O O . GLY A 1 272 ? 2.39200 -19.40500 -64.73600 1.000 105.19326 272 GLY A O 1
ATOM 2149 N N . SER A 1 273 ? 3.31600 -21.32100 -63.95300 1.000 96.10326 273 SER A N 1
ATOM 2150 C CA . SER A 1 273 ? 4.70000 -20.97800 -64.26500 1.000 98.49326 273 SER A CA 1
ATOM 2151 C C . SER A 1 273 ? 5.18800 -19.82000 -63.39600 1.000 103.72326 273 SER A C 1
ATOM 2152 O O . SER A 1 273 ? 5.20200 -18.67000 -63.84500 1.000 105.99326 273 SER A O 1
ATOM 2155 N N . GLU A 1 274 ? 5.60900 -20.10700 -62.16500 1.000 106.05326 274 GLU A N 1
ATOM 2156 C CA . GLU A 1 274 ? 6.06400 -19.08700 -61.22700 1.000 105.69326 274 GLU A CA 1
ATOM 2157 C C . GLU A 1 274 ? 7.16600 -19.67900 -60.36200 1.000 99.82326 274 GLU A C 1
ATOM 2158 O O . GLU A 1 274 ? 7.31100 -20.90600 -60.29400 1.000 96.87326 274 GLU A O 1
ATOM 2164 N N . PRO A 1 275 ? 7.98100 -18.82600 -59.69200 1.000 103.64326 275 PRO A N 1
ATOM 2165 C CA . PRO A 1 275 ? 9.06100 -19.34600 -58.83400 1.000 101.64326 275 PRO A CA 1
ATOM 2166 C C . PRO A 1 275 ? 8.61100 -20.43900 -57.87900 1.000 97.69326 275 PRO A C 1
ATOM 2167 O O . PRO A 1 275 ? 7.69600 -20.19800 -57.09200 1.000 101.46326 275 PRO A O 1
ATOM 2171 N N . THR A 1 276 ? 9.23100 -21.62500 -57.92900 1.000 93.09326 276 THR A N 1
ATOM 2172 C CA . THR A 1 276 ? 8.89900 -22.74500 -57.04600 1.000 96.15326 276 THR A CA 1
ATOM 2173 C C . THR A 1 276 ? 8.62400 -22.29100 -55.61700 1.000 89.24326 276 THR A C 1
ATOM 2174 O O . THR A 1 276 ? 9.53400 -21.85600 -54.90600 1.000 90.28326 276 THR A O 1
ATOM 2178 N N . ILE A 1 277 ? 7.37100 -22.36000 -55.19600 1.000 84.26326 277 ILE A N 1
ATOM 2179 C CA . ILE A 1 277 ? 6.97900 -21.96000 -53.85200 1.000 80.27326 277 ILE A CA 1
ATOM 2180 C C . ILE A 1 277 ? 6.93700 -23.19500 -52.97600 1.000 77.92326 277 ILE A C 1
ATOM 2181 O O . ILE A 1 277 ? 6.39600 -24.23400 -53.37000 1.000 81.75326 277 ILE A O 1
ATOM 2186 N N . ARG A 1 278 ? 7.51000 -23.08200 -51.79100 1.000 77.08326 278 ARG A N 1
ATOM 2187 C CA . ARG A 1 278 ? 7.43400 -24.17100 -50.83600 1.000 86.02326 278 ARG A CA 1
ATOM 2188 C C . ARG A 1 278 ? 6.03400 -24.26400 -50.25600 1.000 73.80326 278 ARG A C 1
ATOM 2189 O O . ARG A 1 278 ? 5.50900 -23.28100 -49.72500 1.000 71.52326 278 ARG A O 1
ATOM 2197 N N . VAL A 1 279 ? 5.42500 -25.44200 -50.34700 1.000 65.91326 279 VAL A N 1
ATOM 2198 C CA . VAL A 1 279 ? 4.06500 -25.62700 -49.86500 1.000 62.22326 279 VAL A CA 1
ATOM 2199 C C . VAL A 1 279 ? 4.04800 -26.82000 -48.92600 1.000 62.57326 279 VAL A C 1
ATOM 2200 O O . VAL A 1 279 ? 4.16800 -27.97400 -49.35400 1.000 65.28326 279 VAL A O 1
ATOM 2204 N N . THR A 1 280 ? 3.88100 -26.54500 -47.66000 1.000 63.07326 280 THR A N 1
ATOM 2205 C CA . THR A 1 280 ? 3.73400 -27.55300 -46.63500 1.000 72.09326 280 THR A CA 1
ATOM 2206 C C . THR A 1 280 ? 2.29200 -27.53600 -46.16700 1.000 56.58326 280 THR A C 1
ATOM 2207 O O . THR A 1 280 ? 1.51600 -26.67600 -46.57100 1.000 54.34326 280 THR A O 1
ATOM 2211 N N . THR A 1 281 ? 1.94800 -28.50200 -45.31700 1.000 56.69326 281 THR A N 1
ATOM 2212 C CA . THR A 1 281 ? 0.71200 -28.39600 -44.56100 1.000 50.44326 281 THR A CA 1
ATOM 2213 C C . THR A 1 281 ? 0.64800 -27.07100 -43.81300 1.000 50.71326 281 THR A C 1
ATOM 2214 O O . THR A 1 281 ? -0.36300 -26.36400 -43.88700 1.000 48.02326 281 THR A O 1
ATOM 2218 N N . PHE A 1 282 ? 1.72600 -26.69800 -43.12400 1.000 44.26326 282 PHE A N 1
ATOM 2219 C CA . PHE A 1 282 ? 1.72900 -25.45500 -42.35700 1.000 49.26326 282 PHE A CA 1
ATOM 2220 C C . PHE A 1 282 ? 1.47000 -24.25100 -43.24300 1.000 44.97326 282 PHE A C 1
ATOM 2221 O O . PHE A 1 282 ? 0.58600 -23.44100 -42.95400 1.000 45.59326 282 PHE A O 1
ATOM 2229 N N . THR A 1 283 ? 2.27600 -24.08200 -44.30000 1.000 46.12326 283 THR A N 1
ATOM 2230 C CA . THR A 1 283 ? 2.10400 -22.92000 -45.17400 1.000 51.30326 283 THR A CA 1
ATOM 2231 C C . THR A 1 283 ? 0.73400 -22.93300 -45.85300 1.000 45.78326 283 THR A C 1
ATOM 2232 O O . THR A 1 283 ? 0.05200 -21.90300 -45.90900 1.000 43.47326 283 THR A O 1
ATOM 2236 N N . MET A 1 284 ? 0.30100 -24.10500 -46.32700 1.000 46.51326 284 MET A N 1
ATOM 2237 C CA . MET A 1 284 ? -1.01100 -24.24600 -46.96000 1.000 49.40326 284 MET A CA 1
ATOM 2238 C C . MET A 1 284 ? -2.14500 -23.92500 -45.98700 1.000 46.70326 284 MET A C 1
ATOM 2239 O O . MET A 1 284 ? -3.08400 -23.19300 -46.32800 1.000 43.84326 284 MET A O 1
ATOM 2244 N N . THR A 1 285 ? -2.07700 -24.48000 -44.77000 1.000 43.37326 285 THR A N 1
ATOM 2245 C CA . THR A 1 285 ? -3.13100 -24.26100 -43.78500 1.000 42.48326 285 THR A CA 1
ATOM 2246 C C . THR A 1 285 ? -3.20800 -22.79300 -43.37600 1.000 48.21326 285 THR A C 1
ATOM 2247 O O . THR A 1 285 ? -4.29000 -22.18000 -43.39300 1.000 45.59326 285 THR A O 1
ATOM 2251 N N . CYS A 1 286 ? -2.06300 -22.22000 -42.99400 1.000 42.00326 286 CYS A N 1
ATOM 2252 C CA . CYS A 1 286 ? -2.00300 -20.81500 -42.60700 1.000 44.04326 286 CYS A CA 1
ATOM 2253 C C . CYS A 1 286 ? -2.32700 -19.90200 -43.77500 1.000 44.85326 286 CYS A C 1
ATOM 2254 O O . CYS A 1 286 ? -3.00700 -18.88300 -43.60500 1.000 41.57326 286 CYS A O 1
ATOM 2257 N N . GLY A 1 287 ? -1.81400 -20.23300 -44.95900 1.000 47.12326 287 GLY A N 1
ATOM 2258 C CA . GLY A 1 287 ? -2.18400 -19.53300 -46.16700 1.000 43.68326 287 GLY A CA 1
ATOM 2259 C C . GLY A 1 287 ? -3.68100 -19.46500 -46.35000 1.000 41.57326 287 GLY A C 1
ATOM 2260 O O . GLY A 1 287 ? -4.25400 -18.37100 -46.44100 1.000 39.30326 287 GLY A O 1
ATOM 2261 N N . TYR A 1 288 ? -4.32200 -20.63300 -46.38200 1.000 45.48326 288 TYR A N 1
ATOM 2262 C CA . TYR A 1 288 ? -5.77200 -20.68000 -46.56600 1.000 42.57326 288 TYR A CA 1
ATOM 2263 C C . TYR A 1 288 ? -6.50200 -19.89800 -45.47800 1.000 42.39326 288 TYR A C 1
ATOM 2264 O O . TYR A 1 288 ? -7.36700 -19.06800 -45.77600 1.000 45.49326 288 TYR A O 1
ATOM 2273 N N . VAL A 1 289 ? -6.15700 -20.13500 -44.20300 1.000 43.88326 289 VAL A N 1
ATOM 2274 C CA . VAL A 1 289 ? -6.88000 -19.45400 -43.13200 1.000 45.16326 289 VAL A CA 1
ATOM 2275 C C . VAL A 1 289 ? -6.61800 -17.95500 -43.18000 1.000 43.31326 289 VAL A C 1
ATOM 2276 O O . VAL A 1 289 ? -7.49000 -17.15000 -42.83300 1.000 44.46326 289 VAL A O 1
ATOM 2280 N N . TRP A 1 290 ? -5.43000 -17.55200 -43.61300 1.000 46.89326 290 TRP A N 1
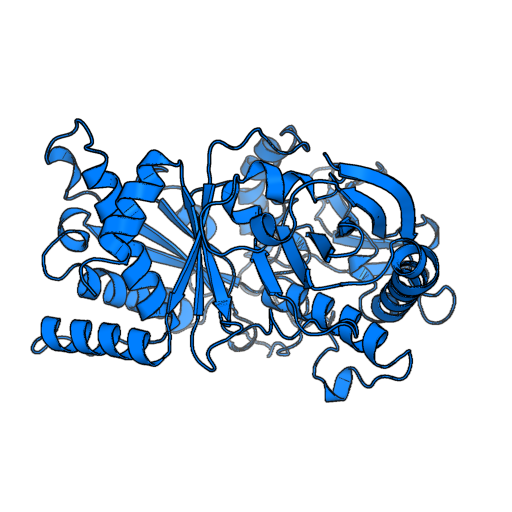ATOM 2281 C CA . TRP A 1 290 ? -5.12100 -16.13100 -43.67700 1.000 44.06326 290 TRP A CA 1
ATOM 2282 C C . TRP A 1 290 ? -5.96700 -15.45300 -44.74100 1.000 47.84326 290 TRP A C 1
ATOM 2283 O O . TRP A 1 290 ? -6.53800 -14.37800 -44.50100 1.000 48.87326 290 TRP A O 1
ATOM 2294 N N . THR A 1 291 ? -6.09500 -16.08900 -45.90900 1.000 44.04326 291 THR A N 1
ATOM 2295 C CA . THR A 1 291 ? -6.92400 -15.52100 -46.96200 1.000 46.92326 291 THR A CA 1
ATOM 2296 C C . THR A 1 291 ? -8.37500 -15.40100 -46.50800 1.000 45.26326 291 THR A C 1
ATOM 2297 O O . THR A 1 291 ? -8.96200 -14.31600 -46.57900 1.000 49.53326 291 THR A O 1
ATOM 2301 N N . CYS A 1 292 ? -8.95800 -16.48900 -45.99000 1.000 47.79326 292 CYS A N 1
ATOM 2302 C CA . CYS A 1 292 ? -10.34700 -16.43100 -45.52600 1.000 47.54326 292 CYS A CA 1
ATOM 2303 C C . CYS A 1 292 ? -10.53800 -15.33500 -44.49100 1.000 52.90326 292 CYS A C 1
ATOM 2304 O O . CYS A 1 292 ? -11.56500 -14.63900 -44.49200 1.000 56.33326 292 CYS A O 1
ATOM 2307 N N . MET A 1 293 ? -9.55000 -15.15500 -43.61100 1.000 51.26326 293 MET A N 1
ATOM 2308 C CA . MET A 1 293 ? -9.67500 -14.17400 -42.53800 1.000 49.13326 293 MET A CA 1
ATOM 2309 C C . MET A 1 293 ? -9.67600 -12.75200 -43.09000 1.000 51.80326 293 MET A C 1
ATOM 2310 O O . MET A 1 293 ? -10.40400 -11.89000 -42.59000 1.000 52.43326 293 MET A O 1
ATOM 2315 N N . VAL A 1 294 ? -8.85400 -12.48500 -44.11100 1.000 51.99326 294 VAL A N 1
ATOM 2316 C CA . VAL A 1 294 ? -8.77900 -11.13700 -44.67100 1.000 57.08326 294 VAL A CA 1
ATOM 2317 C C . VAL A 1 294 ? -10.02200 -10.84000 -45.49400 1.000 54.32326 294 VAL A C 1
ATOM 2318 O O . VAL A 1 294 ? -10.51400 -9.70500 -45.50500 1.000 57.42326 294 VAL A O 1
ATOM 2322 N N . LYS A 1 295 ? -10.55800 -11.85900 -46.16900 1.000 52.52326 295 LYS A N 1
ATOM 2323 C CA . LYS A 1 295 ? -11.81600 -11.71800 -46.89000 1.000 57.83326 295 LYS A CA 1
ATOM 2324 C C . LYS A 1 295 ? -12.98800 -11.48000 -45.93800 1.000 60.72326 295 LYS A C 1
ATOM 2325 O O . LYS A 1 295 ? -13.83300 -10.61500 -46.18800 1.000 66.90326 295 LYS A O 1
ATOM 2331 N N . SER A 1 296 ? -13.06500 -12.24900 -44.84900 1.000 57.40326 296 SER A N 1
ATOM 2332 C CA . SER A 1 296 ? -14.18300 -12.10100 -43.92100 1.000 64.54326 296 SER A CA 1
ATOM 2333 C C . SER A 1 296 ? -14.24000 -10.69900 -43.31700 1.000 67.07326 296 SER A C 1
ATOM 2334 O O . SER A 1 296 ? -15.33400 -10.16600 -43.08200 1.000 66.34326 296 SER A O 1
ATOM 2337 N N . LYS A 1 297 ? -13.08200 -10.08500 -43.06400 1.000 62.27326 297 LYS A N 1
ATOM 2338 C CA . LYS A 1 297 ? -13.03700 -8.69100 -42.62900 1.000 71.04326 297 LYS A CA 1
ATOM 2339 C C . LYS A 1 297 ? -13.65300 -7.73500 -43.64700 1.000 74.11326 297 LYS A C 1
ATOM 2340 O O . LYS A 1 297 ? -14.06200 -6.63000 -43.27000 1.000 75.15326 297 LYS A O 1
ATOM 2346 N N . ASP A 1 298 ? -13.71400 -8.12900 -44.92400 1.000 69.80326 298 ASP A N 1
ATOM 2347 C CA . ASP A 1 298 ? -14.36500 -7.35300 -45.97600 1.000 75.85326 298 ASP A CA 1
ATOM 2348 C C . ASP A 1 298 ? -15.86700 -7.58000 -46.01900 1.000 82.61326 298 ASP A C 1
ATOM 2349 O O . ASP A 1 298 ? -16.62500 -6.62100 -46.19900 1.000 87.55326 298 ASP A O 1
ATOM 2354 N N . ASP A 1 299 ? -16.30700 -8.83800 -45.89500 1.000 79.88326 299 ASP A N 1
ATOM 2355 C CA . ASP A 1 299 ? -17.73000 -9.15300 -45.96100 1.000 83.35326 299 ASP A CA 1
ATOM 2356 C C . ASP A 1 299 ? -18.50900 -8.53000 -44.81200 1.000 89.84326 299 ASP A C 1
ATOM 2357 O O . ASP A 1 299 ? -19.71800 -8.29600 -44.94400 1.000 89.99326 299 ASP A O 1
ATOM 2362 N N . VAL A 1 300 ? -17.84700 -8.24800 -43.68500 1.000 90.59326 300 VAL A N 1
ATOM 2363 C CA . VAL A 1 300 ? -18.45000 -7.48000 -42.59200 1.000 95.82326 300 VAL A CA 1
ATOM 2364 C C . VAL A 1 300 ? -18.30200 -5.99000 -42.93000 1.000 104.38326 300 VAL A C 1
ATOM 2365 O O . VAL A 1 300 ? -18.30500 -5.13200 -42.03700 1.000 100.89326 300 VAL A O 1
ATOM 2369 N N . VAL A 1 301 ? -18.15600 -5.69900 -44.23500 1.000 107.82326 301 VAL A N 1
ATOM 2370 C CA . VAL A 1 301 ? -18.18300 -4.38600 -44.90100 1.000 110.18326 301 VAL A CA 1
ATOM 2371 C C . VAL A 1 301 ? -17.61100 -3.25300 -44.04400 1.000 116.79326 301 VAL A C 1
ATOM 2372 O O . VAL A 1 301 ? -18.26000 -2.75400 -43.10700 1.000 117.27326 301 VAL A O 1
ATOM 2376 N N . SER A 1 302 ? -16.40000 -2.81200 -44.39600 1.000 119.44326 302 SER A N 1
ATOM 2377 C CA . SER A 1 302 ? -15.73300 -1.68500 -43.75700 1.000 123.04326 302 SER A CA 1
ATOM 2378 C C . SER A 1 302 ? -16.01700 -0.41500 -44.55100 1.000 123.89326 302 SER A C 1
ATOM 2379 O O . SER A 1 302 ? -15.94300 -0.40800 -45.78400 1.000 123.92326 302 SER A O 1
ATOM 2382 N N . GLU A 1 303 ? -16.34700 0.66400 -43.83700 1.000 123.05326 303 GLU A N 1
ATOM 2383 C CA . GLU A 1 303 ? -16.80700 1.89600 -44.48200 1.000 124.89326 303 GLU A CA 1
ATOM 2384 C C . GLU A 1 303 ? -15.66600 2.71300 -45.06500 1.000 127.68326 303 GLU A C 1
ATOM 2385 O O . GLU A 1 303 ? -15.78800 3.93500 -45.21800 1.000 126.32326 303 GLU A O 1
ATOM 2391 N N . GLU A 1 304 ? -14.55400 2.05800 -45.39000 1.000 126.78326 304 GLU A N 1
ATOM 2392 C CA . GLU A 1 304 ? -13.40000 2.69900 -46.01300 1.000 125.12326 304 GLU A CA 1
ATOM 2393 C C . GLU A 1 304 ? -13.21300 2.24200 -47.45500 1.000 124.30326 304 GLU A C 1
ATOM 2394 O O . GLU A 1 304 ? -12.08400 2.06200 -47.91800 1.000 120.08326 304 GLU A O 1
ATOM 2400 N N . SER A 1 305 ? -14.33200 2.06800 -48.17300 1.000 127.68326 305 SER A N 1
ATOM 2401 C CA . SER A 1 305 ? -14.38900 1.71700 -49.59500 1.000 126.55326 305 SER A CA 1
ATOM 2402 C C . SER A 1 305 ? -13.26000 0.78800 -50.02500 1.000 126.10326 305 SER A C 1
ATOM 2403 O O . SER A 1 305 ? -13.09500 -0.30100 -49.45800 1.000 124.46326 305 SER A O 1
ATOM 2406 N N . SER A 1 306 ? -12.49100 1.21100 -51.03300 1.000 128.04326 306 SER A N 1
ATOM 2407 C CA . SER A 1 306 ? -11.27300 0.52900 -51.45800 1.000 122.26326 306 SER A CA 1
ATOM 2408 C C . SER A 1 306 ? -10.00200 1.23100 -50.99700 1.000 120.44326 306 SER A C 1
ATOM 2409 O O . SER A 1 306 ? -8.90800 0.76900 -51.33300 1.000 120.37326 306 SER A O 1
ATOM 2412 N N . ASN A 1 307 ? -10.11800 2.32800 -50.24500 1.000 118.55326 307 ASN A N 1
ATOM 2413 C CA . ASN A 1 307 ? -9.00500 3.11100 -49.70800 1.000 120.77326 307 ASN A CA 1
ATOM 2414 C C . ASN A 1 307 ? -7.88100 2.25500 -49.11500 1.000 119.58326 307 ASN A C 1
ATOM 2415 O O . ASN A 1 307 ? -6.71000 2.65700 -49.12500 1.000 110.88326 307 ASN A O 1
ATOM 2420 N N . ASP A 1 308 ? -8.21900 1.07100 -48.60500 1.000 116.40326 308 ASP A N 1
ATOM 2421 C CA . ASP A 1 308 ? -7.26300 0.24400 -47.87800 1.000 110.18326 308 ASP A CA 1
ATOM 2422 C C . ASP A 1 308 ? -6.51900 -0.72900 -48.79000 1.000 101.30326 308 ASP A C 1
ATOM 2423 O O . ASP A 1 308 ? -5.30500 -0.90500 -48.64600 1.000 100.52326 308 ASP A O 1
ATOM 2428 N N . GLU A 1 309 ? -7.22800 -1.34400 -49.74000 1.000 100.49326 309 GLU A N 1
ATOM 2429 C CA . GLU A 1 309 ? -6.78600 -2.49400 -50.53800 1.000 93.46326 309 GLU A CA 1
ATOM 2430 C C . GLU A 1 309 ? -5.28600 -2.62800 -50.80800 1.000 89.04326 309 GLU A C 1
ATOM 2431 O O . GLU A 1 309 ? -4.78000 -3.74900 -50.92700 1.000 88.72326 309 GLU A O 1
ATOM 2437 N N . ASN A 1 310 ? -4.56100 -1.51600 -50.91600 1.000 86.40326 310 ASN A N 1
ATOM 2438 C CA . ASN A 1 310 ? -3.12100 -1.57500 -51.16200 1.000 83.98326 310 ASN A CA 1
ATOM 2439 C C . ASN A 1 310 ? -2.29900 -1.64400 -49.87900 1.000 82.54326 310 ASN A C 1
ATOM 2440 O O . ASN A 1 310 ? -1.07300 -1.73200 -49.95400 1.000 75.71326 310 ASN A O 1
ATOM 2445 N N . GLU A 1 311 ? -2.94800 -1.55800 -48.71700 1.000 82.74326 311 GLU A N 1
ATOM 2446 C CA . GLU A 1 311 ? -2.31700 -1.66900 -47.41200 1.000 72.60326 311 GLU A CA 1
ATOM 2447 C C . GLU A 1 311 ? -1.92400 -3.11000 -47.17000 1.000 70.85326 311 GLU A C 1
ATOM 2448 O O . GLU A 1 311 ? -2.46900 -4.03400 -47.77800 1.000 67.88326 311 GLU A O 1
ATOM 2454 N N . LEU A 1 312 ? -0.92600 -3.28900 -46.32200 1.000 74.63326 312 LEU A N 1
ATOM 2455 C CA . LEU A 1 312 ? -0.35300 -4.59700 -46.07300 1.000 68.23326 312 LEU A CA 1
ATOM 2456 C C . LEU A 1 312 ? -1.12000 -5.33700 -44.98500 1.000 62.78326 312 LEU A C 1
ATOM 2457 O O . LEU A 1 312 ? -1.50700 -4.76500 -43.96200 1.000 58.25326 312 LEU A O 1
ATOM 2462 N N . GLU A 1 313 ? -1.32100 -6.63100 -45.22300 1.000 61.69326 313 GLU A N 1
ATOM 2463 C CA . GLU A 1 313 ? -1.83600 -7.56200 -44.22700 1.000 57.12326 313 GLU A CA 1
ATOM 2464 C C . GLU A 1 313 ? -0.67000 -8.39200 -43.70700 1.000 53.26326 313 GLU A C 1
ATOM 2465 O O . GLU A 1 313 ? 0.23800 -8.73600 -44.46800 1.000 50.20326 313 GLU A O 1
ATOM 2471 N N . TYR A 1 314 ? -0.69600 -8.70600 -42.41600 1.000 54.51326 314 TYR A N 1
ATOM 2472 C CA . TYR A 1 314 ? 0.41700 -9.35000 -41.73200 1.000 52.09326 314 TYR A CA 1
ATOM 2473 C C . TYR A 1 314 ? -0.02400 -10.65700 -41.09100 1.000 49.07326 314 TYR A C 1
ATOM 2474 O O . TYR A 1 314 ? -1.07600 -10.73200 -40.44300 1.000 48.69326 314 TYR A O 1
ATOM 2483 N N . PHE A 1 315 ? 0.81200 -11.67900 -41.23600 1.000 45.62326 315 PHE A N 1
ATOM 2484 C CA . PHE A 1 315 ? 0.59600 -12.96300 -40.58700 1.000 45.03326 315 PHE A CA 1
ATOM 2485 C C . PHE A 1 315 ? 1.84200 -13.28800 -39.77900 1.000 45.65326 315 PHE A C 1
ATOM 2486 O O . PHE A 1 315 ? 2.93200 -13.43500 -40.34200 1.000 44.02326 315 PHE A O 1
ATOM 2494 N N . SER A 1 316 ? 1.67700 -13.40300 -38.46600 1.000 47.38326 316 SER A N 1
ATOM 2495 C CA . SER A 1 316 ? 2.78800 -13.57200 -37.54000 1.000 45.51326 316 SER A CA 1
ATOM 2496 C C . SER A 1 316 ? 2.78200 -14.97600 -36.94500 1.000 42.44326 316 SER A C 1
ATOM 2497 O O . SER A 1 316 ? 1.75200 -15.43700 -36.43900 1.000 50.76326 316 SER A O 1
ATOM 2500 N N . PHE A 1 317 ? 3.93100 -15.64500 -36.99000 1.000 43.43326 317 PHE A N 1
ATOM 2501 C CA . PHE A 1 317 ? 4.07600 -16.99700 -36.46400 1.000 42.40326 317 PHE A CA 1
ATOM 2502 C C . PHE A 1 317 ? 5.48500 -17.17400 -35.91300 1.000 45.67326 317 PHE A C 1
ATOM 2503 O O . PHE A 1 317 ? 6.35900 -16.32200 -36.07600 1.000 48.27326 317 PHE A O 1
ATOM 2511 N N . THR A 1 318 ? 5.70500 -18.28800 -35.24500 1.000 46.25326 318 THR A N 1
ATOM 2512 C CA . THR A 1 318 ? 7.02700 -18.55900 -34.72500 1.000 46.27326 318 THR A CA 1
ATOM 2513 C C . THR A 1 318 ? 7.54100 -19.85800 -35.32300 1.000 49.65326 318 THR A C 1
ATOM 2514 O O . THR A 1 318 ? 6.81500 -20.59400 -35.99100 1.000 51.40326 318 THR A O 1
ATOM 2518 N N . ALA A 1 319 ? 8.82000 -20.12200 -35.08300 1.000 52.58326 319 ALA A N 1
ATOM 2519 C CA . ALA A 1 319 ? 9.46300 -21.34500 -35.53600 1.000 57.91326 319 ALA A CA 1
ATOM 2520 C C . ALA A 1 319 ? 10.41900 -21.83700 -34.46000 1.000 51.18326 319 ALA A C 1
ATOM 2521 O O . ALA A 1 319 ? 11.05100 -21.04100 -33.76700 1.000 46.97326 319 ALA A O 1
ATOM 2523 N N . ASP A 1 320 ? 10.52400 -23.15800 -34.34100 1.000 46.76326 320 ASP A N 1
ATOM 2524 C CA . ASP A 1 320 ? 11.39300 -23.77100 -33.35200 1.000 48.83326 320 ASP A CA 1
ATOM 2525 C C . ASP A 1 320 ? 12.83800 -23.75900 -33.84100 1.000 45.50326 320 ASP A C 1
ATOM 2526 O O . ASP A 1 320 ? 13.13300 -24.24400 -34.93300 1.000 51.60326 320 ASP A O 1
ATOM 2531 N N . CYS A 1 321 ? 13.74400 -23.22400 -33.03700 1.000 43.20326 321 CYS A N 1
ATOM 2532 C CA . CYS A 1 321 ? 15.13600 -23.08500 -33.45900 1.000 44.28326 321 CYS A CA 1
ATOM 2533 C C . CYS A 1 321 ? 16.07800 -24.12800 -32.87600 1.000 41.32326 321 CYS A C 1
ATOM 2534 O O . CYS A 1 321 ? 17.26400 -24.09700 -33.20300 1.000 42.96326 321 CYS A O 1
ATOM 2537 N N . ARG A 1 322 ? 15.60100 -25.01300 -31.99400 1.000 44.69326 322 ARG A N 1
ATOM 2538 C CA . ARG A 1 322 ? 16.45000 -26.04100 -31.39400 1.000 47.01326 322 ARG A CA 1
ATOM 2539 C C . ARG A 1 322 ? 17.45400 -26.63000 -32.38300 1.000 47.37326 322 ARG A C 1
ATOM 2540 O O . ARG A 1 322 ? 18.65200 -26.70800 -32.09100 1.000 44.42326 322 ARG A O 1
ATOM 2548 N N . GLY A 1 323 ? 16.98100 -27.03300 -33.56700 1.000 40.12326 323 GLY A N 1
ATOM 2549 C CA . GLY A 1 323 ? 17.83400 -27.69600 -34.52900 1.000 41.32326 323 GLY A CA 1
ATOM 2550 C C . GLY A 1 323 ? 18.69400 -26.79200 -35.37800 1.000 45.00326 323 GLY A C 1
ATOM 2551 O O . GLY A 1 323 ? 19.49900 -27.30800 -36.16400 1.000 40.58326 323 GLY A O 1
ATOM 2552 N N . LEU A 1 324 ? 18.55500 -25.47100 -35.24100 1.000 42.60326 324 LEU A N 1
ATOM 2553 C CA . LEU A 1 324 ? 19.34100 -24.49400 -35.99600 1.000 46.22326 324 LEU A CA 1
ATOM 2554 C C . LEU A 1 324 ? 20.44300 -23.83000 -35.17200 1.000 45.63326 324 LEU A C 1
ATOM 2555 O O . LEU A 1 324 ? 21.17400 -22.98800 -35.70300 1.000 44.41326 324 LEU A O 1
ATOM 2560 N N . LEU A 1 325 ? 20.54700 -24.14400 -33.88700 1.000 42.10326 325 LEU A N 1
ATOM 2561 C CA . LEU A 1 325 ? 21.43500 -23.40300 -33.00600 1.000 43.10326 325 LEU A CA 1
ATOM 2562 C C . LEU A 1 325 ? 22.85300 -23.94800 -33.08500 1.000 42.26326 325 LEU A C 1
ATOM 2563 O O . LEU A 1 325 ? 23.09600 -25.08600 -33.49900 1.000 46.41326 325 LEU A O 1
ATOM 2568 N N . THR A 1 326 ? 23.79600 -23.11200 -32.65900 1.000 49.82326 326 THR A N 1
ATOM 2569 C CA . THR A 1 326 ? 25.19200 -23.48700 -32.42500 1.000 47.19326 326 THR A CA 1
ATOM 2570 C C . THR A 1 326 ? 25.67500 -22.89500 -31.11000 1.000 46.78326 326 THR A C 1
ATOM 2571 O O . THR A 1 326 ? 25.59300 -21.67400 -30.91100 1.000 50.62326 326 THR A O 1
ATOM 2575 N N . PRO A 1 327 ? 26.17900 -23.71700 -30.17600 1.000 54.42326 327 PRO A N 1
ATOM 2576 C CA . PRO A 1 327 ? 26.32000 -25.18300 -30.13700 1.000 53.09326 327 PRO A CA 1
ATOM 2577 C C . PRO A 1 327 ? 25.01600 -25.90500 -30.40900 1.000 50.97326 327 PRO A C 1
ATOM 2578 O O . PRO A 1 327 ? 23.95900 -25.29300 -30.24600 1.000 50.07326 327 PRO A O 1
ATOM 2582 N N . PRO A 1 328 ? 25.08800 -27.18000 -30.78600 1.000 53.41326 328 PRO A N 1
ATOM 2583 C CA . PRO A 1 328 ? 23.85900 -27.96500 -30.94700 1.000 48.83326 328 PRO A CA 1
ATOM 2584 C C . PRO A 1 328 ? 22.99900 -27.87200 -29.69800 1.000 49.95326 328 PRO A C 1
ATOM 2585 O O . PRO A 1 328 ? 23.50900 -27.76500 -28.58700 1.000 50.61326 328 PRO A O 1
ATOM 2589 N N . CYS A 1 329 ? 21.68100 -27.89600 -29.89500 1.000 53.62326 329 CYS A N 1
ATOM 2590 C CA . CYS A 1 329 ? 20.70000 -27.79500 -28.82200 1.000 43.68326 329 CYS A CA 1
ATOM 2591 C C . CYS A 1 329 ? 19.80500 -29.02000 -28.88600 1.000 46.46326 329 CYS A C 1
ATOM 2592 O O . CYS A 1 329 ? 19.15700 -29.24100 -29.92400 1.000 47.34326 329 CYS A O 1
ATOM 2595 N N . PRO A 1 330 ? 19.69800 -29.80700 -27.81600 1.000 50.04326 330 PRO A N 1
ATOM 2596 C CA . PRO A 1 330 ? 18.97300 -31.08100 -27.87900 1.000 47.09326 330 PRO A CA 1
ATOM 2597 C C . PRO A 1 330 ? 17.52500 -30.85800 -28.27900 1.000 51.36326 330 PRO A C 1
ATOM 2598 O O . PRO A 1 330 ? 16.92300 -29.82000 -27.95200 1.000 49.11326 330 PRO A O 1
ATOM 2602 N N . PRO A 1 331 ? 16.91900 -31.81900 -28.97200 1.000 53.38326 331 PRO A N 1
ATOM 2603 C CA . PRO A 1 331 ? 15.50400 -31.65700 -29.36000 1.000 52.77326 331 PRO A CA 1
ATOM 2604 C C . PRO A 1 331 ? 14.56400 -31.58900 -28.17000 1.000 51.85326 331 PRO A C 1
ATOM 2605 O O . PRO A 1 331 ? 13.44300 -31.09000 -28.33700 1.000 46.77326 331 PRO A O 1
ATOM 2609 N N . ASN A 1 332 ? 14.98900 -32.06100 -26.98300 1.000 49.57326 332 ASN A N 1
ATOM 2610 C CA . ASN A 1 332 ? 14.16300 -32.07300 -25.77900 1.000 44.64326 332 ASN A CA 1
ATOM 2611 C C . ASN A 1 332 ? 14.47600 -30.91900 -24.83300 1.000 46.38326 332 ASN A C 1
ATOM 2612 O O . ASN A 1 332 ? 13.94500 -30.90100 -23.71400 1.000 41.16326 332 ASN A O 1
ATOM 2617 N N . TYR A 1 333 ? 15.33100 -29.97600 -25.24600 1.000 46.87326 333 TYR A N 1
ATOM 2618 C CA . TYR A 1 333 ? 15.47600 -28.70300 -24.53600 1.000 48.35326 333 TYR A CA 1
ATOM 2619 C C . TYR A 1 333 ? 14.11900 -28.18400 -24.10300 1.000 43.79326 333 TYR A C 1
ATOM 2620 O O . TYR A 1 333 ? 13.23700 -27.96600 -24.93600 1.000 45.69326 333 TYR A O 1
ATOM 2629 N N . PHE A 1 334 ? 13.94300 -28.01700 -22.80200 1.000 43.12326 334 PHE A N 1
ATOM 2630 C CA . PHE A 1 334 ? 12.68500 -27.53400 -22.26700 1.000 40.52326 334 PHE A CA 1
ATOM 2631 C C . PHE A 1 334 ? 12.82400 -26.03900 -22.03900 1.000 38.85326 334 PHE A C 1
ATOM 2632 O O . PHE A 1 334 ? 13.71300 -25.59600 -21.31500 1.000 37.97326 334 PHE A O 1
ATOM 2640 N N . GLY A 1 335 ? 11.95700 -25.27400 -22.66900 1.000 41.44326 335 GLY A N 1
ATOM 2641 C CA . GLY A 1 335 ? 11.95300 -23.84100 -22.53600 1.000 43.61326 335 GLY A CA 1
ATOM 2642 C C . GLY A 1 335 ? 11.51500 -23.22900 -23.84100 1.000 43.89326 335 GLY A C 1
ATOM 2643 O O . GLY A 1 335 ? 11.00200 -23.92600 -24.70900 1.000 44.44326 335 GLY A O 1
ATOM 2644 N N . ASN A 1 336 ? 11.74400 -21.92200 -23.95100 1.000 43.84326 336 ASN A N 1
ATOM 2645 C CA . ASN A 1 336 ? 11.48200 -21.20600 -25.18600 1.000 46.71326 336 ASN A CA 1
ATOM 2646 C C . ASN A 1 336 ? 12.67700 -21.31500 -26.11700 1.000 48.54326 336 ASN A C 1
ATOM 2647 O O . ASN A 1 336 ? 13.83500 -21.25600 -25.69900 1.000 47.59326 336 ASN A O 1
ATOM 2652 N N . CYS A 1 337 ? 12.37600 -21.44300 -27.39700 1.000 52.10326 337 CYS A N 1
ATOM 2653 C CA . CYS A 1 337 ? 13.39700 -21.51400 -28.42800 1.000 48.36326 337 CYS A CA 1
ATOM 2654 C C . CYS A 1 337 ? 12.74700 -21.15200 -29.75000 1.000 44.30326 337 CYS A C 1
ATOM 2655 O O . CYS A 1 337 ? 12.82100 -21.91300 -30.71800 1.000 46.52326 337 CYS A O 1
ATOM 2658 N N . LEU A 1 338 ? 12.08700 -20.00500 -29.78600 1.000 44.54326 338 LEU A N 1
ATOM 2659 C CA . LEU A 1 338 ? 11.31300 -19.58400 -30.93800 1.000 46.26326 338 LEU A CA 1
ATOM 2660 C C . LEU A 1 338 ? 12.00200 -18.42800 -31.64100 1.000 50.02326 338 LEU A C 1
ATOM 2661 O O . LEU A 1 338 ? 12.60800 -17.56500 -30.99900 1.000 49.72326 338 LEU A O 1
ATOM 2666 N N . ALA A 1 339 ? 11.86600 -18.40700 -32.96800 1.000 48.71326 339 ALA A N 1
ATOM 2667 C CA . ALA A 1 339 ? 12.15300 -17.24100 -33.79400 1.000 49.95326 339 ALA A CA 1
ATOM 2668 C C . ALA A 1 339 ? 10.83600 -16.63100 -34.26100 1.000 49.65326 339 ALA A C 1
ATOM 2669 O O . ALA A 1 339 ? 9.86000 -17.34800 -34.47800 1.000 44.28326 339 ALA A O 1
ATOM 2671 N N . SER A 1 340 ? 10.83000 -15.31300 -34.44600 1.000 50.22326 340 SER A N 1
ATOM 2672 C CA . SER A 1 340 ? 9.67900 -14.60200 -34.99000 1.000 52.31326 340 SER A CA 1
ATOM 2673 C C . SER A 1 340 ? 9.74000 -14.48200 -36.51200 1.000 50.93326 340 SER A C 1
ATOM 2674 O O . SER A 1 340 ? 10.74000 -14.03200 -37.08000 1.000 58.26326 340 SER A O 1
ATOM 2677 N N . CYS A 1 341 ? 8.65500 -14.86200 -37.15900 1.000 46.05326 341 CYS A N 1
ATOM 2678 C CA . CYS A 1 341 ? 8.50300 -14.73800 -38.59500 1.000 44.78326 341 CYS A CA 1
ATOM 2679 C C . CYS A 1 341 ? 7.23300 -13.95400 -38.86100 1.000 47.71326 341 CYS A C 1
ATOM 2680 O O . CYS A 1 341 ? 6.26400 -14.04100 -38.10400 1.000 51.17326 341 CYS A O 1
ATOM 2683 N N . VAL A 1 342 ? 7.25400 -13.15700 -39.91700 1.000 47.64326 342 VAL A N 1
ATOM 2684 C CA . VAL A 1 342 ? 6.12300 -12.30400 -40.24100 1.000 44.05326 342 VAL A CA 1
ATOM 2685 C C . VAL A 1 342 ? 5.95200 -12.32700 -41.74700 1.000 49.81326 342 VAL A C 1
ATOM 2686 O O . VAL A 1 342 ? 6.87100 -11.95900 -42.48300 1.000 49.07326 342 VAL A O 1
ATOM 2690 N N . ALA A 1 343 ? 4.80800 -12.79200 -42.22700 1.000 46.08326 343 ALA A N 1
ATOM 2691 C CA . ALA A 1 343 ? 4.51800 -12.70100 -43.64400 1.000 44.58326 343 ALA A CA 1
ATOM 2692 C C . ALA A 1 343 ? 3.72200 -11.42700 -43.88000 1.000 50.24326 343 ALA A C 1
ATOM 2693 O O . ALA A 1 343 ? 3.00600 -10.95900 -42.99100 1.000 47.36326 343 ALA A O 1
ATOM 2695 N N . LYS A 1 344 ? 3.87100 -10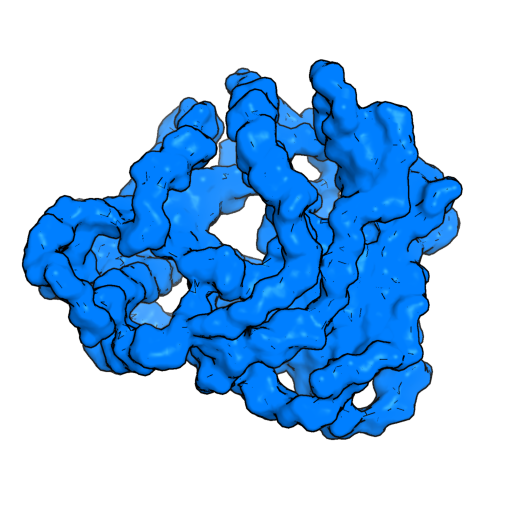.84600 -45.07300 1.000 50.63326 344 LYS A N 1
ATOM 2696 C CA . LYS A 1 344 ? 3.06300 -9.68500 -45.42000 1.000 56.65326 344 LYS A CA 1
ATOM 2697 C C . LYS A 1 344 ? 2.69000 -9.70700 -46.89900 1.000 54.88326 344 LYS A C 1
ATOM 2698 O O . LYS A 1 344 ? 3.48400 -10.11900 -47.75000 1.000 50.16326 344 LYS A O 1
ATOM 2704 N N . ALA A 1 345 ? 1.46700 -9.26700 -47.19200 1.000 51.44326 345 ALA A N 1
ATOM 2705 C CA . ALA A 1 345 ? 1.02600 -9.08300 -48.56900 1.000 50.95326 345 ALA A CA 1
ATOM 2706 C C . ALA A 1 345 ? -0.00300 -7.95500 -48.60700 1.000 59.83326 345 ALA A C 1
ATOM 2707 O O . ALA A 1 345 ? -0.52100 -7.52200 -47.57100 1.000 55.65326 345 ALA A O 1
ATOM 2709 N N . THR A 1 346 ? -0.28400 -7.46900 -49.81300 1.000 58.50326 346 THR A N 1
ATOM 2710 C CA . THR A 1 346 ? -1.25700 -6.39900 -49.97100 1.000 60.38326 346 THR A CA 1
ATOM 2711 C C . THR A 1 346 ? -2.66500 -6.95100 -49.83100 1.000 63.21326 346 THR A C 1
ATOM 2712 O O . THR A 1 346 ? -2.97600 -8.03900 -50.33000 1.000 63.20326 346 THR A O 1
ATOM 2716 N N . HIS A 1 347 ? -3.50800 -6.18900 -49.12500 1.000 64.51326 347 HIS A N 1
ATOM 2717 C CA . HIS A 1 347 ? -4.90200 -6.56400 -48.90800 1.000 62.31326 347 HIS A CA 1
ATOM 2718 C C . HIS A 1 347 ? -5.58700 -6.95900 -50.20900 1.000 61.39326 347 HIS A C 1
ATOM 2719 O O . HIS A 1 347 ? -6.19400 -8.02900 -50.30400 1.000 63.00326 347 HIS A O 1
ATOM 2726 N N . LYS A 1 348 ? -5.49400 -6.10300 -51.23200 1.000 68.54326 348 LYS A N 1
ATOM 2727 C CA . LYS A 1 348 ? -6.14900 -6.39100 -52.50400 1.000 65.52326 348 LYS A CA 1
ATOM 2728 C C . LYS A 1 348 ? -5.66800 -7.70100 -53.10700 1.000 62.18326 348 LYS A C 1
ATOM 2729 O O . LYS A 1 348 ? -6.42000 -8.36400 -53.82600 1.000 59.37326 348 LYS A O 1
ATOM 2735 N N . GLU A 1 349 ? -4.41700 -8.08900 -52.85100 1.000 62.00326 349 GLU A N 1
ATOM 2736 C CA . GLU A 1 349 ? -3.89800 -9.28200 -53.50100 1.000 52.86326 349 GLU A CA 1
ATOM 2737 C C . GLU A 1 349 ? -4.38200 -10.53300 -52.78800 1.000 56.33326 349 GLU A C 1
ATOM 2738 O O . GLU A 1 349 ? -4.66600 -11.55400 -53.43000 1.000 54.31326 349 GLU A O 1
ATOM 2744 N N . LEU A 1 350 ? -4.49000 -10.46100 -51.45700 1.000 55.90326 350 LEU A N 1
ATOM 2745 C CA . LEU A 1 350 ? -5.03700 -11.56800 -50.67200 1.000 62.32326 350 LEU A CA 1
ATOM 2746 C C . LEU A 1 350 ? -6.49600 -11.85200 -51.02800 1.000 57.69326 350 LEU A C 1
ATOM 2747 O O . LEU A 1 350 ? -6.90000 -13.01700 -51.12100 1.000 54.61326 350 LEU A O 1
ATOM 2752 N N . VAL A 1 351 ? -7.30100 -10.80800 -51.24000 1.000 54.94326 351 VAL A N 1
ATOM 2753 C CA . VAL A 1 351 ? -8.71100 -11.03100 -51.57000 1.000 64.87326 351 VAL A CA 1
ATOM 2754 C C . VAL A 1 351 ? -8.90000 -11.36600 -53.04100 1.000 57.69326 351 VAL A C 1
ATOM 2755 O O . VAL A 1 351 ? -9.93800 -11.93100 -53.40600 1.000 59.43326 351 VAL A O 1
ATOM 2759 N N . GLY A 1 352 ? -7.92500 -11.04700 -53.88900 1.000 56.15326 352 GLY A N 1
ATOM 2760 C CA . GLY A 1 352 ? -8.04700 -11.24600 -55.31600 1.000 56.05326 352 GLY A CA 1
ATOM 2761 C C . GLY A 1 352 ? -8.09800 -12.69900 -55.73500 1.000 59.92326 352 GLY A C 1
ATOM 2762 O O . GLY A 1 352 ? -8.21400 -13.60000 -54.89800 1.000 57.12326 352 GLY A O 1
ATOM 2763 N N . ASP A 1 353 ? -7.99500 -12.93300 -57.04500 1.000 58.95326 353 ASP A N 1
ATOM 2764 C CA . ASP A 1 353 ? -8.24300 -14.24200 -57.63500 1.000 64.26326 353 ASP A CA 1
ATOM 2765 C C . ASP A 1 353 ? -7.11400 -15.23000 -57.40200 1.000 69.38326 353 ASP A C 1
ATOM 2766 O O . ASP A 1 353 ? -7.30200 -16.42900 -57.66600 1.000 63.89326 353 ASP A O 1
ATOM 2771 N N . LYS A 1 354 ? -5.95600 -14.75600 -56.92100 1.000 69.16326 354 LYS A N 1
ATOM 2772 C CA . LYS A 1 354 ? -4.80100 -15.59200 -56.61300 1.000 61.80326 354 LYS A CA 1
ATOM 2773 C C . LYS A 1 354 ? -4.31800 -15.40400 -55.18200 1.000 56.85326 354 LYS A C 1
ATOM 2774 O O . LYS A 1 354 ? -3.22600 -15.87800 -54.84900 1.000 57.24326 354 LYS A O 1
ATOM 2780 N N . GLY A 1 355 ? -5.09600 -14.71700 -54.34200 1.000 53.12326 355 GLY A N 1
ATOM 2781 C CA . GLY A 1 355 ? -4.84400 -14.56900 -52.91500 1.000 55.11326 355 GLY A CA 1
ATOM 2782 C C . GLY A 1 355 ? -4.26300 -15.75400 -52.16200 1.000 50.24326 355 GLY A C 1
ATOM 2783 O O . GLY A 1 355 ? -3.30100 -15.59000 -51.40500 1.000 52.57326 355 GLY A O 1
ATOM 2784 N N . LEU A 1 356 ? -4.84300 -16.94100 -52.33700 1.000 47.00326 356 LEU A N 1
ATOM 2785 C CA . LEU A 1 356 ? -4.26000 -18.13900 -51.75200 1.000 48.97326 356 LEU A CA 1
ATOM 2786 C C . LEU A 1 356 ? -2.78100 -18.27400 -52.12700 1.000 48.85326 356 LEU A C 1
ATOM 2787 O O . LEU A 1 356 ? -1.93200 -18.50900 -51.25400 1.000 47.28326 356 LEU A O 1
ATOM 2792 N N . LEU A 1 357 ? -2.45300 -18.08900 -53.41600 1.000 49.52326 357 LEU A N 1
ATOM 2793 C CA . LEU A 1 357 ? -1.06500 -18.17600 -53.87300 1.000 46.20326 357 LEU A CA 1
ATOM 2794 C C . LEU A 1 357 ? -0.20200 -17.07100 -53.27000 1.000 49.88326 357 LEU A C 1
ATOM 2795 O O . LEU A 1 357 ? 0.96200 -17.30500 -52.90900 1.000 44.83326 357 LEU A O 1
ATOM 2800 N N . VAL A 1 358 ? -0.75100 -15.85500 -53.17200 1.000 48.03326 358 VAL A N 1
ATOM 2801 C CA . VAL A 1 358 ? -0.03200 -14.75400 -52.53600 1.000 45.50326 358 VAL A CA 1
ATOM 2802 C C . VAL A 1 358 ? 0.27800 -15.08000 -51.07500 1.000 47.96326 358 VAL A C 1
ATOM 2803 O O . VAL A 1 358 ? 1.39100 -14.83900 -50.59400 1.000 46.97326 358 VAL A O 1
ATOM 2807 N N . ALA A 1 359 ? -0.68200 -15.66400 -50.35800 1.000 49.08326 359 ALA A N 1
ATOM 2808 C CA . ALA A 1 359 ? -0.47800 -15.90100 -48.93600 1.000 45.19326 359 ALA A CA 1
ATOM 2809 C C . ALA A 1 359 ? 0.54800 -17.01200 -48.70700 1.000 44.09326 359 ALA A C 1
ATOM 2810 O O . ALA A 1 359 ? 1.42600 -16.89900 -47.84100 1.000 45.72326 359 ALA A O 1
ATOM 2812 N N . VAL A 1 360 ? 0.46400 -18.09400 -49.48200 1.000 41.39326 360 VAL A N 1
ATOM 2813 C CA . VAL A 1 360 ? 1.41400 -19.19100 -49.30900 1.000 43.78326 360 VAL A CA 1
ATOM 2814 C C . VAL A 1 360 ? 2.83400 -18.73000 -49.62500 1.000 51.43326 360 VAL A C 1
ATOM 2815 O O . VAL A 1 360 ? 3.78800 -19.07000 -48.91300 1.000 53.76326 360 VAL A O 1
ATOM 2819 N N . ALA A 1 361 ? 3.00400 -17.96700 -50.70800 1.000 52.38326 361 ALA A N 1
ATOM 2820 C CA . ALA A 1 361 ? 4.33500 -17.50700 -51.06500 1.000 47.01326 361 ALA A CA 1
ATOM 2821 C C . ALA A 1 361 ? 4.83400 -16.46300 -50.08200 1.000 49.91326 361 ALA A C 1
ATOM 2822 O O . ALA A 1 361 ? 6.04100 -16.39300 -49.82300 1.000 49.03326 361 ALA A O 1
ATOM 2824 N N . ALA A 1 362 ? 3.93100 -15.64700 -49.51800 1.000 42.86326 362 ALA A N 1
ATOM 2825 C CA . ALA A 1 362 ? 4.36700 -14.68200 -48.51800 1.000 43.03326 362 ALA A CA 1
ATOM 2826 C C . ALA A 1 362 ? 4.82700 -15.39200 -47.25100 1.000 49.67326 362 ALA A C 1
ATOM 2827 O O . ALA A 1 362 ? 5.82600 -14.98900 -46.63800 1.000 49.64326 362 ALA A O 1
ATOM 2829 N N . ILE A 1 363 ? 4.13000 -16.46900 -46.85600 1.000 45.06326 363 ILE A N 1
ATOM 2830 C CA . ILE A 1 363 ? 4.55200 -17.23100 -45.68200 1.000 47.51326 363 ILE A CA 1
ATOM 2831 C C . ILE A 1 363 ? 5.86500 -17.95900 -45.95400 1.000 45.59326 363 ILE A C 1
ATOM 2832 O O . ILE A 1 363 ? 6.78500 -17.91200 -45.13500 1.000 43.51326 363 ILE A O 1
ATOM 2837 N N . GLY A 1 364 ? 5.96500 -18.65500 -47.09100 1.000 46.69326 364 GLY A N 1
ATOM 2838 C CA . GLY A 1 364 ? 7.19600 -19.34900 -47.41500 1.000 45.53326 364 GLY A CA 1
ATOM 2839 C C . GLY A 1 364 ? 8.37000 -18.40700 -47.54500 1.000 50.38326 364 GLY A C 1
ATOM 2840 O O . GLY A 1 364 ? 9.50600 -18.77000 -47.22500 1.000 51.65326 364 GLY A O 1
ATOM 2841 N N . GLU A 1 365 ? 8.10800 -17.18600 -47.98600 1.000 50.83326 365 GLU A N 1
ATOM 2842 C CA . GLU A 1 365 ? 9.13000 -16.15500 -48.02700 1.000 52.15326 365 GLU A CA 1
ATOM 2843 C C . GLU A 1 365 ? 9.56300 -15.72500 -46.63000 1.000 52.28326 365 GLU A C 1
ATOM 2844 O O . GLU A 1 365 ? 10.75600 -15.51400 -46.40300 1.000 52.07326 365 GLU A O 1
ATOM 2850 N N . ALA A 1 366 ? 8.63000 -15.60200 -45.67800 1.000 53.78326 366 ALA A N 1
ATOM 2851 C CA . ALA A 1 366 ? 9.01700 -15.23200 -44.32000 1.000 46.25326 366 ALA A CA 1
ATOM 2852 C C . ALA A 1 366 ? 9.87700 -16.31200 -43.68000 1.000 48.15326 366 ALA A C 1
ATOM 2853 O O . ALA A 1 366 ? 10.87900 -15.99700 -43.02100 1.000 55.01326 366 ALA A O 1
ATOM 2855 N N . ILE A 1 367 ? 9.52800 -17.59300 -43.86200 1.000 44.34326 367 ILE A N 1
ATOM 2856 C CA . ILE A 1 367 ? 10.36500 -18.63200 -43.25900 1.000 54.02326 367 ILE A CA 1
ATOM 2857 C C . ILE A 1 367 ? 11.76300 -18.60100 -43.87000 1.000 53.45326 367 ILE A C 1
ATOM 2858 O O . ILE A 1 367 ? 12.76300 -18.82800 -43.18200 1.000 49.68326 367 ILE A O 1
ATOM 2863 N N . GLU A 1 368 ? 11.85600 -18.28400 -45.16200 1.000 55.32326 368 GLU A N 1
ATOM 2864 C CA . GLU A 1 368 ? 13.14700 -18.29900 -45.82800 1.000 62.06326 368 GLU A CA 1
ATOM 2865 C C . GLU A 1 368 ? 14.01400 -17.12400 -45.38900 1.000 60.26326 368 GLU A C 1
ATOM 2866 O O . GLU A 1 368 ? 15.23300 -17.26800 -45.25700 1.000 54.94326 368 GLU A O 1
ATOM 2872 N N . LYS A 1 369 ? 13.41900 -15.97700 -45.10300 1.000 56.78326 369 LYS A N 1
ATOM 2873 C CA . LYS A 1 369 ? 14.24600 -14.85400 -44.69300 1.000 58.62326 369 LYS A CA 1
ATOM 2874 C C . LYS A 1 369 ? 14.70300 -14.95600 -43.25000 1.000 61.04326 369 LYS A C 1
ATOM 2875 O O . LYS A 1 369 ? 15.71900 -14.34200 -42.90200 1.000 63.59326 369 LYS A O 1
ATOM 2881 N N . ARG A 1 370 ? 13.98900 -15.70500 -42.40000 1.000 60.20326 370 ARG A N 1
ATOM 2882 C CA . ARG A 1 370 ? 14.36600 -15.86200 -40.99900 1.000 57.59326 370 ARG A CA 1
ATOM 2883 C C . ARG A 1 370 ? 15.25600 -17.07100 -40.75900 1.000 59.62326 370 ARG A C 1
ATOM 2884 O O . ARG A 1 370 ? 16.25900 -16.96500 -40.04900 1.000 65.46326 370 ARG A O 1
ATOM 2892 N N . LEU A 1 371 ? 14.89600 -18.22400 -41.31300 1.000 58.85326 371 LEU A N 1
ATOM 2893 C CA . LEU A 1 371 ? 15.60800 -19.46400 -41.04900 1.000 59.72326 371 LEU A CA 1
ATOM 2894 C C . LEU A 1 371 ? 16.67400 -19.73400 -42.09600 1.000 66.31326 371 LEU A C 1
ATOM 2895 O O . LEU A 1 371 ? 17.84000 -19.96800 -41.75900 1.000 75.18326 371 LEU A O 1
ATOM 2900 N N . HIS A 1 372 ? 16.27800 -19.72000 -43.36600 1.000 64.63326 372 HIS A N 1
ATOM 2901 C CA . HIS A 1 372 ? 17.17000 -20.01000 -44.48000 1.000 69.63326 372 HIS A CA 1
ATOM 2902 C C . HIS A 1 372 ? 18.21800 -18.93400 -44.67400 1.000 68.89326 372 HIS A C 1
ATOM 2903 O O . HIS A 1 372 ? 19.05700 -19.05800 -45.57100 1.000 69.58326 372 HIS A O 1
ATOM 2910 N N . ASN A 1 373 ? 18.16800 -17.87200 -43.88200 1.000 68.61326 373 ASN A N 1
ATOM 2911 C CA . ASN A 1 373 ? 19.24800 -16.90700 -43.87700 1.000 71.33326 373 ASN A CA 1
ATOM 2912 C C . ASN A 1 373 ? 20.56600 -17.62600 -43.64100 1.000 76.47326 373 ASN A C 1
ATOM 2913 O O . ASN A 1 373 ? 20.64800 -18.56000 -42.84500 1.000 74.38326 373 ASN A O 1
ATOM 2918 N N . GLU A 1 374 ? 21.60800 -17.20000 -44.34600 1.000 81.05326 374 GLU A N 1
ATOM 2919 C CA . GLU A 1 374 ? 22.93800 -17.62300 -43.94600 1.000 76.41326 374 GLU A CA 1
ATOM 2920 C C . GLU A 1 374 ? 23.27100 -16.94000 -42.62300 1.000 82.32326 374 GLU A C 1
ATOM 2921 O O . GLU A 1 374 ? 22.44700 -16.21900 -42.05400 1.000 83.49326 374 GLU A O 1
ATOM 2927 N N . LYS A 1 375 ? 24.47900 -17.18600 -42.10000 1.000 89.39326 375 LYS A N 1
ATOM 2928 C CA . LYS A 1 375 ? 24.90700 -16.71700 -40.77700 1.000 87.85326 375 LYS A CA 1
ATOM 2929 C C . LYS A 1 375 ? 24.14200 -17.44100 -39.65900 1.000 86.57326 375 LYS A C 1
ATOM 2930 O O . LYS A 1 375 ? 24.74400 -17.91600 -38.68000 1.000 81.44326 375 LYS A O 1
ATOM 2936 N N . GLY A 1 376 ? 22.81400 -17.53100 -39.78400 1.000 71.23326 376 GLY A N 1
ATOM 2937 C CA . GLY A 1 376 ? 22.02300 -18.26700 -38.81900 1.000 71.92326 376 GLY A CA 1
ATOM 2938 C C . GLY A 1 376 ? 20.67200 -17.64700 -38.55800 1.000 67.40326 376 GLY A C 1
ATOM 2939 O O . GLY A 1 376 ? 20.34900 -16.60300 -39.13100 1.000 70.61326 376 GLY A O 1
ATOM 2940 N N . VAL A 1 377 ? 19.86600 -18.29500 -37.71100 1.000 69.80326 377 VAL A N 1
ATOM 2941 C CA . VAL A 1 377 ? 18.57400 -17.73500 -37.33900 1.000 59.66326 377 VAL A CA 1
ATOM 2942 C C . VAL A 1 377 ? 18.75700 -16.45100 -36.56100 1.000 62.08326 377 VAL A C 1
ATOM 2943 O O . VAL A 1 377 ? 17.94800 -15.51900 -36.67700 1.000 64.78326 377 VAL A O 1
ATOM 2947 N N . LEU A 1 378 ? 19.81200 -16.37300 -35.75800 1.000 62.26326 378 LEU A N 1
ATOM 2948 C CA . LEU A 1 378 ? 20.05000 -15.19400 -34.94500 1.000 64.47326 378 LEU A CA 1
ATOM 2949 C C . LEU A 1 378 ? 20.65000 -14.05200 -35.74600 1.000 68.05326 378 LEU A C 1
ATOM 2950 O O . LEU A 1 378 ? 20.74100 -12.93500 -35.22400 1.000 66.97326 378 LEU A O 1
ATOM 2955 N N . ALA A 1 379 ? 21.02000 -14.30600 -37.00500 1.000 69.48326 379 ALA A N 1
ATOM 2956 C CA . ALA A 1 379 ? 21.61000 -13.29800 -37.87500 1.000 64.88326 379 ALA A CA 1
ATOM 2957 C C . ALA A 1 379 ? 20.84600 -11.99100 -37.82000 1.000 64.66326 379 ALA A C 1
ATOM 2958 O O . ALA A 1 379 ? 21.43100 -10.91500 -37.69400 1.000 69.08326 379 ALA A O 1
ATOM 2960 N N . ASP A 1 380 ? 19.52700 -12.06800 -37.91400 1.000 69.77326 380 ASP A N 1
ATOM 2961 C CA . ASP A 1 380 ? 18.66900 -10.89700 -37.91700 1.000 65.69326 380 ASP A CA 1
ATOM 2962 C C . ASP A 1 380 ? 17.89200 -10.76300 -36.61200 1.000 64.83326 380 ASP A C 1
ATOM 2963 O O . ASP A 1 380 ? 16.93300 -9.98900 -36.54100 1.000 63.78326 380 ASP A O 1
ATOM 2968 N N . ALA A 1 381 ? 18.30000 -11.48300 -35.56500 1.000 68.06326 381 ALA A N 1
ATOM 2969 C CA . ALA A 1 381 ? 17.47500 -11.59100 -34.36800 1.000 66.44326 381 ALA A CA 1
ATOM 2970 C C . ALA A 1 381 ? 17.27300 -10.25500 -33.66600 1.000 65.27326 381 ALA A C 1
ATOM 2971 O O . ALA A 1 381 ? 16.26100 -10.06700 -32.97300 1.000 62.57326 381 ALA A O 1
ATOM 2973 N N . LYS A 1 382 ? 18.21100 -9.31800 -33.82300 1.000 64.81326 382 LYS A N 1
ATOM 2974 C CA . LYS A 1 382 ? 18.13900 -8.04400 -33.11200 1.000 63.93326 382 LYS A CA 1
ATOM 2975 C C . LYS A 1 382 ? 16.94400 -7.19300 -33.52900 1.000 68.02326 382 LYS A C 1
ATOM 2976 O O . LYS A 1 382 ? 16.70600 -6.13400 -32.94100 1.000 73.40326 382 LYS A O 1
ATOM 2982 N N . THR A 1 383 ? 16.18100 -7.63000 -34.52900 1.000 69.78326 383 THR A N 1
ATOM 2983 C CA . THR A 1 383 ? 14.99300 -6.90100 -34.94900 1.000 72.00326 383 THR A CA 1
ATOM 2984 C C . THR A 1 383 ? 13.69300 -7.65600 -34.69800 1.000 77.36326 383 THR A C 1
ATOM 2985 O O . THR A 1 383 ? 12.62400 -7.15100 -35.07300 1.000 77.65326 383 THR A O 1
ATOM 2989 N N . TRP A 1 384 ? 13.74300 -8.83400 -34.06500 1.000 71.85326 384 TRP A N 1
ATOM 2990 C CA . TRP A 1 384 ? 12.53500 -9.63400 -33.87700 1.000 70.67326 384 TRP A CA 1
ATOM 2991 C C . TRP A 1 384 ? 11.46000 -8.86800 -33.12100 1.000 69.84326 384 TRP A C 1
ATOM 2992 O O . TRP A 1 384 ? 10.26600 -9.04300 -33.38400 1.000 82.69326 384 TRP A O 1
ATOM 3003 N N . LEU A 1 385 ? 11.85600 -8.03300 -32.16000 1.000 70.28326 385 LEU A N 1
ATOM 3004 C CA . LEU A 1 385 ? 10.86400 -7.29300 -31.38500 1.000 72.49326 385 LEU A CA 1
ATOM 3005 C C . LEU A 1 385 ? 10.43200 -6.01900 -32.10200 1.000 76.10326 385 LEU A C 1
ATOM 3006 O O . LEU A 1 385 ? 9.23200 -5.74500 -32.23100 1.000 78.94326 385 LEU A O 1
ATOM 3011 N N . SER A 1 386 ? 11.39800 -5.22300 -32.56600 1.000 78.57326 386 SER A N 1
ATOM 3012 C CA . SER A 1 386 ? 11.08400 -3.96400 -33.23500 1.000 78.49326 386 SER A CA 1
ATOM 3013 C C . SER A 1 386 ? 10.25200 -4.16700 -34.49100 1.000 81.31326 386 SER A C 1
ATOM 3014 O O . SER A 1 386 ? 9.61000 -3.21700 -34.95300 1.000 86.10326 386 SER A O 1
ATOM 3017 N N . GLU A 1 387 ? 10.24100 -5.38200 -35.04700 1.000 79.81326 387 GLU A N 1
ATOM 3018 C CA . GLU A 1 387 ? 9.50900 -5.64800 -36.28100 1.000 79.06326 387 GLU A CA 1
ATOM 3019 C C . GLU A 1 387 ? 8.01200 -5.78700 -36.03300 1.000 80.01326 387 GLU A C 1
ATOM 3020 O O . GLU A 1 387 ? 7.20000 -5.24200 -36.79500 1.000 82.17326 387 GLU A O 1
ATOM 3026 N N . SER A 1 388 ? 7.62800 -6.51500 -34.98200 1.000 80.77326 388 SER A N 1
ATOM 3027 C CA . SER A 1 388 ? 6.22300 -6.76400 -34.69000 1.000 82.61326 388 SER A CA 1
ATOM 3028 C C . SER A 1 388 ? 5.51900 -5.56100 -34.08700 1.000 84.36326 388 SER A C 1
ATOM 3029 O O . SER A 1 388 ? 4.34000 -5.67300 -33.74700 1.000 87.69326 388 SER A O 1
ATOM 3032 N N . ASN A 1 389 ? 6.20300 -4.43600 -33.89400 1.000 86.46326 389 ASN A N 1
ATOM 3033 C CA . ASN A 1 389 ? 5.51400 -3.28100 -33.33400 1.000 84.69326 389 ASN A CA 1
ATOM 3034 C C . ASN A 1 389 ? 4.93200 -2.39800 -34.42700 1.000 89.13326 389 ASN A C 1
ATOM 3035 O O . ASN A 1 389 ? 3.78100 -1.95200 -34.32300 1.000 94.32326 389 ASN A O 1
ATOM 3040 N N . GLY A 1 390 ? 5.69400 -2.14500 -35.48500 1.000 81.98326 390 GLY A N 1
ATOM 3041 C CA . GLY A 1 390 ? 5.18900 -1.29200 -36.53900 1.000 85.38326 390 GLY A CA 1
ATOM 3042 C C . GLY A 1 390 ? 4.10500 -1.95400 -37.37400 1.000 86.17326 390 GLY A C 1
ATOM 3043 O O . GLY A 1 390 ? 4.05900 -1.77900 -38.58900 1.000 84.65326 390 GLY A O 1
ATOM 3044 N N . ILE A 1 391 ? 3.22500 -2.73000 -36.74900 1.000 84.53326 391 ILE A N 1
ATOM 3045 C CA . ILE A 1 391 ? 2.13800 -3.42400 -37.43600 1.000 83.45326 391 ILE A CA 1
ATOM 3046 C C . ILE A 1 391 ? 0.82000 -2.98700 -36.80400 1.000 77.63326 391 ILE A C 1
ATOM 3047 O O . ILE A 1 391 ? 0.67400 -3.08200 -35.58300 1.000 72.78326 391 ILE A O 1
ATOM 3052 N N . PRO A 1 392 ? -0.17400 -2.57900 -37.60200 1.000 73.00326 392 PRO A N 1
ATOM 3053 C CA . PRO A 1 392 ? -1.46700 -2.14600 -37.04500 1.000 71.50326 392 PRO A CA 1
ATOM 3054 C C . PRO A 1 392 ? -2.29300 -3.32300 -36.55200 1.000 68.21326 392 PRO A C 1
ATOM 3055 O O . PRO A 1 392 ? -2.25200 -4.41200 -37.12800 1.000 68.12326 392 PRO A O 1
ATOM 3059 N N . SER A 1 393 ? -3.08800 -3.08000 -35.50900 1.000 68.92326 393 SER A N 1
ATOM 3060 C CA . SER A 1 393 ? -3.96100 -4.12100 -34.98300 1.000 67.88326 393 SER A CA 1
ATOM 3061 C C . SER A 1 393 ? -4.94700 -4.63300 -36.02200 1.000 67.22326 393 SER A C 1
ATOM 3062 O O . SER A 1 393 ? -5.30300 -5.82100 -36.00900 1.000 67.08326 393 SER A O 1
ATOM 3065 N N . LYS A 1 394 ? -5.39300 -3.77100 -36.92800 1.000 64.52326 394 LYS A N 1
ATOM 3066 C CA . LYS A 1 394 ? -6.42300 -4.14500 -37.88600 1.000 65.51326 394 LYS A CA 1
ATOM 3067 C C . LYS A 1 394 ? -5.86600 -4.87000 -39.09400 1.000 66.52326 394 LYS A C 1
ATOM 3068 O O . LYS A 1 394 ? -6.63900 -5.24400 -39.98500 1.000 62.49326 394 LYS A O 1
ATOM 3074 N N . ARG A 1 395 ? -4.54700 -5.08300 -39.14400 1.000 66.23326 395 ARG A N 1
ATOM 3075 C CA . ARG A 1 395 ? -3.90200 -5.80300 -40.23600 1.000 67.26326 395 ARG A CA 1
ATOM 3076 C C . ARG A 1 395 ? -3.09500 -6.98300 -39.72600 1.000 59.55326 395 ARG A C 1
ATOM 3077 O O . ARG A 1 395 ? -2.29200 -7.55000 -40.47100 1.000 55.59326 395 ARG A O 1
ATOM 3085 N N . PHE A 1 396 ? -3.31600 -7.37100 -38.47700 1.000 59.76326 396 PHE A N 1
ATOM 3086 C CA . PHE A 1 396 ? -2.53100 -8.39600 -37.81300 1.000 56.71326 396 PHE A CA 1
ATOM 3087 C C . PHE A 1 396 ? -3.33700 -9.67300 -37.60300 1.000 55.45326 396 PHE A C 1
ATOM 3088 O O . PHE A 1 396 ? -4.48500 -9.63800 -37.15200 1.000 55.83326 396 PHE A O 1
ATOM 3096 N N . LEU A 1 397 ? -2.71200 -10.80100 -37.91300 1.000 51.01326 397 LEU A N 1
ATOM 3097 C CA . LEU A 1 397 ? -3.22500 -12.11500 -37.56300 1.000 47.11326 397 LEU A CA 1
ATOM 3098 C C . LEU A 1 397 ? -2.05000 -12.96000 -37.10600 1.000 49.66326 397 LEU A C 1
ATOM 3099 O O . LEU A 1 397 ? -1.01800 -13.00000 -37.78000 1.000 47.45326 397 LEU A O 1
ATOM 3104 N N . GLY A 1 398 ? -2.19500 -13.62200 -35.97400 1.000 48.25326 398 GLY A N 1
ATOM 3105 C CA . GLY A 1 398 ? -1.15500 -14.53700 -35.56700 1.000 47.46326 398 GLY A CA 1
ATOM 3106 C C . GLY A 1 398 ? -1.67200 -15.94300 -35.40100 1.000 43.90326 398 GLY A C 1
ATOM 3107 O O . GLY A 1 398 ? -2.88300 -16.14900 -35.32200 1.000 47.86326 398 GLY A O 1
ATOM 3108 N N . ILE A 1 399 ? -0.77100 -16.91600 -35.35100 1.000 49.46326 399 ILE A N 1
ATOM 3109 C CA . ILE A 1 399 ? -1.12300 -18.31600 -35.15600 1.000 47.44326 399 ILE A CA 1
ATOM 3110 C C . ILE A 1 399 ? -0.38600 -18.82100 -33.93200 1.000 53.49326 399 ILE A C 1
ATOM 3111 O O . ILE A 1 399 ? 0.75700 -18.43300 -33.68000 1.000 56.59326 399 ILE A O 1
ATOM 3116 N N . THR A 1 400 ? -1.03800 -19.68800 -33.17300 1.000 53.34326 400 THR A N 1
ATOM 3117 C CA . THR A 1 400 ? -0.40200 -20.34800 -32.05200 1.000 45.58326 400 THR A CA 1
ATOM 3118 C C . THR A 1 400 ? -0.55500 -21.86100 -32.18400 1.000 52.33326 400 THR A C 1
ATOM 3119 O O . THR A 1 400 ? -1.40500 -22.37300 -32.92300 1.000 48.32326 400 THR A O 1
ATOM 3123 N N . GLY A 1 401 ? 0.29400 -22.58000 -31.46800 1.000 55.32326 401 GLY A N 1
ATOM 3124 C CA . GLY A 1 401 ? 0.35400 -24.01800 -31.60400 1.000 51.99326 401 GLY A CA 1
ATOM 3125 C C . GLY A 1 401 ? 1.03300 -24.45200 -32.88700 1.000 46.45326 401 GLY A C 1
ATOM 3126 O O . GLY A 1 401 ? 1.49000 -23.65400 -33.71000 1.000 50.87326 401 GLY A O 1
ATOM 3127 N N . SER A 1 402 ? 1.07800 -25.76800 -33.06000 1.000 44.33326 402 SER A N 1
ATOM 3128 C CA . SER A 1 402 ? 1.72300 -26.37600 -34.21100 1.000 46.18326 402 SER A CA 1
ATOM 3129 C C . SER A 1 402 ? 1.14400 -27.76600 -34.41800 1.000 44.64326 402 SER A C 1
ATOM 3130 O O . SER A 1 402 ? 0.76400 -28.42400 -33.44700 1.000 51.68326 402 SER A O 1
ATOM 3133 N N . PRO A 1 403 ? 1.04600 -28.22900 -35.66600 1.000 50.61326 403 PRO A N 1
ATOM 3134 C CA . PRO A 1 403 ? 0.63100 -29.61800 -35.92300 1.000 51.81326 403 PRO A CA 1
ATOM 3135 C C . PRO A 1 403 ? 1.70100 -30.65100 -35.62000 1.000 49.29326 403 PRO A C 1
ATOM 3136 O O . PRO A 1 403 ? 1.41600 -31.85200 -35.69800 1.000 52.99326 403 PRO A O 1
ATOM 3140 N N . LYS A 1 404 ? 2.92400 -30.23600 -35.30900 1.000 50.55326 404 LYS A N 1
ATOM 3141 C CA . LYS A 1 404 ? 3.98700 -31.19500 -35.04800 1.000 53.30326 404 LYS A CA 1
ATOM 3142 C C . LYS A 1 404 ? 3.86900 -31.83600 -33.67100 1.000 51.67326 404 LYS A C 1
ATOM 3143 O O . LYS A 1 404 ? 4.47200 -32.89100 -33.43700 1.000 50.81326 404 LYS A O 1
ATOM 3149 N N . PHE A 1 405 ? 3.12100 -31.23500 -32.75300 1.000 49.76326 405 PHE A N 1
ATOM 3150 C CA . PHE A 1 405 ? 3.14800 -31.68600 -31.37000 1.000 50.25326 405 PHE A CA 1
ATOM 3151 C C . PHE A 1 405 ? 1.96900 -32.61000 -31.12200 1.000 50.11326 405 PHE A C 1
ATOM 3152 O O . PHE A 1 405 ? 0.91200 -32.47300 -31.75100 1.000 53.03326 405 PHE A O 1
ATOM 3160 N N . ASP A 1 406 ? 2.17200 -33.56500 -30.21400 1.000 44.53326 406 ASP A N 1
ATOM 3161 C CA . ASP A 1 406 ? 1.24600 -34.68000 -30.03700 1.000 43.45326 406 ASP A CA 1
ATOM 3162 C C . ASP A 1 406 ? 0.15200 -34.25800 -29.06200 1.000 45.48326 406 ASP A C 1
ATOM 3163 O O . ASP A 1 406 ? 0.01300 -34.77900 -27.94800 1.000 46.51326 406 ASP A O 1
ATOM 3168 N N . SER A 1 407 ? -0.65200 -33.29300 -29.51100 1.000 41.50326 407 SER A N 1
ATOM 3169 C CA . SER A 1 407 ? -1.70200 -32.77700 -28.64600 1.000 40.43326 407 SER A CA 1
ATOM 3170 C C . SER A 1 407 ? -2.74100 -33.84200 -28.32400 1.000 39.88326 407 SER A C 1
ATOM 3171 O O . SER A 1 407 ? -3.29300 -33.85200 -27.21800 1.000 42.60326 407 SER A O 1
ATOM 3174 N N . TYR A 1 408 ? -3.00000 -34.76600 -29.24200 1.000 38.92326 408 TYR A N 1
ATOM 3175 C CA . TYR A 1 408 ? -3.98700 -35.79700 -28.97400 1.000 43.15326 408 TYR A CA 1
ATOM 3176 C C . TYR A 1 408 ? -3.36000 -37.10000 -28.50200 1.000 45.20326 408 TYR A C 1
ATOM 3177 O O . TYR A 1 408 ? -4.02600 -38.13900 -28.52200 1.000 53.63326 408 TYR A O 1
ATOM 3186 N N . GLY A 1 409 ? -2.10700 -37.07000 -28.05900 1.000 47.13326 409 GLY A N 1
ATOM 3187 C CA . GLY A 1 409 ? -1.51600 -38.20100 -27.39000 1.000 44.44326 409 GLY A CA 1
ATOM 3188 C C . GLY A 1 409 ? -1.63300 -38.20400 -25.89100 1.000 44.49326 409 GLY A C 1
ATOM 3189 O O . GLY A 1 409 ? -1.17500 -39.16700 -25.27000 1.000 43.23326 409 GLY A O 1
ATOM 3190 N N . VAL A 1 410 ? -2.25200 -37.17600 -25.29400 1.000 44.02326 410 VAL A N 1
ATOM 3191 C CA . VAL A 1 410 ? -2.32800 -37.01100 -23.84100 1.000 43.85326 410 VAL A CA 1
ATOM 3192 C C . VAL A 1 410 ? -3.42300 -37.90600 -23.26500 1.000 43.41326 410 VAL A C 1
ATOM 3193 O O . VAL A 1 410 ? -4.54000 -37.45200 -22.98100 1.000 38.23326 410 VAL A O 1
ATOM 3197 N N . ASP A 1 411 ? -3.09200 -39.17200 -23.05700 1.000 46.02326 411 ASP A N 1
ATOM 3198 C CA . ASP A 1 411 ? -4.01800 -40.17500 -22.54900 1.000 43.24326 411 ASP A CA 1
ATOM 3199 C C . ASP A 1 411 ? -3.63400 -40.52200 -21.10900 1.000 50.06326 411 ASP A C 1
ATOM 3200 O O . ASP A 1 411 ? -2.65700 -41.24600 -20.86800 1.000 45.10326 411 ASP A O 1
ATOM 3205 N N . PHE A 1 412 ? -4.40600 -40.00300 -20.15200 1.000 49.38326 412 PHE A N 1
ATOM 3206 C CA . PHE A 1 412 ? -4.19900 -40.31700 -18.74400 1.000 46.58326 412 PHE A CA 1
ATOM 3207 C C . PHE A 1 412 ? -4.63100 -41.72600 -18.36900 1.000 50.07326 412 PHE A C 1
ATOM 3208 O O . PHE A 1 412 ? -4.51900 -42.08700 -17.19400 1.000 52.66326 412 PHE A O 1
ATOM 3216 N N . GLY A 1 413 ? -5.12300 -42.52300 -19.30600 1.000 48.47326 413 GLY A N 1
ATOM 3217 C CA . GLY A 1 413 ? -5.72700 -43.79700 -18.98200 1.000 47.28326 413 GLY A CA 1
ATOM 3218 C C . GLY A 1 413 ? -7.20900 -43.89000 -19.25700 1.000 53.33326 413 GLY A C 1
ATOM 3219 O O . GLY A 1 413 ? -7.75000 -45.00000 -19.18700 1.000 60.67326 413 GLY A O 1
ATOM 3220 N N . TRP A 1 414 ? -7.90100 -42.79200 -19.58800 1.000 53.34326 414 TRP A N 1
ATOM 3221 C CA . TRP A 1 414 ? -9.31100 -42.82100 -19.97200 1.000 47.93326 414 TRP A CA 1
ATOM 3222 C C . TRP A 1 414 ? -9.51400 -42.66800 -21.47000 1.000 56.42326 414 TRP A C 1
ATOM 3223 O O . TRP A 1 414 ? -10.66200 -42.48800 -21.91200 1.000 55.38326 414 TRP A O 1
ATOM 3234 N N . GLY A 1 415 ? -8.44400 -42.72000 -22.25300 1.000 54.20326 415 GLY A N 1
ATOM 3235 C CA . GLY A 1 415 ? -8.50700 -42.49400 -23.68000 1.000 48.68326 415 GLY A CA 1
ATOM 3236 C C . GLY A 1 415 ? -7.93800 -41.13200 -24.06000 1.000 47.05326 415 GLY A C 1
ATOM 3237 O O . GLY A 1 415 ? -7.75300 -40.24000 -23.22300 1.000 46.87326 415 GLY A O 1
ATOM 3238 N N . LYS A 1 416 ? -7.64800 -40.98100 -25.35500 1.000 47.44326 416 LYS A N 1
ATOM 3239 C CA . LYS A 1 416 ? -7.13800 -39.71700 -25.86300 1.000 49.01326 416 LYS A CA 1
ATOM 3240 C C . LYS A 1 416 ? -8.21800 -38.63100 -25.76500 1.000 50.51326 416 LYS A C 1
ATOM 3241 O O . LYS A 1 416 ? -9.41600 -38.93300 -25.61300 1.000 40.44326 416 LYS A O 1
ATOM 3247 N N . PRO A 1 417 ? -7.81100 -37.35200 -25.79700 1.000 46.15326 417 PRO A N 1
ATOM 3248 C CA . PRO A 1 417 ? -8.78700 -36.27300 -25.60400 1.000 42.86326 417 PRO A CA 1
ATOM 3249 C C . PRO A 1 417 ? -9.82000 -36.28500 -26.71000 1.000 43.66326 417 PRO A C 1
ATOM 3250 O O . PRO A 1 417 ? -9.54700 -36.70100 -27.83600 1.000 48.22326 417 PRO A O 1
ATOM 3254 N N . ALA A 1 418 ? -11.02600 -35.84600 -26.38100 1.000 38.47326 418 ALA A N 1
ATOM 3255 C CA . ALA A 1 418 ? -12.00200 -35.61700 -27.43600 1.000 41.35326 418 ALA A CA 1
ATOM 3256 C C . ALA A 1 418 ? -11.76400 -34.29300 -28.15600 1.000 44.73326 418 ALA A C 1
ATOM 3257 O O . ALA A 1 418 ? -12.23300 -34.11500 -29.29000 1.000 47.82326 418 ALA A O 1
ATOM 3259 N N . LYS A 1 419 ? -11.03900 -33.37100 -27.53100 1.000 36.79326 419 LYS A N 1
ATOM 3260 C CA . LYS A 1 419 ? -10.84000 -32.03800 -28.06000 1.000 37.45326 419 LYS A CA 1
ATOM 3261 C C . LYS A 1 419 ? -9.74200 -31.35400 -27.26400 1.000 39.98326 419 LYS A C 1
ATOM 3262 O O . LYS A 1 419 ? -9.75200 -31.39700 -26.03000 1.000 38.46326 419 LYS A O 1
ATOM 3268 N N . PHE A 1 420 ? -8.80400 -30.71600 -27.96200 1.000 38.61326 420 PHE A N 1
ATOM 3269 C CA . PHE A 1 420 ? -7.67600 -30.00700 -27.37900 1.000 35.12326 420 PHE A CA 1
ATOM 3270 C C . PHE A 1 420 ? -7.78900 -28.55500 -27.82300 1.000 39.76326 420 PHE A C 1
ATOM 3271 O O . PHE A 1 420 ? -7.59200 -28.25500 -28.99900 1.000 44.99326 420 PHE A O 1
ATOM 3279 N N . ASP A 1 421 ? -8.05700 -27.65100 -26.89200 1.000 38.13326 421 ASP A N 1
ATOM 3280 C CA . ASP A 1 421 ? -8.25700 -26.23900 -27.20000 1.000 37.27326 421 ASP A CA 1
ATOM 3281 C C . ASP A 1 421 ? -7.10600 -25.41000 -26.63100 1.000 39.16326 421 ASP A C 1
ATOM 3282 O O . ASP A 1 421 ? -6.76700 -25.55300 -25.45100 1.000 39.87326 421 ASP A O 1
ATOM 3287 N N . ILE A 1 422 ? -6.50100 -24.55500 -27.45600 1.000 36.30326 422 ILE A N 1
ATOM 3288 C CA . ILE A 1 422 ? -5.49100 -23.60100 -26.95700 1.000 36.08326 422 ILE A CA 1
ATOM 3289 C C . ILE A 1 422 ? -6.26300 -22.33100 -26.64200 1.000 36.34326 422 ILE A C 1
ATOM 3290 O O . ILE A 1 422 ? -6.37600 -21.40500 -27.44700 1.000 40.12326 422 ILE A O 1
ATOM 3295 N N . THR A 1 423 ? -6.81300 -22.29100 -25.42900 1.000 34.86326 423 THR A N 1
ATOM 3296 C CA . THR A 1 423 ? -7.77300 -21.26100 -25.04900 1.000 37.98326 423 THR A CA 1
ATOM 3297 C C . THR A 1 423 ? -7.15300 -19.86200 -25.01900 1.000 40.42326 423 THR A C 1
ATOM 3298 O O . THR A 1 423 ? -7.87900 -18.87000 -25.15200 1.000 42.76326 423 THR A O 1
ATOM 3302 N N . SER A 1 424 ? -5.84300 -19.74900 -24.87100 1.000 39.88326 424 SER A N 1
ATOM 3303 C CA . SER A 1 424 ? -5.35100 -18.37600 -24.79700 1.000 45.11326 424 SER A CA 1
ATOM 3304 C C . SER A 1 424 ? -5.43700 -17.63200 -26.14600 1.000 42.19326 424 SER A C 1
ATOM 3305 O O . SER A 1 424 ? -5.14700 -16.45900 -26.29000 1.000 41.85326 424 SER A O 1
ATOM 3308 N N . VAL A 1 425 ? -5.93200 -18.32800 -27.16400 1.000 43.97326 425 VAL A N 1
ATOM 3309 C CA . VAL A 1 425 ? -6.19500 -17.70000 -28.45400 1.000 46.34326 425 VAL A CA 1
ATOM 3310 C C . VAL A 1 425 ? -7.18800 -16.51900 -28.40200 1.000 49.80326 425 VAL A C 1
ATOM 3311 O O . VAL A 1 425 ? -7.15500 -15.67100 -29.30500 1.000 47.77326 425 VAL A O 1
ATOM 3315 N N . ASP A 1 426 ? -8.06800 -16.41400 -27.38900 1.000 43.07326 426 ASP A N 1
ATOM 3316 C CA . ASP A 1 426 ? -9.07600 -15.35000 -27.40700 1.000 48.49326 426 ASP A CA 1
ATOM 3317 C C . ASP A 1 426 ? -8.53200 -13.98100 -27.00700 1.000 47.15326 426 ASP A C 1
ATOM 3318 O O . ASP A 1 426 ? -9.25900 -12.99000 -27.14800 1.000 50.92326 426 ASP A O 1
ATOM 3323 N N . TYR A 1 427 ? -7.30700 -13.89600 -26.49600 1.000 42.15326 427 TYR A N 1
ATOM 3324 C CA . TYR A 1 427 ? -6.78300 -12.62900 -25.99400 1.000 45.83326 427 TYR A CA 1
ATOM 3325 C C . TYR A 1 427 ? -6.29400 -11.69600 -27.10200 1.000 48.28326 427 TYR A C 1
ATOM 3326 O O . TYR A 1 427 ? -5.75400 -10.62500 -26.79200 1.000 51.56326 427 TYR A O 1
ATOM 3335 N N . ALA A 1 428 ? -6.46100 -12.05800 -28.37000 1.000 45.87326 428 ALA A N 1
ATOM 3336 C CA . ALA A 1 428 ? -5.88900 -11.30800 -29.47900 1.000 47.90326 428 ALA A CA 1
ATOM 3337 C C . ALA A 1 428 ? -6.44100 -11.92200 -30.76100 1.000 49.42326 428 ALA A C 1
ATOM 3338 O O . ALA A 1 428 ? -7.17000 -12.91700 -30.72800 1.000 48.90326 428 ALA A O 1
ATOM 3340 N N . GLU A 1 429 ? -6.09200 -11.31900 -31.90000 1.000 52.15326 429 GLU A N 1
ATOM 3341 C CA . GLU A 1 429 ? -6.53900 -11.83900 -33.19300 1.000 52.53326 429 GLU A CA 1
ATOM 3342 C C . GLU A 1 429 ? -5.60100 -12.98500 -33.57600 1.000 46.74326 429 GLU A C 1
ATOM 3343 O O . GLU A 1 429 ? -4.69200 -12.85700 -34.39300 1.000 46.05326 429 GLU A O 1
ATOM 3349 N N . LEU A 1 430 ? -5.83600 -14.13400 -32.95700 1.000 41.14326 4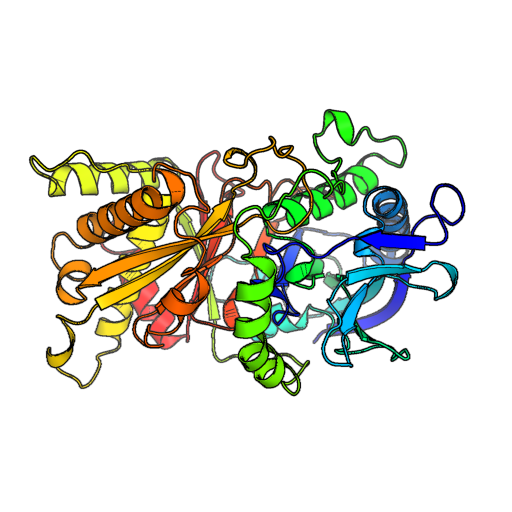30 LEU A N 1
ATOM 3350 C CA . LEU A 1 430 ? -5.03100 -15.32100 -33.18800 1.000 41.64326 430 LEU A CA 1
ATOM 3351 C C . LEU A 1 430 ? -5.90900 -16.48200 -33.60800 1.000 41.10326 430 LEU A C 1
ATOM 3352 O O . LEU A 1 430 ? -7.08900 -16.54500 -33.28100 1.000 45.71326 430 LEU A O 1
ATOM 3357 N N . ILE A 1 431 ? -5.29600 -17.44000 -34.28400 1.000 42.21326 431 ILE A N 1
ATOM 3358 C CA . ILE A 1 431 ? -5.89400 -18.74300 -34.52000 1.000 42.02326 431 ILE A CA 1
ATOM 3359 C C . ILE A 1 431 ? -4.94900 -19.77300 -33.92700 1.000 41.12326 431 ILE A C 1
ATOM 3360 O O . ILE A 1 431 ? -3.82800 -19.45900 -33.54300 1.000 40.81326 431 ILE A O 1
ATOM 3365 N N . TYR A 1 432 ? -5.39700 -21.01700 -33.88100 1.000 41.38326 432 TYR A N 1
ATOM 3366 C CA . TYR A 1 432 ? -4.51700 -22.09500 -33.48600 1.000 38.95326 432 TYR A CA 1
ATOM 3367 C C . TYR A 1 432 ? -4.65800 -23.25400 -34.44400 1.000 40.90326 432 TYR A C 1
ATOM 3368 O O . TYR A 1 432 ? -5.70900 -23.45900 -35.05000 1.000 43.18326 432 TYR A O 1
ATOM 3377 N N . VAL A 1 433 ? -3.55600 -23.97100 -34.62400 1.000 43.48326 433 VAL A N 1
ATOM 3378 C CA . VAL A 1 433 ? -3.50000 -25.10400 -35.53400 1.000 44.54326 433 VAL A CA 1
ATOM 3379 C C . VAL A 1 433 ? -2.82200 -26.23700 -34.79300 1.000 44.74326 433 VAL A C 1
ATOM 3380 O O . VAL A 1 433 ? -1.74300 -26.04500 -34.22800 1.000 50.50326 433 VAL A O 1
ATOM 3384 N N . ILE A 1 434 ? -3.48100 -27.39300 -34.74200 1.000 48.22326 434 ILE A N 1
ATOM 3385 C CA . ILE A 1 434 ? -2.97900 -28.55000 -34.01400 1.000 42.80326 434 ILE A CA 1
ATOM 3386 C C . ILE A 1 434 ? -3.21500 -29.80200 -34.84700 1.000 41.74326 434 ILE A C 1
ATOM 3387 O O . ILE A 1 434 ? -3.94900 -29.79700 -35.84000 1.000 38.82326 434 ILE A O 1
ATOM 3392 N N . GLN A 1 435 ? -2.52800 -30.86600 -34.43400 1.000 45.27326 435 GLN A N 1
ATOM 3393 C CA . GLN A 1 435 ? -2.70100 -32.20400 -34.97300 1.000 41.89326 435 GLN A CA 1
ATOM 3394 C C . GLN A 1 435 ? -4.16500 -32.59300 -34.90900 1.000 38.93326 435 GLN A C 1
ATOM 3395 O O . GLN A 1 435 ? -4.81800 -32.39100 -33.89500 1.000 44.10326 435 GLN A O 1
ATOM 3401 N N . SER A 1 436 ? -4.70000 -33.09300 -36.01000 1.000 42.13326 436 SER A N 1
ATOM 3402 C CA . SER A 1 436 ? -6.07700 -33.56100 -36.02000 1.000 43.07326 436 SER A CA 1
ATOM 3403 C C . SER A 1 436 ? -6.19400 -34.85400 -35.22700 1.000 41.38326 436 SER A C 1
ATOM 3404 O O . SER A 1 436 ? -5.37600 -35.76000 -35.37000 1.000 40.87326 436 SER A O 1
ATOM 3407 N N . ARG A 1 437 ? -7.22200 -34.94200 -34.38300 1.000 44.46326 437 ARG A N 1
ATOM 3408 C CA . ARG A 1 437 ? -7.47200 -36.18800 -33.66200 1.000 41.94326 437 ARG A CA 1
ATOM 3409 C C . ARG A 1 437 ? -7.85900 -37.31300 -34.61900 1.000 47.03326 437 ARG A C 1
ATOM 3410 O O . ARG A 1 437 ? -7.35000 -38.43400 -34.51800 1.000 44.05326 437 ARG A O 1
ATOM 3418 N N . ASP A 1 438 ? -8.74900 -37.03100 -35.56800 1.000 49.33326 438 ASP A N 1
ATOM 3419 C CA . ASP A 1 438 ? -9.35200 -38.08600 -36.36200 1.000 47.81326 438 ASP A CA 1
ATOM 3420 C C . ASP A 1 438 ? -8.63500 -38.38700 -37.67000 1.000 48.46326 438 ASP A C 1
ATOM 3421 O O . ASP A 1 438 ? -8.88400 -39.45800 -38.23000 1.000 57.57326 438 ASP A O 1
ATOM 3426 N N . PHE A 1 439 ? -7.75700 -37.50600 -38.17200 1.000 50.14326 439 PHE A N 1
ATOM 3427 C CA . PHE A 1 439 ? -7.15600 -37.65100 -39.50100 1.000 54.43326 439 PHE A CA 1
ATOM 3428 C C . PHE A 1 439 ? -5.63500 -37.60700 -39.39700 1.000 55.68326 439 PHE A C 1
ATOM 3429 O O . PHE A 1 439 ? -5.06000 -36.60000 -38.95800 1.000 58.42326 439 PHE A O 1
ATOM 3437 N N . GLU A 1 440 ? -4.99300 -38.67300 -39.87600 1.000 57.00326 440 GLU A N 1
ATOM 3438 C CA . GLU A 1 440 ? -3.58100 -38.97700 -39.67100 1.000 60.09326 440 GLU A CA 1
ATOM 3439 C C . GLU A 1 440 ? -2.64700 -37.79600 -39.90800 1.000 65.89326 440 GLU A C 1
ATOM 3440 O O . GLU A 1 440 ? -1.85800 -37.42300 -39.02800 1.000 72.58326 440 GLU A O 1
ATOM 3446 N N . LYS A 1 441 ? -2.68800 -37.22000 -41.10500 1.000 60.89326 441 LYS A N 1
ATOM 3447 C CA . LYS A 1 441 ? -1.84600 -36.07400 -41.41200 1.000 63.27326 441 LYS A CA 1
ATOM 3448 C C . LYS A 1 441 ? -2.66600 -34.80200 -41.58500 1.000 62.43326 441 LYS A C 1
ATOM 3449 O O . LYS A 1 441 ? -2.23400 -33.88200 -42.28300 1.000 62.63326 441 LYS A O 1
ATOM 3455 N N . GLY A 1 442 ? -3.87000 -34.75400 -41.01200 1.000 59.53326 442 GLY A N 1
ATOM 3456 C CA . GLY A 1 442 ? -4.70900 -33.57900 -41.07600 1.000 51.87326 442 GLY A CA 1
ATOM 3457 C C . GLY A 1 442 ? -4.46000 -32.63900 -39.90300 1.000 45.50326 442 GLY A C 1
ATOM 3458 O O . GLY A 1 442 ? -3.65400 -32.90200 -39.01700 1.000 42.96326 442 GLY A O 1
ATOM 3459 N N . VAL A 1 443 ? -5.18100 -31.51400 -39.91500 1.000 42.69326 443 VAL A N 1
ATOM 3460 C CA . VAL A 1 443 ? -5.03700 -30.48700 -38.89300 1.000 47.76326 443 VAL A CA 1
ATOM 3461 C C . VAL A 1 443 ? -6.41100 -30.07700 -38.36600 1.000 42.53326 443 VAL A C 1
ATOM 3462 O O . VAL A 1 443 ? -7.44200 -30.40300 -38.94300 1.000 46.95326 443 VAL A O 1
ATOM 3466 N N . GLU A 1 444 ? -6.40000 -29.35900 -37.24100 1.000 43.23326 444 GLU A N 1
ATOM 3467 C CA . GLU A 1 444 ? -7.57800 -28.70700 -36.66400 1.000 47.15326 444 GLU A CA 1
ATOM 3468 C C . GLU A 1 444 ? -7.25500 -27.22000 -36.50500 1.000 47.26326 444 GLU A C 1
ATOM 3469 O O . GLU A 1 444 ? -6.20500 -26.87400 -35.95500 1.000 42.81326 444 GLU A O 1
ATOM 3475 N N . ILE A 1 445 ? -8.12100 -26.34200 -37.01700 1.000 45.72326 445 ILE A N 1
ATOM 3476 C CA . ILE A 1 445 ? -7.94100 -24.89600 -36.86500 1.000 42.31326 445 ILE A CA 1
ATOM 3477 C C . ILE A 1 445 ? -8.96900 -24.40400 -35.86500 1.000 44.30326 445 ILE A C 1
ATOM 3478 O O . ILE A 1 445 ? -10.18000 -24.57500 -36.07400 1.000 39.51326 445 ILE A O 1
ATOM 3483 N N . GLY A 1 446 ? -8.48900 -23.78800 -34.78500 1.000 44.57326 446 GLY A N 1
ATOM 3484 C CA . GLY A 1 446 ? -9.34800 -23.13700 -33.82700 1.000 39.10326 446 GLY A CA 1
ATOM 3485 C C . GLY A 1 446 ? -9.36100 -21.65100 -34.09900 1.000 39.66326 446 GLY A C 1
ATOM 3486 O O . GLY A 1 446 ? -8.31900 -21.00500 -34.08900 1.000 41.77326 446 GLY A O 1
ATOM 3487 N N . VAL A 1 447 ? -10.55400 -21.11600 -34.35400 1.000 40.63326 447 VAL A N 1
ATOM 3488 C CA . VAL A 1 447 ? -10.76200 -19.72700 -34.76300 1.000 44.39326 447 VAL A CA 1
ATOM 3489 C C . VAL A 1 447 ? -11.52700 -19.01400 -33.65200 1.000 46.11326 447 VAL A C 1
ATOM 3490 O O . VAL A 1 447 ? -12.33900 -19.62700 -32.95100 1.000 48.08326 447 VAL A O 1
ATOM 3494 N N . SER A 1 448 ? -11.25500 -17.72900 -33.47400 1.000 43.46326 448 SER A N 1
ATOM 3495 C CA . SER A 1 448 ? -11.74700 -16.97600 -32.32900 1.000 45.68326 448 SER A CA 1
ATOM 3496 C C . SER A 1 448 ? -12.20700 -15.62200 -32.86000 1.000 51.88326 448 SER A C 1
ATOM 3497 O O . SER A 1 448 ? -11.38000 -14.74400 -33.14300 1.000 47.70326 448 SER A O 1
ATOM 3500 N N . LEU A 1 449 ? -13.52000 -15.46700 -33.02900 1.000 52.55326 449 LEU A N 1
ATOM 3501 C CA . LEU A 1 449 ? -14.10800 -14.31600 -33.70400 1.000 47.73326 449 LEU A CA 1
ATOM 3502 C C . LEU A 1 449 ? -15.43000 -13.97500 -33.04000 1.000 52.43326 449 LEU A C 1
ATOM 3503 O O . LEU A 1 449 ? -16.08500 -14.85000 -32.46400 1.000 52.65326 449 LEU A O 1
ATOM 3508 N N . PRO A 1 450 ? -15.85400 -12.71200 -33.10900 1.000 51.82326 450 PRO A N 1
ATOM 3509 C CA . PRO A 1 450 ? -17.23800 -12.37800 -32.76800 1.000 49.28326 450 PRO A CA 1
ATOM 3510 C C . PRO A 1 450 ? -18.19800 -13.13000 -33.66100 1.000 55.80326 450 PRO A C 1
ATOM 3511 O O . PRO A 1 450 ? -17.90300 -13.39600 -34.82700 1.000 54.56326 450 PRO A O 1
ATOM 3515 N N . LYS A 1 451 ? -19.37500 -13.44100 -33.10300 1.000 55.86326 451 LYS A N 1
ATOM 3516 C CA . LYS A 1 451 ? -20.36200 -14.28200 -33.77400 1.000 54.33326 451 LYS A CA 1
ATOM 3517 C C . LYS A 1 451 ? -20.63900 -13.84300 -35.20700 1.000 56.67326 451 LYS A C 1
ATOM 3518 O O . LYS A 1 451 ? -20.63400 -14.66400 -36.13100 1.000 55.77326 451 LYS A O 1
ATOM 3524 N N . ILE A 1 452 ? -20.90700 -12.55200 -35.41100 1.000 59.68326 452 ILE A N 1
ATOM 3525 C CA . ILE A 1 452 ? -21.28900 -12.09400 -36.74700 1.000 64.59326 452 ILE A CA 1
ATOM 3526 C C . ILE A 1 452 ? -20.11400 -12.20900 -37.69700 1.000 64.00326 452 ILE A C 1
ATOM 3527 O O . ILE A 1 452 ? -20.26200 -12.64300 -38.85300 1.000 64.16326 452 ILE A O 1
ATOM 3532 N N . HIS A 1 453 ? -18.92600 -11.83700 -37.21200 1.000 64.09326 453 HIS A N 1
ATOM 3533 C CA . HIS A 1 453 ? -17.72500 -12.03900 -38.01300 1.000 52.96326 453 HIS A CA 1
ATOM 3534 C C . HIS A 1 453 ? -17.42800 -13.52300 -38.21900 1.000 49.73326 453 HIS A C 1
ATOM 3535 O O . HIS A 1 453 ? -17.03600 -13.93400 -39.32000 1.000 51.09326 453 HIS A O 1
ATOM 3542 N N . MET A 1 454 ? -17.62600 -14.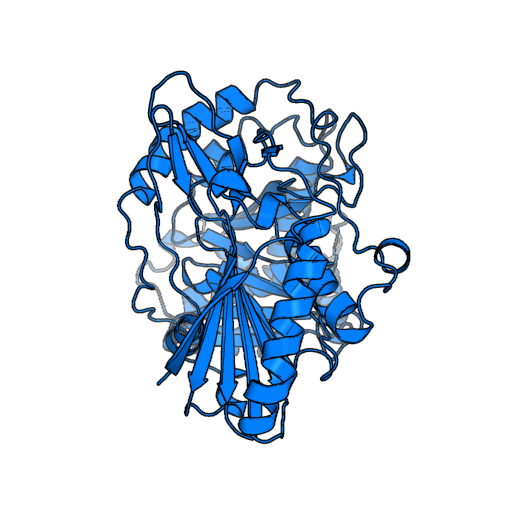35000 -37.19400 1.000 49.09326 454 MET A N 1
ATOM 3543 C CA . MET A 1 454 ? -17.45600 -15.78700 -37.39200 1.000 50.30326 454 MET A CA 1
ATOM 3544 C C . MET A 1 454 ? -18.31900 -16.29500 -38.54100 1.000 57.65326 454 MET A C 1
ATOM 3545 O O . MET A 1 454 ? -17.84600 -17.05900 -39.39400 1.000 54.75326 454 MET A O 1
ATOM 3550 N N . ASP A 1 455 ? -19.59200 -15.87900 -38.57700 1.000 57.32326 455 ASP A N 1
ATOM 3551 C CA . ASP A 1 455 ? -20.49200 -16.28900 -39.65200 1.000 57.74326 455 ASP A CA 1
ATOM 3552 C C . ASP A 1 455 ? -19.85700 -16.05300 -41.01800 1.000 56.86326 455 ASP A C 1
ATOM 3553 O O . ASP A 1 455 ? -19.74700 -16.97200 -41.83900 1.000 56.33326 455 ASP A O 1
ATOM 3558 N N . ALA A 1 456 ? -19.43800 -14.80900 -41.27000 1.000 54.13326 456 ALA A N 1
ATOM 3559 C CA . ALA A 1 456 ? -18.76400 -14.46800 -42.51800 1.000 51.87326 456 ALA A CA 1
ATOM 3560 C C . ALA A 1 456 ? -17.59200 -15.40900 -42.80100 1.000 60.38326 456 ALA A C 1
ATOM 3561 O O . ALA A 1 456 ? -17.45100 -15.93000 -43.91600 1.000 57.70326 456 ALA A O 1
ATOM 3563 N N . PHE A 1 457 ? -16.74200 -15.64600 -41.78900 1.000 54.30326 457 PHE A N 1
ATOM 3564 C CA . PHE A 1 457 ? -15.56300 -16.49300 -41.96600 1.000 51.79326 457 PHE A CA 1
ATOM 3565 C C . PHE A 1 457 ? -15.95000 -17.90400 -42.39100 1.000 50.99326 457 PHE A C 1
ATOM 3566 O O . PHE A 1 457 ? -15.35600 -18.46700 -43.31800 1.000 53.44326 457 PHE A O 1
ATOM 3574 N N . ALA A 1 458 ? -16.91300 -18.51200 -41.68900 1.000 54.34326 458 ALA A N 1
ATOM 3575 C CA . ALA A 1 458 ? -17.31900 -19.87500 -42.02800 1.000 59.84326 458 ALA A CA 1
ATOM 3576 C C . ALA A 1 458 ? -17.86100 -19.93500 -43.44900 1.000 61.30326 458 ALA A C 1
ATOM 3577 O O . ALA A 1 458 ? -17.57300 -20.87900 -44.20000 1.000 56.59326 458 ALA A O 1
ATOM 3579 N N . LYS A 1 459 ? -18.61500 -18.91200 -43.84700 1.000 59.63326 459 LYS A N 1
ATOM 3580 C CA . LYS A 1 459 ? -19.08600 -18.82200 -45.22000 1.000 61.94326 459 LYS A CA 1
ATOM 3581 C C . LYS A 1 459 ? -17.94100 -19.07300 -46.20300 1.000 61.70326 459 LYS A C 1
ATOM 3582 O O . LYS A 1 459 ? -17.93000 -20.07900 -46.90700 1.000 56.07326 459 LYS A O 1
ATOM 3588 N N . ILE A 1 460 ? -16.92300 -18.20600 -46.19100 1.000 60.60326 460 ILE A N 1
ATOM 3589 C CA . ILE A 1 460 ? -15.79200 -18.29300 -47.12600 1.000 55.94326 460 ILE A CA 1
ATOM 3590 C C . ILE A 1 460 ? -15.00200 -19.57100 -46.92600 1.000 52.33326 460 ILE A C 1
ATOM 3591 O O . ILE A 1 460 ? -14.54600 -20.18700 -47.89500 1.000 54.86326 460 ILE A O 1
ATOM 3596 N N . PHE A 1 461 ? -14.75300 -19.94700 -45.67000 1.000 54.80326 461 PHE A N 1
ATOM 3597 C CA . PHE A 1 461 ? -13.90900 -21.11400 -45.42700 1.000 54.88326 461 PHE A CA 1
ATOM 3598 C C . PHE A 1 461 ? -14.51600 -22.36500 -46.04800 1.000 56.33326 461 PHE A C 1
ATOM 3599 O O . PHE A 1 461 ? -13.84000 -23.10000 -46.77900 1.000 54.82326 461 PHE A O 1
ATOM 3607 N N . GLU A 1 462 ? -15.79400 -22.63100 -45.74600 1.000 61.10326 462 GLU A N 1
ATOM 3608 C CA . GLU A 1 462 ? -16.49900 -23.76000 -46.34800 1.000 66.23326 462 GLU A CA 1
ATOM 3609 C C . GLU A 1 462 ? -16.72700 -23.55100 -47.83500 1.000 64.13326 462 GLU A C 1
ATOM 3610 O O . GLU A 1 462 ? -16.76600 -24.52400 -48.58600 1.000 64.50326 462 GLU A O 1
ATOM 3616 N N . GLU A 1 463 ? -16.86100 -22.29600 -48.26600 1.000 66.40326 463 GLU A N 1
ATOM 3617 C CA . GLU A 1 463 ? -17.17200 -21.89600 -49.63700 1.000 70.18326 463 GLU A CA 1
ATOM 3618 C C . GLU A 1 463 ? -16.15100 -22.40200 -50.64200 1.000 79.41326 463 GLU A C 1
ATOM 3619 O O . GLU A 1 463 ? -15.99000 -23.61200 -50.84000 1.000 85.12326 463 GLU A O 1
ATOM 3625 N N . GLY A 1 464 ? -15.46100 -21.47300 -51.29000 1.000 73.37326 464 GLY A N 1
ATOM 3626 C CA . GLY A 1 464 ? -14.50500 -21.83700 -52.30400 1.000 89.18326 464 GLY A CA 1
ATOM 3627 C C . GLY A 1 464 ? -13.41800 -22.72600 -51.74300 1.000 84.66326 464 GLY A C 1
ATOM 3628 O O . GLY A 1 464 ? -12.47700 -22.24000 -51.10700 1.000 75.77326 464 GLY A O 1
ATOM 3629 N N . PHE A 1 465 ? -13.56700 -24.03100 -51.99900 1.000 88.99326 465 PHE A N 1
ATOM 3630 C CA . PHE A 1 465 ? -12.70500 -25.10400 -51.52500 1.000 78.32326 465 PHE A CA 1
ATOM 3631 C C . PHE A 1 465 ? -13.42000 -26.45600 -51.72600 1.000 85.28326 465 PHE A C 1
ATOM 3632 O O . PHE A 1 465 ? -13.02300 -27.27600 -52.56300 1.000 77.67326 465 PHE A O 1
#

InterPro domains:
  IPR023213 Chloramphenicol acetyltransferase-like domain superfamily [G3DSA:3.30.559.10] (6-239)
  IPR023213 Chloramphenicol acetyltransferase-like domain superfamily [G3DSA:3.30.559.10] (245-466)
  IPR051504 Plant secondary metabolite acyltransferase [PTHR31625] (7-465)

Radius of gyration: 22.19 Å; Cα contacts (8 Å, |Δi|>4): 889; chains: 1; bounding box: 50×50×66 Å

Foldseek 3Di:
DKFFDDKDWAAADPPLADQKDKFAFDLLLLVQQLFQWFKKKFKFWDQDAVVCCVVPVVVLLSVLLRLLCSQVVQLQWWKWCFPDPPDHIITMHGVVVVRTAMEIEMEDQPDRCQVQDQAKDQLVVVLVQADQADQFDDADDTTTTGHAKYWYWYDHGSTIIMIMMTGRQSFFAQQQVLLSLQSSLQCLAPHNPRDCVVVVSGADSDCVQVDDPPPSNVLSNVVCPVVNVVSVPDDSRDDNFQKIKHKDKQFPVNLVVQVVVLVVLCPDHPDFDRDSVLSVQLLLQLLLLVLVCVVPDPCPCVQQQPKAKEKEKDACQCFDPPHHDPRHGGGRIAIFMFMDGSNCLPDPNNSNNSSRSRSVRCCVQAVDPVTNCPVRSCRVVVVPPDDQVRYEYEGEDQVRPQQSSHSNSHTTSHMDRSVCRVGRYKYWYHDPPHHRMIMIMGIGRPVSVVSSVCVSVPPD

Nearest PDB structures (foldseek):
  7dex-assembly1_A  TM=1.002E+00  e=0.000E+00  Gentiana triflora
  7dev-assembly1_A  TM=9.982E-01  e=1.888E-97  Gentiana triflora
  2xr7-assembly1_A-2  TM=9.394E-01  e=1.241E-51  Nicotiana tabacum
  2e1v-assembly2_B  TM=8.976E-01  e=1.055E-50  Chrysanthemum x morifolium
  2zba-assembly3_C  TM=6.774E-01  e=1.777E-20  Fusarium sporotrichioides

Organism: Gentiana triflora (NCBI:txid55190)

Secondary structure (DSSP, 8-state):
-EEEEEEEEE---SSSS-SEEEEEPPTTTGGGTT---EEEEEEEE--S-HHHIIIIIHHHHHHHHHHHHTT-GGGGSEEEEESSTT---EEEEEGGGT--EEEEEEEE-S-HHHHT-SS-EEHHHHHTTS----S-SEE-SSEEEEE-EEEEEEEETTTEEEEEEEE-TTT--HHHHHHHHHHHHHHHHH-TT--TTTTT---B---SS---TT-HHHHHHHHHHHHHHHTTSS-SSPP----EEEEEEE-HHHHHHHHHHHHHHHSS-S-----HHHHHHHHHHHHHHHHHHHT--SSTTTSTTSEEEEEEEEE-GGG-SS---TTB-S--EEEEEEEEEHHHHHSTTHHHHHHHHHHHHHHHHTS-SS-GGGGGGGHHHHTTSS-GGGEEEEE--TTS-GGG--SSS-S-SEEE-GGGGGTTEEEEEE-SSSTT-EEEEEEE-HHHHHHHHHHHHS--